Protein AF-0000000081335863 (afdb_homodimer)

Foldseek 3Di:
DDKWWKFWKFFQDPDPPQHAIEIETEACAPPDPVRLLVVQLVVQGQKYKYWHDDPDPQAQIEIWIDHNHGTDQDFFRCVFQHVVVCVVVPGDAPDQWHWYQGNVGIWTKHDDVQGIKTWAADAPFKDDDDPVVVVLVCVQQVHDPPQFPDKMFLHPPLQEIETEGAEDVSQLPTDGNLVSCAPHKYKYKYAYDVVPDPDQWGMEIWIAYRPRSDGTGQEGQNNVSSVCCVCVVVVNDDQWTWYFGNVSVVHGGIWIWHDDPPIIIIMRHMGTDDIDMDDD/DDKWWKFWKFFQDPDPPQHAIEIETEACAPPDPVRLLVVQLVVQGQKYKYWHDDPDPQAQIEIWIDGNHGTDQDFFRCVFQHVVVCVVVPGDAPDQWHWYQGNVGIWTKHDDVQGIKTWAADAPFKDDDDPVVVVLVCVQQVHDPPQFPDKMFLHPPLQEIETEGAEDVSQLPTDGNLVSCAPHKYKYKYAYDVVPDPDQWGMEIWIAHRPRSDGTGQEGQNNVSSVCCVCVVVVNDDQWTWYFGNVSVVHGGIWIWHDDPPIIIIMRHMGTDDIDMDDD

Structure (mmCIF, N/CA/C/O backbone):
data_AF-0000000081335863-model_v1
#
loop_
_entity.id
_entity.type
_entity.pdbx_description
1 polymer 'PhzF family phenazine biosynthesis protein'
#
loop_
_atom_site.group_PDB
_atom_site.id
_atom_site.type_symbol
_atom_site.label_atom_id
_atom_site.label_alt_id
_atom_site.label_comp_id
_atom_site.label_asym_id
_atom_site.label_entity_id
_atom_site.label_seq_id
_atom_site.pdbx_PDB_ins_code
_atom_site.Cartn_x
_atom_site.Cartn_y
_atom_site.Cartn_z
_atom_site.occupancy
_atom_site.B_iso_or_equiv
_atom_site.auth_seq_id
_atom_site.auth_comp_id
_atom_site.auth_asym_id
_atom_site.auth_atom_id
_atom_site.pdbx_PDB_model_num
ATOM 1 N N . MET A 1 1 ? 20.625 -1.671 -14.492 1 74.69 1 MET A N 1
ATOM 2 C CA . MET A 1 1 ? 19.453 -0.902 -14.07 1 74.69 1 MET A CA 1
ATOM 3 C C . MET A 1 1 ? 19.844 0.221 -13.125 1 74.69 1 MET A C 1
ATOM 5 O O . MET A 1 1 ? 20.688 0.028 -12.242 1 74.69 1 MET A O 1
ATOM 9 N N . PRO A 1 2 ? 19.391 1.426 -13.398 1 87.06 2 PRO A N 1
ATOM 10 C CA . PRO A 1 2 ? 19.781 2.512 -12.5 1 87.06 2 PRO A CA 1
ATOM 11 C C . PRO A 1 2 ? 19.375 2.258 -11.047 1 87.06 2 PRO A C 1
ATOM 13 O O . PRO A 1 2 ? 18.375 1.582 -10.805 1 87.06 2 PRO A O 1
ATOM 16 N N . THR A 1 3 ? 20.266 2.695 -10.141 1 94.38 3 THR A N 1
ATOM 17 C CA . THR A 1 3 ? 20.031 2.545 -8.711 1 94.38 3 THR A CA 1
ATOM 18 C C . THR A 1 3 ? 19.828 3.904 -8.055 1 94.38 3 THR A C 1
ATOM 20 O O . THR A 1 3 ? 20.516 4.871 -8.367 1 94.38 3 THR A O 1
ATOM 23 N N . PHE A 1 4 ? 18.859 3.951 -7.191 1 97.44 4 PHE A N 1
ATOM 24 C CA . PHE A 1 4 ? 18.531 5.176 -6.473 1 97.44 4 PHE A CA 1
ATOM 25 C C . PHE A 1 4 ? 18.516 4.934 -4.969 1 97.44 4 PHE A C 1
ATOM 27 O O . PHE A 1 4 ? 18.141 3.85 -4.516 1 97.44 4 PHE A O 1
ATOM 34 N N . ASP A 1 5 ? 18.953 5.945 -4.227 1 97.94 5 ASP A N 1
ATOM 35 C CA . ASP A 1 5 ? 18.734 5.875 -2.785 1 97.94 5 ASP A CA 1
ATOM 36 C C . ASP A 1 5 ? 17.25 5.891 -2.453 1 97.94 5 ASP A C 1
ATOM 38 O O . ASP A 1 5 ? 16.469 6.609 -3.086 1 97.94 5 ASP A O 1
ATOM 42 N N . PHE A 1 6 ? 16.891 5.102 -1.457 1 98.5 6 PHE A N 1
ATOM 43 C CA . PHE A 1 6 ? 15.477 4.918 -1.112 1 98.5 6 PHE A CA 1
ATOM 44 C C . PHE A 1 6 ? 15.281 4.953 0.399 1 98.5 6 PHE A C 1
ATOM 46 O O . PHE A 1 6 ? 16.109 4.422 1.149 1 98.5 6 PHE A O 1
ATOM 53 N N . LYS A 1 7 ? 14.227 5.602 0.829 1 98.25 7 LYS A N 1
ATOM 54 C CA . LYS A 1 7 ? 13.781 5.57 2.217 1 98.25 7 LYS A CA 1
ATOM 55 C C . LYS A 1 7 ? 12.258 5.43 2.301 1 98.25 7 LYS A C 1
ATOM 57 O O . LYS A 1 7 ? 11.531 5.992 1.477 1 98.25 7 LYS A O 1
ATOM 62 N N . GLN A 1 8 ? 11.844 4.703 3.201 1 98.06 8 GLN A N 1
ATOM 63 C CA . GLN A 1 8 ? 10.438 4.738 3.6 1 98.06 8 GLN A CA 1
ATOM 64 C C . GLN A 1 8 ? 10.281 5.211 5.039 1 98.06 8 GLN A C 1
ATOM 66 O O . GLN A 1 8 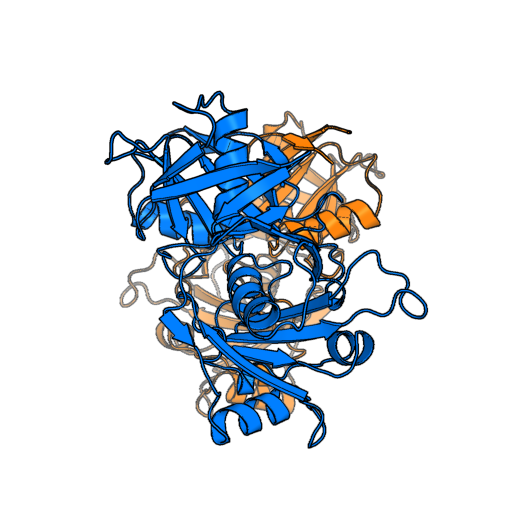? 10.906 4.656 5.953 1 98.06 8 GLN A O 1
ATOM 71 N N . LEU A 1 9 ? 9.5 6.215 5.227 1 97.25 9 LEU A N 1
ATOM 72 C CA . LEU A 1 9 ? 9.422 6.926 6.5 1 97.25 9 LEU A CA 1
ATOM 73 C C . LEU A 1 9 ? 8.023 6.812 7.098 1 97.25 9 LEU A C 1
ATOM 75 O O . LEU A 1 9 ? 7.07 6.473 6.395 1 97.25 9 LEU A O 1
ATOM 79 N N . ASP A 1 10 ? 8.008 7.035 8.312 1 97.06 10 ASP A N 1
ATOM 80 C CA . ASP A 1 10 ? 6.781 7.16 9.094 1 97.06 10 ASP A CA 1
ATOM 81 C C . ASP A 1 10 ? 6.598 8.586 9.602 1 97.06 10 ASP A C 1
ATOM 83 O O . ASP A 1 10 ? 7.41 9.086 10.391 1 97.06 10 ASP A O 1
ATOM 87 N N . VAL A 1 11 ? 5.492 9.227 9.164 1 97.75 11 VAL A N 1
ATOM 88 C CA . VAL A 1 11 ? 5.336 10.656 9.406 1 97.75 11 VAL A CA 1
ATOM 89 C C . VAL A 1 11 ? 4.199 10.891 10.398 1 97.75 11 VAL A C 1
ATOM 91 O O . VAL A 1 11 ? 3.184 10.195 10.359 1 97.75 11 VAL A O 1
ATOM 94 N N . PHE A 1 12 ? 4.371 11.797 11.328 1 97.62 12 PHE A N 1
ATOM 95 C CA . PHE A 1 12 ? 3.404 12.312 12.289 1 97.62 12 PHE A CA 1
ATOM 96 C C . PHE A 1 12 ? 3.221 11.344 13.445 1 97.62 12 PHE A C 1
ATOM 98 O O . PHE A 1 12 ? 2.137 11.258 14.023 1 97.62 12 PHE A O 1
ATOM 105 N N . SER A 1 13 ? 4.215 10.508 13.703 1 95.62 13 SER A N 1
ATOM 106 C CA . SER A 1 13 ? 4.145 9.664 14.898 1 95.62 13 SER A CA 1
ATOM 107 C C . SER A 1 13 ? 5.535 9.391 15.461 1 95.62 13 SER A C 1
ATOM 109 O O . SER A 1 13 ? 6.492 9.203 14.711 1 95.62 13 SER A O 1
ATOM 111 N N . ARG A 1 14 ? 5.59 9.32 16.719 1 91.44 14 ARG A N 1
ATOM 112 C CA . ARG A 1 14 ? 6.816 8.914 17.406 1 91.44 14 ARG A CA 1
ATOM 113 C C . ARG A 1 14 ? 6.848 7.41 17.625 1 91.44 14 ARG A C 1
ATOM 115 O O . ARG A 1 14 ? 7.883 6.855 18.016 1 91.44 14 ARG A O 1
ATOM 122 N N . VAL A 1 15 ? 5.707 6.863 17.422 1 90.06 15 VAL A N 1
ATOM 123 C CA . VAL A 1 15 ? 5.617 5.41 17.516 1 90.06 15 VAL A CA 1
ATOM 124 C C . VAL A 1 15 ? 5.852 4.781 16.141 1 90.06 15 VAL A C 1
ATOM 126 O O . VAL A 1 15 ? 5.113 5.055 15.195 1 90.06 15 VAL A O 1
ATOM 129 N N . PRO A 1 16 ? 6.828 3.914 16.078 1 88.62 16 PRO A N 1
ATOM 130 C CA . PRO A 1 16 ? 7.133 3.32 14.766 1 88.62 16 PRO A CA 1
ATOM 131 C C . PRO A 1 16 ? 5.93 2.617 14.141 1 88.62 16 PRO A C 1
ATOM 133 O O . PRO A 1 16 ? 5.199 1.902 14.836 1 88.62 16 PRO A O 1
ATOM 136 N N . LEU A 1 17 ? 5.746 2.887 12.867 1 95 17 LEU A N 1
ATOM 137 C CA . LEU A 1 17 ? 4.766 2.191 12.047 1 95 17 LEU A CA 1
ATOM 138 C C . LEU A 1 17 ? 3.35 2.65 12.375 1 95 17 LEU A C 1
ATOM 140 O O . LEU A 1 17 ? 2.375 2.043 11.93 1 95 17 LEU A O 1
ATOM 144 N N . LYS A 1 18 ? 3.234 3.693 13.18 1 95.5 18 LYS A N 1
ATOM 145 C CA . LYS A 1 18 ? 1.902 4.117 13.602 1 95.5 18 LYS A CA 1
ATOM 146 C C . LYS A 1 18 ? 1.553 5.484 13.023 1 95.5 18 LYS A C 1
ATOM 148 O O . LYS A 1 18 ? 0.547 6.086 13.406 1 95.5 18 LYS A O 1
ATOM 153 N N . GLY A 1 19 ? 2.406 6.016 12.195 1 96.62 19 GLY A N 1
ATOM 154 C CA . GLY A 1 19 ? 2.117 7.246 11.469 1 96.62 19 GLY A C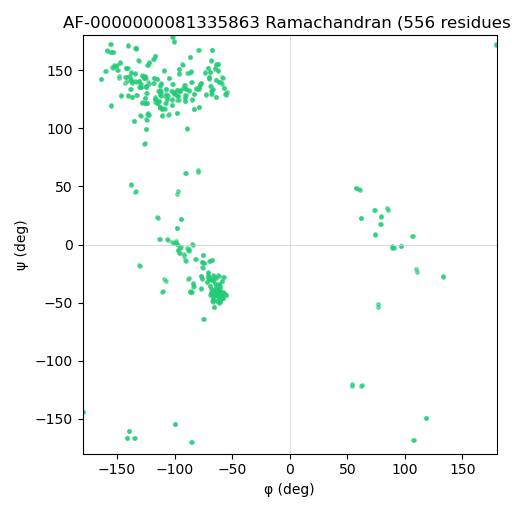A 1
ATOM 155 C C . GLY A 1 19 ? 1.661 7.004 10.047 1 96.62 19 GLY A C 1
ATOM 156 O O . GLY A 1 19 ? 0.962 6.027 9.766 1 96.62 19 GLY A O 1
ATOM 157 N N . ASN A 1 20 ? 1.883 7.969 9.227 1 97.31 20 ASN A N 1
ATOM 158 C CA . ASN A 1 20 ? 1.561 7.906 7.801 1 97.31 20 ASN A CA 1
ATOM 159 C C . ASN A 1 20 ? 2.785 7.551 6.965 1 97.31 20 ASN A C 1
ATOM 161 O O . ASN A 1 20 ? 3.75 8.312 6.914 1 97.31 20 ASN A O 1
ATOM 165 N N . PRO A 1 21 ? 2.787 6.383 6.336 1 97.31 21 PRO A N 1
ATOM 166 C CA . PRO A 1 21 ? 3.965 5.953 5.578 1 97.31 21 PRO A CA 1
ATOM 167 C C . PRO A 1 21 ? 4.184 6.777 4.312 1 97.31 21 PRO A C 1
ATOM 169 O O . PRO A 1 21 ? 3.221 7.25 3.703 1 97.31 21 PRO A O 1
ATOM 172 N N . LEU A 1 22 ? 5.465 6.914 3.979 1 97.81 22 LEU A N 1
ATOM 173 C CA . LEU A 1 22 ? 5.867 7.645 2.781 1 97.81 22 LEU A CA 1
ATOM 174 C C . LEU A 1 22 ? 7.121 7.027 2.166 1 97.81 22 LEU A C 1
ATOM 176 O O . LEU A 1 22 ? 8.109 6.797 2.863 1 97.81 22 LEU A O 1
ATOM 180 N N . ALA A 1 23 ? 7.039 6.75 0.9 1 98.56 23 ALA A N 1
ATOM 181 C CA . ALA A 1 23 ? 8.227 6.348 0.153 1 98.56 23 ALA A CA 1
ATOM 182 C C . ALA A 1 23 ? 8.906 7.555 -0.492 1 98.56 23 ALA A C 1
ATOM 184 O O . ALA A 1 23 ? 8.234 8.406 -1.082 1 98.56 23 ALA A O 1
ATOM 185 N N . VAL A 1 24 ? 10.211 7.598 -0.351 1 98.81 24 VAL A N 1
ATOM 186 C CA . VAL A 1 24 ? 10.992 8.703 -0.906 1 98.81 24 VAL A CA 1
ATOM 187 C C . VAL A 1 24 ? 12.141 8.148 -1.747 1 98.81 24 VAL A C 1
ATOM 189 O O . VAL A 1 24 ? 12.953 7.363 -1.256 1 98.81 24 VAL A O 1
ATOM 192 N N . VAL A 1 25 ? 12.203 8.508 -2.994 1 98.81 25 VAL A N 1
ATOM 193 C CA . VAL A 1 25 ? 13.32 8.195 -3.881 1 98.81 25 VAL A CA 1
ATOM 194 C C . VAL A 1 25 ? 14.203 9.43 -4.043 1 98.81 25 VAL A C 1
ATOM 196 O O . VAL A 1 25 ? 13.727 10.508 -4.395 1 98.81 25 VAL A O 1
ATOM 199 N N . LEU A 1 26 ? 15.453 9.297 -3.766 1 98.5 26 LEU A N 1
ATOM 200 C CA . LEU A 1 26 ? 16.391 10.414 -3.852 1 98.5 26 LEU A CA 1
ATOM 201 C C . LEU A 1 26 ? 17.109 10.414 -5.191 1 98.5 26 LEU A C 1
ATOM 203 O O . LEU A 1 26 ? 17.312 9.352 -5.793 1 98.5 26 LEU A O 1
ATOM 207 N N . GLY A 1 27 ? 17.5 11.617 -5.645 1 97.38 27 GLY A N 1
ATOM 208 C CA . GLY A 1 27 ? 18.25 11.75 -6.883 1 97.38 27 GLY A CA 1
ATOM 209 C C . GLY A 1 27 ? 17.5 11.227 -8.094 1 97.38 27 GLY A C 1
ATOM 210 O O . GLY A 1 27 ? 18.047 10.461 -8.891 1 97.38 27 GLY A O 1
ATOM 211 N N . ALA A 1 28 ? 16.219 11.641 -8.195 1 97.88 28 ALA A N 1
ATOM 212 C CA . ALA A 1 28 ? 15.328 11 -9.148 1 97.88 28 ALA A CA 1
ATOM 213 C C . ALA A 1 28 ? 15.289 11.773 -10.469 1 97.88 28 ALA A C 1
ATOM 215 O O . ALA A 1 28 ? 14.352 11.617 -11.258 1 97.88 28 ALA A O 1
ATOM 216 N N . ASP A 1 29 ? 16.281 12.562 -10.773 1 98.06 29 ASP A N 1
ATOM 217 C CA . ASP A 1 29 ? 16.281 13.461 -11.93 1 98.06 29 ASP A CA 1
ATOM 218 C C . ASP A 1 29 ? 16.156 12.68 -13.234 1 98.06 29 ASP A C 1
ATOM 220 O O . ASP A 1 29 ? 15.602 13.188 -14.211 1 98.06 29 ASP A O 1
ATOM 224 N N . SER A 1 30 ? 16.578 11.477 -13.266 1 97.38 30 SER A N 1
ATOM 225 C CA . SER A 1 30 ? 16.625 10.719 -14.516 1 97.38 30 SER A CA 1
ATOM 226 C C . SER A 1 30 ? 15.344 9.922 -14.727 1 97.38 30 SER A C 1
ATOM 228 O O . SER A 1 30 ? 15.141 9.328 -15.789 1 97.38 30 SER A O 1
ATOM 230 N N . LEU A 1 31 ? 14.484 9.867 -13.75 1 97.25 31 LEU A N 1
ATOM 231 C CA . LEU A 1 31 ? 13.242 9.109 -13.883 1 97.25 31 LEU A CA 1
ATOM 232 C C . LEU A 1 31 ? 12.227 9.875 -14.727 1 97.25 31 LEU A C 1
ATOM 234 O O . LEU A 1 31 ? 12.078 11.086 -14.578 1 97.25 31 LEU A O 1
ATOM 238 N N . SER A 1 32 ? 11.523 9.141 -15.602 1 96.62 32 SER A N 1
ATOM 239 C CA . SER A 1 32 ? 10.422 9.719 -16.375 1 96.62 32 SER A CA 1
ATOM 240 C C . SER A 1 32 ? 9.156 9.828 -15.523 1 96.62 32 SER A C 1
ATOM 242 O O . SER A 1 32 ? 9.07 9.227 -14.453 1 96.62 32 SER A O 1
ATOM 244 N N . ASP A 1 33 ? 8.195 10.586 -16.078 1 97.25 33 ASP A N 1
ATOM 245 C CA . ASP A 1 33 ? 6.895 10.695 -15.422 1 97.25 33 ASP A CA 1
ATOM 246 C C . ASP A 1 33 ? 6.254 9.32 -15.242 1 97.25 33 ASP A C 1
ATOM 248 O O . ASP A 1 33 ? 5.699 9.016 -14.188 1 97.25 33 ASP A O 1
ATOM 252 N N . GLN A 1 34 ? 6.379 8.547 -16.25 1 95.06 34 GLN A N 1
ATOM 253 C CA . GLN A 1 34 ? 5.746 7.23 -16.234 1 95.06 34 GLN A CA 1
ATOM 254 C C . GLN A 1 34 ? 6.414 6.312 -15.203 1 95.06 34 GLN A C 1
ATOM 256 O O . GLN A 1 34 ? 5.734 5.562 -14.508 1 95.06 34 GLN A O 1
ATOM 261 N N . GLN A 1 35 ? 7.711 6.352 -15.133 1 94.81 35 GLN A N 1
ATOM 262 C CA . GLN A 1 35 ? 8.43 5.543 -14.156 1 94.81 35 GLN A CA 1
ATOM 263 C C . GLN A 1 35 ? 8.047 5.934 -12.734 1 94.81 35 GLN A C 1
ATOM 265 O O . GLN A 1 35 ? 7.859 5.07 -11.875 1 94.81 35 GLN A O 1
ATOM 270 N N . MET A 1 36 ? 7.934 7.242 -12.492 1 97.62 36 MET A N 1
ATOM 271 C CA . MET A 1 36 ? 7.527 7.727 -11.18 1 97.62 36 MET A CA 1
ATOM 272 C C . MET A 1 36 ? 6.113 7.266 -10.836 1 97.62 36 MET A C 1
ATOM 274 O O . MET A 1 36 ? 5.867 6.777 -9.734 1 97.62 36 MET A O 1
ATOM 278 N N . ALA A 1 37 ? 5.25 7.352 -11.797 1 96.25 37 ALA A N 1
ATOM 279 C CA . ALA A 1 37 ? 3.865 6.938 -11.594 1 96.25 37 ALA A CA 1
ATOM 280 C C . ALA A 1 37 ? 3.771 5.434 -11.344 1 96.25 37 ALA A C 1
ATOM 282 O O . ALA A 1 37 ? 3.035 4.992 -10.461 1 96.25 37 ALA A O 1
ATOM 283 N N . ASP A 1 38 ? 4.512 4.672 -12.117 1 94.56 38 ASP A N 1
ATOM 284 C CA . ASP A 1 38 ? 4.52 3.223 -11.945 1 94.56 38 ASP A CA 1
ATOM 285 C C . ASP A 1 38 ? 5.004 2.834 -10.555 1 94.56 38 ASP A C 1
ATOM 287 O O . ASP A 1 38 ? 4.434 1.947 -9.914 1 94.56 38 ASP A O 1
ATOM 291 N N . PHE A 1 39 ? 6.004 3.486 -10.117 1 97.06 39 PHE A N 1
ATOM 292 C CA . PHE A 1 39 ? 6.555 3.172 -8.805 1 97.06 39 PHE A CA 1
ATOM 293 C C . PHE A 1 39 ? 5.566 3.541 -7.703 1 97.06 39 PHE A C 1
ATOM 295 O O . PHE A 1 39 ? 5.387 2.787 -6.746 1 97.06 39 PHE A O 1
ATOM 302 N N . ALA A 1 40 ? 4.973 4.676 -7.844 1 96.69 40 ALA A N 1
ATOM 303 C CA . ALA A 1 40 ? 3.986 5.105 -6.855 1 96.69 40 ALA A CA 1
ATOM 304 C C . ALA A 1 40 ? 2.834 4.109 -6.762 1 96.69 40 ALA A C 1
ATOM 306 O O . ALA A 1 40 ? 2.393 3.762 -5.664 1 96.69 40 ALA A O 1
ATOM 307 N N . ASN A 1 41 ? 2.391 3.678 -7.895 1 93.56 41 ASN A N 1
ATOM 308 C CA . ASN A 1 41 ? 1.331 2.676 -7.934 1 93.56 41 ASN A CA 1
ATOM 309 C C . ASN A 1 41 ? 1.773 1.368 -7.281 1 93.56 41 ASN A C 1
ATOM 311 O O . ASN A 1 41 ? 1.024 0.771 -6.508 1 93.56 41 ASN A O 1
ATOM 315 N N . TRP A 1 42 ? 2.959 0.986 -7.531 1 95.25 42 TRP A N 1
ATOM 316 C CA . TRP A 1 42 ? 3.516 -0.286 -7.086 1 95.25 42 TRP A CA 1
ATOM 317 C C . TRP A 1 42 ? 3.717 -0.291 -5.574 1 95.25 42 TRP A C 1
ATOM 319 O O . TRP A 1 42 ? 3.529 -1.32 -4.918 1 95.25 42 TRP A O 1
ATOM 329 N N . THR A 1 43 ? 4.094 0.83 -4.969 1 95.12 43 THR A N 1
ATOM 330 C CA . THR A 1 43 ? 4.309 0.899 -3.527 1 95.12 43 THR A CA 1
ATOM 331 C C . THR A 1 43 ? 2.988 0.776 -2.775 1 95.12 43 THR A C 1
ATOM 333 O O . THR A 1 43 ? 2.969 0.402 -1.601 1 95.12 43 THR A O 1
ATOM 336 N N . ASN A 1 44 ? 1.959 1.233 -3.443 1 92 44 ASN A N 1
ATOM 337 C CA . ASN A 1 44 ? 0.604 1.184 -2.904 1 92 44 ASN A CA 1
ATOM 338 C C . ASN A 1 44 ? 0.481 2.006 -1.625 1 92 44 ASN A C 1
ATOM 340 O O . ASN A 1 44 ? -0.364 1.719 -0.775 1 92 44 ASN A O 1
ATOM 344 N N . LEU A 1 45 ? 1.344 2.941 -1.442 1 93.75 45 LEU A N 1
ATOM 345 C CA . LEU A 1 45 ? 1.208 3.908 -0.358 1 93.75 45 LEU A CA 1
ATOM 346 C C . LEU A 1 45 ? 0.346 5.09 -0.788 1 93.75 45 LEU A C 1
ATOM 348 O O . LEU A 1 45 ? 0.111 5.293 -1.982 1 93.75 45 LEU A O 1
ATOM 352 N N . SER A 1 46 ? -0.151 5.809 0.186 1 90.75 46 SER A N 1
ATOM 353 C CA . SER A 1 46 ? -0.977 6.957 -0.163 1 90.75 46 SER A CA 1
ATOM 354 C C . SER A 1 46 ? -0.217 7.934 -1.056 1 90.75 46 SER A C 1
ATOM 356 O O . SER A 1 46 ? -0.772 8.461 -2.021 1 90.75 46 SER A O 1
ATOM 358 N N . GLU A 1 47 ? 1.087 8.125 -0.659 1 94.38 47 GLU A N 1
ATOM 359 C CA . GLU A 1 47 ? 1.929 8.961 -1.513 1 94.38 47 GLU A CA 1
ATOM 360 C C . GLU A 1 47 ? 3.352 8.414 -1.587 1 94.38 47 GLU A C 1
ATOM 362 O O . GLU A 1 47 ? 3.812 7.738 -0.664 1 94.38 47 GLU A O 1
ATOM 367 N N . THR A 1 48 ? 3.943 8.688 -2.646 1 98.19 48 THR A N 1
ATOM 368 C CA . THR A 1 48 ? 5.352 8.477 -2.951 1 98.19 48 THR A CA 1
ATOM 369 C C . THR A 1 48 ? 5.988 9.75 -3.496 1 98.19 48 THR A C 1
ATOM 371 O O . THR A 1 48 ? 5.383 10.461 -4.301 1 98.19 48 THR A O 1
ATOM 374 N N . THR A 1 49 ? 7.219 10 -3 1 98.81 49 THR A N 1
ATOM 375 C CA . THR A 1 49 ? 7.816 11.25 -3.441 1 98.81 49 THR A CA 1
ATO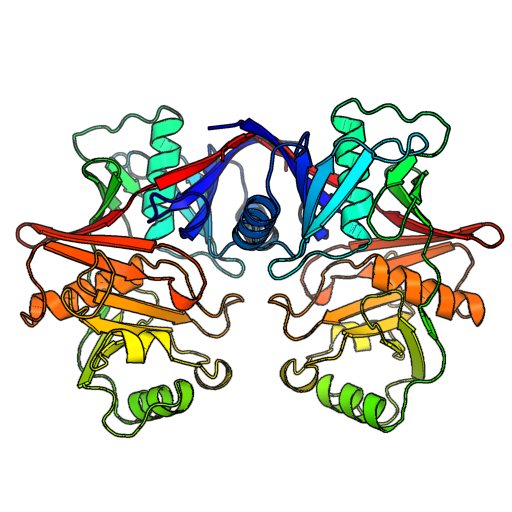M 376 C C . THR A 1 49 ? 9.172 11 -4.102 1 98.81 49 THR A C 1
ATOM 378 O O . THR A 1 49 ? 9.82 9.984 -3.834 1 98.81 49 THR A O 1
ATOM 381 N N . PHE A 1 50 ? 9.516 11.914 -4.961 1 98.88 50 PHE A N 1
ATOM 382 C CA . PHE A 1 50 ? 10.781 11.914 -5.691 1 98.88 50 PHE A CA 1
ATOM 383 C C . PHE A 1 50 ? 11.516 13.227 -5.496 1 98.88 50 PHE A C 1
ATOM 385 O O . PHE A 1 50 ? 10.977 14.297 -5.773 1 98.88 50 PHE A O 1
ATOM 392 N N . LEU A 1 51 ? 12.719 13.148 -4.988 1 98.81 51 LEU A N 1
ATOM 393 C CA . LEU A 1 51 ? 13.539 14.344 -4.789 1 98.81 51 LEU A CA 1
ATOM 394 C C . LEU A 1 51 ? 14.391 14.625 -6.02 1 98.81 51 LEU A C 1
ATOM 396 O O . LEU A 1 51 ? 15.016 13.719 -6.578 1 98.81 51 LEU A O 1
ATOM 400 N N . LEU A 1 52 ? 14.398 15.844 -6.41 1 98.69 52 LEU A N 1
ATOM 401 C CA . LEU A 1 52 ? 15.07 16.297 -7.621 1 98.69 52 LEU A CA 1
ATOM 402 C C . LEU A 1 52 ? 15.891 17.547 -7.363 1 98.69 52 LEU A C 1
ATOM 404 O O . LEU A 1 52 ? 15.75 18.172 -6.309 1 98.69 52 LEU A O 1
ATOM 408 N N . THR A 1 53 ? 16.688 17.859 -8.344 1 98.19 53 THR A N 1
ATOM 409 C CA . THR A 1 53 ? 17.375 19.141 -8.352 1 98.19 53 THR A CA 1
ATOM 410 C C . THR A 1 53 ? 16.391 20.281 -8.523 1 98.19 53 THR A C 1
ATOM 412 O O . THR A 1 53 ? 15.539 20.25 -9.414 1 98.19 53 THR A O 1
ATOM 415 N N . PRO A 1 54 ? 16.5 21.25 -7.668 1 98.19 54 PRO A N 1
ATOM 416 C CA . PRO A 1 54 ? 15.578 22.375 -7.797 1 98.19 54 PRO A CA 1
ATOM 417 C C . PRO A 1 54 ? 15.734 23.109 -9.125 1 98.19 54 PRO A C 1
ATOM 419 O O . PRO A 1 54 ? 16.844 23.188 -9.664 1 98.19 54 PRO A O 1
ATOM 422 N N . ARG A 1 55 ? 14.68 23.688 -9.633 1 97.38 55 ARG A N 1
ATOM 423 C CA . ARG A 1 55 ? 14.688 24.625 -10.734 1 97.38 55 ARG A CA 1
ATOM 424 C C . ARG A 1 55 ? 14.945 26.047 -10.242 1 97.38 55 ARG A C 1
ATOM 426 O O . ARG A 1 55 ? 15.672 26.812 -10.875 1 97.38 55 ARG A O 1
ATOM 433 N N . ASP A 1 56 ? 14.344 26.391 -9.141 1 97.81 56 ASP A N 1
ATOM 434 C CA . ASP A 1 56 ? 14.5 27.672 -8.453 1 97.81 56 ASP A CA 1
ATOM 435 C C . ASP A 1 56 ? 15.711 27.656 -7.52 1 97.81 56 ASP A C 1
ATOM 437 O O . ASP A 1 56 ? 15.766 26.844 -6.586 1 97.81 56 ASP A O 1
ATOM 441 N N . PRO A 1 57 ? 16.578 28.562 -7.688 1 96.75 57 PRO A N 1
ATOM 442 C CA . PRO A 1 57 ? 17.797 28.547 -6.879 1 96.75 57 PRO A CA 1
ATOM 443 C C . PRO A 1 57 ? 17.531 28.859 -5.406 1 96.75 57 PRO A C 1
ATOM 445 O O . PRO A 1 57 ? 18.391 28.625 -4.559 1 96.75 57 PRO A O 1
ATOM 448 N N . ARG A 1 58 ? 16.453 29.344 -5.074 1 97.19 58 ARG A N 1
ATOM 449 C CA . ARG A 1 58 ? 16.109 29.641 -3.684 1 97.19 58 ARG A CA 1
ATOM 450 C C . ARG A 1 58 ? 15.758 28.359 -2.932 1 97.19 58 ARG A C 1
ATOM 452 O O . ARG A 1 58 ? 15.742 28.344 -1.699 1 97.19 58 ARG A O 1
ATOM 459 N N . ALA A 1 59 ? 15.438 27.359 -3.633 1 98.5 59 ALA A N 1
ATOM 460 C CA . ALA A 1 59 ? 15.016 26.109 -3.012 1 98.5 59 ALA A CA 1
ATOM 461 C C . ALA A 1 59 ? 16.219 25.234 -2.666 1 98.5 59 ALA A C 1
ATOM 463 O O . ALA A 1 59 ? 17.234 25.25 -3.377 1 98.5 59 ALA A O 1
ATOM 464 N N . ASP A 1 60 ? 16.047 24.5 -1.64 1 98.69 60 ASP A N 1
ATOM 465 C CA . ASP A 1 60 ? 17.078 23.547 -1.229 1 98.69 60 ASP A CA 1
ATOM 466 C C . ASP A 1 60 ? 16.953 22.234 -2.006 1 98.69 60 ASP A C 1
ATOM 468 O O . ASP A 1 60 ? 17.969 21.609 -2.33 1 98.69 60 ASP A O 1
ATOM 472 N N . TYR A 1 61 ? 15.781 21.828 -2.287 1 98.62 61 TYR A N 1
ATOM 473 C CA . TYR A 1 61 ? 15.469 20.656 -3.094 1 98.62 61 TYR A CA 1
ATOM 474 C C . TYR A 1 61 ? 14.094 20.797 -3.732 1 98.62 61 TYR A C 1
ATOM 476 O O . TYR A 1 61 ? 13.328 21.703 -3.402 1 98.62 61 TYR A O 1
ATOM 484 N N . ARG A 1 62 ? 13.836 19.953 -4.703 1 98.75 62 ARG A N 1
ATOM 485 C CA . ARG A 1 62 ? 12.531 19.828 -5.352 1 98.75 62 ARG A CA 1
ATOM 486 C C . ARG A 1 62 ? 11.914 18.469 -5.094 1 98.75 62 ARG A C 1
ATOM 488 O O . ARG A 1 62 ? 12.625 17.453 -5.004 1 98.75 62 ARG A O 1
ATOM 495 N N . VAL A 1 63 ? 10.617 18.531 -4.914 1 98.69 63 VAL A N 1
ATOM 496 C CA . VAL A 1 63 ? 9.93 17.266 -4.66 1 98.69 63 VAL A CA 1
ATOM 497 C C . VAL A 1 63 ? 8.742 17.125 -5.605 1 98.69 63 VAL A C 1
ATOM 499 O O . VAL A 1 63 ? 8.047 18.109 -5.887 1 98.69 63 VAL A O 1
ATOM 502 N N . ARG A 1 64 ? 8.586 15.977 -6.168 1 98.5 64 ARG A N 1
ATOM 503 C CA . ARG A 1 64 ? 7.367 15.57 -6.863 1 98.5 64 ARG A CA 1
ATOM 504 C C . ARG A 1 64 ? 6.594 14.539 -6.051 1 98.5 64 ARG A C 1
ATOM 506 O O . ARG A 1 64 ? 7.18 13.609 -5.492 1 98.5 64 ARG A O 1
ATOM 513 N N . ILE A 1 65 ? 5.316 14.727 -5.938 1 97.38 65 ILE A N 1
ATOM 514 C CA . ILE A 1 65 ? 4.469 13.945 -5.047 1 97.38 65 ILE A CA 1
ATOM 515 C C . ILE A 1 65 ? 3.436 13.172 -5.863 1 97.38 65 ILE A C 1
ATOM 517 O O . ILE A 1 65 ? 2.656 13.773 -6.609 1 97.38 65 ILE A O 1
ATOM 521 N N . PHE A 1 66 ? 3.393 11.852 -5.676 1 96.81 66 PHE A N 1
ATOM 522 C CA . PHE A 1 66 ? 2.477 11 -6.434 1 96.81 66 PHE A CA 1
ATOM 523 C C . PHE A 1 66 ? 1.598 10.18 -5.496 1 96.81 66 PHE A C 1
ATOM 525 O O . PHE A 1 66 ? 2.072 9.672 -4.477 1 96.81 66 PHE A O 1
ATOM 532 N N . THR A 1 67 ? 0.309 10.117 -5.793 1 93 67 THR A N 1
ATOM 533 C CA . THR A 1 67 ? -0.524 9.031 -5.281 1 93 67 THR A CA 1
ATOM 534 C C . THR A 1 67 ? -0.437 7.809 -6.191 1 93 67 THR A C 1
ATOM 536 O O . THR A 1 67 ? 0.385 7.766 -7.109 1 93 67 THR A O 1
ATOM 539 N N . THR A 1 68 ? -1.289 6.836 -5.965 1 91.62 68 THR A N 1
ATOM 540 C CA . THR A 1 68 ? -1.276 5.641 -6.805 1 91.62 68 THR A CA 1
ATOM 541 C C . THR A 1 68 ? -1.897 5.934 -8.172 1 91.62 68 THR A C 1
ATOM 543 O O . THR A 1 68 ? -1.744 5.152 -9.109 1 91.62 68 THR A O 1
ATOM 546 N N . VAL A 1 69 ? -2.529 7.191 -8.281 1 88.88 69 VAL A N 1
ATOM 547 C CA . VAL A 1 69 ? -3.301 7.375 -9.508 1 88.88 69 VAL A CA 1
ATOM 548 C C . VAL A 1 69 ? -2.924 8.703 -10.156 1 88.88 69 VAL A C 1
ATOM 550 O O . VAL A 1 69 ? -3.201 8.922 -11.336 1 88.88 69 VAL A O 1
ATOM 553 N N . GLN A 1 70 ? -2.281 9.625 -9.352 1 91.5 70 GLN A N 1
ATOM 554 C CA . GLN A 1 70 ? -1.99 10.93 -9.93 1 91.5 70 GLN A CA 1
ATOM 555 C C . GLN A 1 70 ? -0.864 11.625 -9.172 1 91.5 70 GLN A C 1
ATOM 557 O O . GLN A 1 70 ? -0.49 11.211 -8.078 1 91.5 70 GLN A O 1
ATOM 562 N N . GLU A 1 71 ? -0.378 12.68 -9.812 1 94.94 71 GLU A N 1
ATOM 563 C CA . GLU A 1 71 ? 0.57 13.578 -9.156 1 94.94 71 GLU A CA 1
ATOM 564 C C . GLU A 1 71 ? -0.148 14.727 -8.461 1 94.94 71 GLU A C 1
ATOM 566 O O . GLU A 1 71 ? -1.105 15.281 -9 1 94.94 71 GLU A O 1
ATOM 571 N N . LEU A 1 72 ? 0.257 15.055 -7.301 1 91.44 72 LEU A N 1
ATOM 572 C CA . LEU A 1 72 ? -0.293 16.172 -6.547 1 91.44 72 LEU A CA 1
ATOM 573 C C . LEU A 1 72 ? 0.671 17.359 -6.543 1 91.44 72 LEU A C 1
ATOM 575 O O . LEU A 1 72 ? 1.886 17.172 -6.445 1 91.44 72 LEU A O 1
ATOM 579 N N . PRO A 1 73 ? 0.098 18.516 -6.613 1 91.5 73 PRO A N 1
ATOM 580 C CA . PRO A 1 73 ? 0.968 19.688 -6.555 1 91.5 73 PRO A CA 1
ATOM 581 C C . PRO A 1 73 ? 1.57 19.922 -5.172 1 91.5 73 PRO A C 1
ATOM 583 O O . PRO A 1 73 ? 2.619 20.547 -5.043 1 91.5 73 PRO A O 1
ATOM 586 N N . PHE A 1 74 ? 0.894 19.469 -4.184 1 90.12 74 PHE A N 1
ATOM 587 C CA . PHE A 1 74 ? 1.322 19.594 -2.795 1 90.12 74 PHE A CA 1
ATOM 588 C C . PHE A 1 74 ? 0.598 18.578 -1.92 1 90.12 74 PHE A C 1
ATOM 590 O O . PHE A 1 74 ? -0.543 18.203 -2.201 1 90.12 74 PHE A O 1
ATOM 597 N N . ALA A 1 75 ? 1.34 18.125 -0.817 1 91.5 75 ALA A N 1
ATOM 598 C CA . ALA A 1 75 ? 0.752 17.328 0.264 1 91.5 75 ALA A CA 1
ATOM 599 C C . ALA A 1 75 ? 1.529 17.516 1.563 1 91.5 75 ALA A C 1
ATOM 601 O O . ALA A 1 75 ? 2.734 17.781 1.542 1 91.5 75 ALA A O 1
ATOM 602 N N . GLY A 1 76 ? 0.923 17.375 2.637 1 93.5 76 GLY A N 1
ATOM 603 C CA . GLY A 1 76 ? 1.489 17.688 3.938 1 93.5 76 GLY A CA 1
ATOM 604 C C . GLY A 1 76 ? 2.51 16.672 4.41 1 93.5 76 GLY A C 1
ATOM 605 O O . GLY A 1 76 ? 3.709 16.953 4.441 1 93.5 76 GLY A O 1
ATOM 606 N N . HIS A 1 77 ? 2.039 15.406 4.637 1 95.31 77 HIS A N 1
ATOM 607 C CA . HIS A 1 77 ? 2.957 14.422 5.207 1 95.31 77 HIS A CA 1
ATOM 608 C C . HIS A 1 77 ? 4.102 14.117 4.246 1 95.31 77 HIS A C 1
ATOM 610 O O . HIS A 1 77 ? 5.25 13.969 4.668 1 95.31 77 HIS A O 1
ATOM 616 N N . PRO A 1 78 ? 3.91 14.125 2.975 1 97.38 78 PRO A N 1
ATOM 617 C CA . PRO A 1 78 ? 5.043 13.969 2.059 1 97.38 78 PRO A CA 1
ATOM 618 C C . PRO A 1 78 ? 6.07 15.094 2.193 1 97.38 78 PRO A C 1
ATOM 620 O O . PRO A 1 78 ? 7.27 14.859 2.014 1 97.38 78 PRO A O 1
ATOM 623 N N . THR A 1 79 ? 5.594 16.25 2.48 1 97.38 79 THR A N 1
ATOM 624 C CA . THR A 1 79 ? 6.496 17.375 2.654 1 97.38 79 THR A CA 1
ATOM 625 C C . THR A 1 79 ? 7.43 17.141 3.84 1 97.38 79 THR A C 1
ATOM 627 O O . THR A 1 79 ? 8.648 17.281 3.713 1 97.38 79 THR A O 1
ATOM 630 N N . LEU A 1 80 ? 6.906 16.766 4.926 1 98.06 80 LEU A N 1
ATOM 631 C CA . LEU A 1 80 ? 7.723 16.531 6.109 1 98.06 80 LEU A CA 1
ATOM 632 C C . LEU A 1 80 ? 8.656 15.336 5.898 1 98.06 80 LEU A C 1
ATOM 634 O O . LEU A 1 80 ? 9.844 15.406 6.23 1 98.06 80 LEU A O 1
ATOM 638 N N . GLY A 1 81 ? 8.086 14.281 5.395 1 98.12 81 GLY A N 1
ATOM 639 C CA . GLY A 1 81 ? 8.891 13.094 5.16 1 98.12 81 GLY A CA 1
ATOM 640 C C . GLY A 1 81 ? 10.023 13.328 4.18 1 98.12 81 GLY A C 1
ATOM 641 O O . GLY A 1 81 ? 11.148 12.883 4.406 1 98.12 81 GLY A O 1
ATOM 642 N N . SER A 1 82 ? 9.742 14 3.09 1 98.62 82 SER A N 1
ATOM 643 C CA . SER A 1 82 ? 10.75 14.289 2.076 1 98.62 82 SER A CA 1
ATOM 644 C C . SER A 1 82 ? 11.859 15.172 2.637 1 98.62 82 SER A C 1
ATOM 646 O O . SER A 1 82 ? 13.039 14.953 2.355 1 98.62 82 SER A O 1
ATOM 648 N N . CYS A 1 83 ? 11.484 16.125 3.387 1 98.56 83 CYS A N 1
ATOM 649 C CA . CYS A 1 83 ? 12.477 16.984 4.016 1 98.56 83 CYS A CA 1
ATOM 650 C C . CYS A 1 83 ? 13.398 16.188 4.926 1 98.56 83 CYS A C 1
ATOM 652 O O . CYS A 1 83 ? 14.617 16.344 4.863 1 98.56 83 CYS A O 1
ATOM 654 N N . HIS A 1 84 ? 12.797 15.383 5.734 1 97.94 84 HIS A N 1
ATOM 655 C CA . HIS A 1 84 ? 13.586 14.555 6.637 1 97.94 84 HIS A CA 1
ATOM 656 C C . HIS A 1 84 ? 14.555 13.664 5.867 1 97.94 84 HIS A C 1
ATOM 658 O O . HIS A 1 84 ? 15.727 13.555 6.23 1 97.94 84 HIS A O 1
ATOM 664 N N . ALA A 1 85 ? 14.062 13.039 4.836 1 98.06 85 ALA A N 1
ATOM 665 C CA . ALA A 1 85 ? 14.906 12.188 4 1 98.06 85 ALA A CA 1
ATOM 666 C C . ALA A 1 85 ? 16.062 12.984 3.404 1 98.06 85 ALA A C 1
ATOM 668 O O . ALA A 1 85 ? 17.203 12.508 3.385 1 98.06 85 ALA A O 1
ATOM 669 N N . TRP A 1 86 ? 15.75 14.133 2.891 1 98.31 86 TRP A N 1
ATOM 670 C CA . TRP A 1 86 ? 16.766 15 2.285 1 98.31 86 TRP A CA 1
ATOM 671 C C . TRP A 1 86 ? 17.844 15.367 3.297 1 98.31 86 TRP A C 1
ATOM 673 O O . TRP A 1 86 ? 19.031 15.289 2.998 1 98.31 86 TRP A O 1
ATOM 683 N N . LEU A 1 87 ? 17.422 15.734 4.465 1 97.25 87 LEU A N 1
ATOM 684 C CA . LEU A 1 87 ? 18.359 16.094 5.523 1 97.25 87 LEU A CA 1
ATOM 685 C C . LEU A 1 87 ? 19.234 14.898 5.902 1 97.25 87 LEU A C 1
ATOM 687 O O . LEU A 1 87 ? 20.453 15.031 6.047 1 97.25 87 LEU A O 1
ATOM 691 N N . GLN A 1 88 ? 18.641 13.758 6.02 1 95.62 88 GLN A N 1
ATOM 692 C CA . GLN A 1 88 ? 19.359 12.547 6.414 1 95.62 88 GLN A CA 1
ATOM 693 C C . GLN A 1 88 ? 20.359 12.133 5.344 1 95.62 88 GLN A C 1
ATOM 695 O O . GLN A 1 88 ? 21.391 11.516 5.648 1 95.62 88 GLN A O 1
ATOM 700 N N . ALA A 1 89 ? 20.078 12.508 4.168 1 96.19 89 ALA A N 1
ATOM 701 C CA . ALA A 1 89 ? 20.953 12.148 3.049 1 96.19 89 ALA A CA 1
ATOM 702 C C . ALA A 1 89 ? 22.094 13.148 2.914 1 96.19 89 ALA A C 1
ATOM 704 O O . ALA A 1 89 ? 22.906 13.055 1.983 1 96.19 89 ALA A O 1
ATOM 705 N N . GLY A 1 90 ? 22.156 14.156 3.791 1 96.62 90 GLY A N 1
ATOM 706 C CA . GLY A 1 90 ? 23.266 15.102 3.805 1 96.62 90 GLY A CA 1
ATOM 707 C C . GLY A 1 90 ? 22.891 16.469 3.254 1 96.62 90 GLY A C 1
ATOM 708 O O . GLY A 1 90 ? 23.766 17.312 3.057 1 96.62 90 GLY A O 1
ATOM 709 N N . GLY A 1 91 ? 21.609 16.641 2.992 1 97.06 91 GLY A N 1
ATOM 710 C CA . GLY A 1 91 ? 21.188 17.953 2.551 1 97.06 91 GLY A CA 1
ATOM 711 C C . GLY A 1 91 ? 21.484 19.047 3.551 1 97.06 91 GLY A C 1
ATOM 712 O O . GLY A 1 91 ? 21.328 18.875 4.758 1 97.06 91 GLY A O 1
ATOM 713 N N . VAL A 1 92 ? 21.922 20.172 3.008 1 97.06 92 VAL A N 1
ATOM 714 C CA . VAL A 1 92 ? 22.25 21.328 3.842 1 97.06 92 VAL A CA 1
ATOM 715 C C . VAL A 1 92 ? 21.438 22.531 3.385 1 97.06 92 VAL A C 1
ATOM 717 O O . VAL A 1 92 ? 21.641 23.047 2.283 1 97.06 92 VAL A O 1
ATOM 720 N N . PRO A 1 93 ? 20.609 22.891 4.223 1 97.25 93 PRO A N 1
ATOM 721 C CA . PRO A 1 93 ? 19.812 24.062 3.84 1 97.25 93 PRO A CA 1
ATOM 722 C C . PRO A 1 93 ? 20.672 25.312 3.648 1 97.25 93 PRO A C 1
ATOM 724 O O . PRO A 1 93 ? 21.703 25.453 4.297 1 97.25 93 PRO A O 1
ATOM 727 N N . GLN A 1 94 ? 20.219 26.219 2.881 1 96.19 94 GLN A N 1
ATOM 728 C CA . GLN A 1 94 ? 20.906 27.469 2.615 1 96.19 94 GLN A CA 1
ATOM 729 C C . GLN A 1 94 ? 20.766 28.453 3.783 1 96.19 94 GLN A C 1
ATOM 731 O O . GLN A 1 94 ? 21.625 29.297 4.012 1 96.19 94 GLN A O 1
ATOM 736 N N . GLY A 1 95 ? 19.719 28.328 4.52 1 94.5 95 GLY A N 1
ATOM 737 C CA . GLY A 1 95 ? 19.422 29.219 5.633 1 94.5 95 GLY A CA 1
ATOM 738 C C . GLY A 1 95 ? 18.859 28.484 6.84 1 94.5 95 GLY A C 1
ATOM 739 O O . GLY A 1 95 ? 19.094 27.281 7.008 1 94.5 95 GLY A O 1
ATOM 740 N N . GLU A 1 96 ? 18.219 29.25 7.68 1 93.12 96 GLU A N 1
ATOM 741 C CA . GLU A 1 96 ? 17.641 28.703 8.898 1 93.12 96 GLU A CA 1
ATOM 742 C C . GLU A 1 96 ? 16.469 27.766 8.578 1 93.12 96 GLU A C 1
ATOM 744 O O . GLU A 1 96 ? 16.359 26.672 9.164 1 93.12 96 GLU A O 1
ATOM 749 N N . GLU A 1 97 ? 15.695 28.188 7.672 1 96.19 97 GLU A N 1
ATOM 750 C CA . GLU A 1 97 ? 14.594 27.359 7.215 1 96.19 97 GLU A CA 1
ATOM 751 C C . GLU A 1 97 ? 15 26.516 6.008 1 96.19 97 GLU A C 1
ATOM 753 O O . GLU A 1 97 ? 15.977 26.828 5.324 1 96.19 97 GLU A O 1
ATOM 758 N N . ILE A 1 98 ? 14.336 25.453 5.859 1 98.19 98 ILE A N 1
ATOM 759 C CA . ILE A 1 98 ? 14.508 24.609 4.684 1 98.19 98 ILE A CA 1
ATOM 760 C C . ILE A 1 98 ? 13.453 24.953 3.635 1 98.19 98 ILE A C 1
ATOM 762 O O . ILE A 1 98 ? 12.266 25.094 3.955 1 98.19 98 ILE A O 1
ATOM 766 N N . ILE A 1 99 ? 13.891 25.125 2.414 1 98.44 99 ILE A N 1
ATOM 767 C CA . ILE A 1 99 ? 12.953 25.531 1.368 1 98.44 99 ILE A CA 1
ATOM 768 C C . ILE A 1 99 ? 12.75 24.391 0.384 1 98.44 99 ILE A C 1
ATOM 770 O O . ILE A 1 99 ? 13.688 23.969 -0.302 1 98.44 99 ILE A O 1
ATOM 774 N N . GLN A 1 100 ? 11.531 23.906 0.31 1 98.38 100 GLN A N 1
ATOM 775 C CA . GLN A 1 100 ? 11.117 22.875 -0.639 1 98.38 100 GLN A CA 1
ATOM 776 C C . GLN A 1 100 ? 10.43 23.484 -1.856 1 98.38 100 GLN A C 1
ATOM 778 O O . GLN A 1 100 ? 9.562 24.359 -1.718 1 98.38 100 GLN A O 1
ATOM 783 N N . GLU A 1 101 ? 10.867 23.016 -3.041 1 98.44 101 GLU A N 1
ATOM 784 C CA . GLU A 1 101 ? 10.141 23.359 -4.258 1 98.44 101 GLU A CA 1
ATOM 785 C C . GLU A 1 101 ? 9.195 22.234 -4.676 1 98.44 101 GLU A C 1
ATOM 787 O O . GLU A 1 101 ? 9.586 21.062 -4.699 1 98.44 101 GLU A O 1
ATOM 792 N N . CYS A 1 102 ? 8.016 22.578 -4.887 1 96.19 102 CYS A N 1
ATOM 793 C CA . CYS A 1 102 ? 7.059 21.703 -5.539 1 96.19 102 CYS A CA 1
ATOM 794 C C . CYS A 1 102 ? 6.152 22.484 -6.484 1 96.19 102 CYS A C 1
ATOM 796 O O . CYS A 1 102 ? 6.426 23.641 -6.789 1 96.19 102 CYS A O 1
ATOM 798 N N . GLU A 1 103 ? 5.07 21.891 -6.945 1 93.5 103 GLU A N 1
ATOM 799 C CA . GLU A 1 103 ? 4.336 22.516 -8.055 1 93.5 103 GLU A CA 1
ATOM 800 C C . GLU A 1 103 ? 3.506 23.703 -7.574 1 93.5 103 GLU A C 1
ATOM 802 O O . GLU A 1 103 ? 3.029 24.5 -8.383 1 93.5 103 GLU A O 1
ATOM 807 N N . ILE A 1 104 ? 3.301 23.828 -6.285 1 88.75 104 ILE A N 1
ATOM 808 C CA . ILE A 1 104 ? 2.588 25 -5.793 1 88.75 104 ILE A CA 1
ATOM 809 C C . ILE A 1 104 ? 3.578 26.141 -5.547 1 88.75 104 ILE A C 1
ATOM 811 O O . ILE A 1 104 ? 3.18 27.25 -5.184 1 88.75 104 ILE A O 1
ATOM 815 N N . GLY A 1 105 ? 4.816 25.844 -5.699 1 94 105 GLY A N 1
ATOM 816 C CA . GLY A 1 105 ? 5.852 26.844 -5.449 1 94 105 GLY A CA 1
ATOM 817 C C . GLY A 1 105 ? 6.801 26.453 -4.336 1 94 105 GLY A C 1
ATOM 818 O O . GLY A 1 105 ? 7.133 25.266 -4.184 1 94 105 GLY A O 1
ATOM 819 N N . LEU A 1 106 ? 7.309 27.516 -3.635 1 96.75 106 LEU A N 1
ATOM 820 C CA . LEU A 1 106 ? 8.273 27.312 -2.559 1 96.75 106 LEU A CA 1
ATOM 821 C C . LEU A 1 106 ? 7.562 27.156 -1.219 1 96.75 106 LEU A C 1
ATOM 823 O O . LEU A 1 106 ? 6.73 27.984 -0.848 1 96.75 106 LEU A O 1
ATOM 827 N N . VAL A 1 107 ? 7.875 26.078 -0.556 1 95.5 107 VAL A N 1
ATOM 828 C CA . VAL A 1 107 ? 7.293 25.781 0.75 1 95.5 107 VAL A CA 1
ATOM 829 C C . VAL A 1 107 ? 8.375 25.875 1.828 1 95.5 107 VAL A C 1
ATOM 831 O O . VAL A 1 107 ? 9.414 25.219 1.735 1 95.5 107 VAL A O 1
ATOM 834 N N . ARG A 1 108 ? 8.086 26.625 2.828 1 96.94 108 ARG A N 1
ATOM 835 C CA . ARG A 1 108 ? 9.016 26.797 3.941 1 96.94 108 ARG A CA 1
ATOM 836 C C . ARG A 1 108 ? 8.805 25.703 4.996 1 96.94 108 ARG A C 1
ATOM 838 O O . ARG A 1 108 ? 7.664 25.406 5.363 1 96.94 108 ARG A O 1
ATOM 845 N N . ILE A 1 109 ? 9.922 25.125 5.406 1 98 109 ILE A N 1
ATOM 846 C CA . ILE A 1 109 ? 9.93 24.094 6.445 1 98 109 ILE A CA 1
ATOM 847 C C . ILE A 1 109 ? 10.906 24.484 7.551 1 98 109 ILE A C 1
ATOM 849 O O . ILE A 1 109 ? 11.984 25.016 7.273 1 98 109 ILE A O 1
ATOM 853 N N . ARG A 1 110 ? 10.555 24.188 8.742 1 97.19 110 ARG A N 1
ATOM 854 C CA . ARG A 1 110 ? 11.453 24.469 9.859 1 97.19 110 ARG A CA 1
ATOM 855 C C . ARG A 1 110 ? 11.602 23.234 10.758 1 97.19 110 ARG A C 1
ATOM 857 O O . ARG A 1 110 ? 10.75 22.344 10.742 1 97.19 110 ARG A O 1
ATOM 864 N N . ARG A 1 111 ? 12.656 23.25 11.461 1 94.25 111 ARG A N 1
ATOM 865 C CA . ARG A 1 111 ? 12.82 22.281 12.531 1 94.25 111 ARG A CA 1
ATOM 866 C C . ARG A 1 111 ? 12.039 22.672 13.773 1 94.25 111 ARG A C 1
ATOM 868 O O . ARG A 1 111 ? 11.992 23.859 14.133 1 94.25 111 ARG A O 1
ATOM 875 N N . GLN A 1 112 ? 11.367 21.75 14.305 1 89.06 112 GLN A N 1
ATOM 876 C CA . GLN A 1 112 ? 10.57 21.969 15.508 1 89.06 112 GLN A CA 1
ATOM 877 C C . GLN A 1 112 ? 10.766 20.828 16.5 1 89.06 112 GLN A C 1
ATOM 879 O O . GLN A 1 112 ? 10.195 19.75 16.344 1 89.06 112 GLN A O 1
ATOM 884 N N . GLY A 1 113 ? 11.492 21.109 17.562 1 82.5 113 GLY A N 1
ATOM 885 C CA . GLY A 1 113 ? 11.836 20.016 18.469 1 82.5 113 GLY A CA 1
ATOM 886 C C . GLY A 1 113 ? 12.516 18.859 17.766 1 82.5 113 GLY A C 1
ATOM 887 O O . GLY A 1 113 ? 13.523 19.047 17.094 1 82.5 113 GLY A O 1
ATOM 888 N N . ASP A 1 114 ? 11.812 17.734 17.938 1 81.94 114 ASP A N 1
ATOM 889 C CA . ASP A 1 114 ? 12.367 16.531 17.312 1 81.94 114 ASP A CA 1
ATOM 890 C C . ASP A 1 114 ? 11.703 16.25 15.969 1 81.94 114 ASP A C 1
ATOM 892 O O . ASP A 1 114 ? 11.945 15.203 15.359 1 81.94 114 ASP A O 1
ATOM 896 N N . GLY A 1 115 ? 11 17.297 15.531 1 94.38 115 GLY A N 1
ATOM 897 C CA . GLY A 1 115 ? 10.289 17.078 14.281 1 94.38 115 GLY A CA 1
ATOM 898 C C . GLY A 1 115 ? 10.453 18.219 13.297 1 94.38 115 GLY A C 1
ATOM 899 O O . GLY A 1 115 ? 11.461 18.922 13.312 1 94.38 115 GLY A O 1
ATOM 900 N N . LEU A 1 116 ? 9.648 18.234 12.289 1 97.56 116 LEU A N 1
ATOM 901 C CA . LEU A 1 116 ? 9.594 19.25 11.25 1 97.56 116 LEU A CA 1
ATOM 902 C C . LEU A 1 116 ? 8.203 19.875 11.164 1 97.56 116 LEU A C 1
ATOM 904 O O . LEU A 1 116 ? 7.227 19.297 11.648 1 97.56 116 LEU A O 1
ATOM 908 N N . ALA A 1 117 ? 8.164 21.062 10.633 1 98.12 117 ALA A N 1
ATOM 909 C CA . ALA A 1 117 ? 6.887 21.734 10.414 1 98.12 117 ALA A CA 1
ATOM 910 C C . ALA A 1 117 ? 6.906 22.531 9.109 1 98.12 117 ALA A C 1
ATOM 912 O O . ALA A 1 117 ? 7.922 23.141 8.766 1 98.12 117 ALA A O 1
ATOM 913 N N . PHE A 1 118 ? 5.801 22.547 8.453 1 97.56 118 PHE A N 1
ATOM 914 C CA . PHE A 1 118 ? 5.637 23.375 7.262 1 97.56 118 PHE A CA 1
ATOM 915 C C . PHE A 1 118 ? 4.551 24.422 7.473 1 97.56 118 PHE A C 1
ATOM 917 O O . PHE A 1 118 ? 3.713 24.281 8.367 1 97.56 118 PHE A O 1
ATOM 924 N N . ILE A 1 119 ? 4.555 25.422 6.645 1 96 119 ILE A N 1
ATOM 925 C CA . ILE A 1 119 ? 3.537 26.469 6.715 1 96 119 ILE A CA 1
ATOM 926 C C . ILE A 1 119 ? 2.268 26 6.008 1 96 119 ILE A C 1
ATOM 928 O O . ILE A 1 119 ? 2.33 25.453 4.898 1 96 119 ILE A O 1
ATOM 932 N N . ALA A 1 120 ? 1.162 26.234 6.668 1 94.31 120 ALA A N 1
ATOM 933 C CA . ALA A 1 120 ? -0.12 25.906 6.043 1 94.31 120 ALA A CA 1
ATOM 934 C C . ALA A 1 120 ? -0.35 26.766 4.797 1 94.31 120 ALA A C 1
ATOM 936 O O . ALA A 1 120 ? -0.271 28 4.855 1 94.31 120 ALA A O 1
ATOM 937 N N . PRO A 1 121 ? -0.621 26.125 3.75 1 91 121 PRO A N 1
ATOM 938 C CA . PRO A 1 121 ? -0.969 26.922 2.574 1 91 121 PRO A CA 1
ATOM 939 C C . PRO A 1 121 ? -2.312 27.641 2.723 1 91 121 PRO A C 1
ATOM 941 O O . PRO A 1 121 ? -3.152 27.219 3.523 1 91 121 PRO A O 1
ATOM 944 N N . PRO A 1 122 ? -2.455 28.734 1.903 1 91.75 122 PRO A N 1
ATOM 945 C CA . PRO A 1 122 ? -3.76 29.391 1.939 1 91.75 122 PRO A CA 1
ATOM 946 C C . PRO A 1 122 ? -4.891 28.5 1.443 1 91.75 122 PRO A C 1
ATOM 948 O O . PRO A 1 122 ? -4.664 27.609 0.624 1 91.75 122 PRO A O 1
ATOM 951 N N . LEU A 1 123 ? -6.078 28.812 1.91 1 93.81 123 LEU A N 1
ATOM 952 C CA . LEU A 1 123 ? -7.246 28.062 1.466 1 93.81 123 LEU A CA 1
ATOM 953 C C . LEU A 1 123 ? -7.695 28.516 0.082 1 93.81 123 LEU A C 1
ATOM 955 O O . LEU A 1 123 ? -7.676 29.719 -0.216 1 93.81 123 LEU A O 1
ATOM 959 N N . LEU A 1 124 ? -8.016 27.578 -0.703 1 93.62 124 LEU A N 1
ATOM 960 C CA . LEU A 1 124 ? -8.625 27.859 -1.994 1 93.62 124 LEU A CA 1
ATOM 961 C C . LEU A 1 124 ? -10.133 28.062 -1.85 1 93.62 124 LEU A C 1
ATOM 963 O O . LEU A 1 124 ? -10.742 28.797 -2.625 1 93.62 124 LEU A O 1
ATOM 967 N N . ARG A 1 125 ? -10.727 27.344 -0.927 1 95.38 125 ARG A N 1
ATOM 968 C CA . ARG A 1 125 ? -12.148 27.453 -0.606 1 95.38 125 ARG A CA 1
ATOM 969 C C . ARG A 1 125 ? -12.367 27.438 0.902 1 95.38 125 ARG A C 1
ATOM 971 O O . ARG A 1 125 ? -11.828 26.578 1.605 1 95.38 125 ARG A O 1
ATOM 978 N N . ALA A 1 126 ? -13.086 28.469 1.348 1 96.12 126 ALA A N 1
ATOM 979 C CA . ALA A 1 126 ? -13.492 28.594 2.746 1 96.12 126 ALA A CA 1
ATOM 980 C C . ALA A 1 126 ? -14.969 28.969 2.859 1 96.12 126 ALA A C 1
ATOM 982 O O . ALA A 1 126 ? -15.617 29.266 1.853 1 96.12 126 ALA A O 1
ATOM 983 N N . GLY A 1 127 ? -15.477 28.875 4.035 1 96.12 127 GLY A N 1
ATOM 984 C CA . GLY A 1 127 ? -16.844 29.328 4.25 1 96.12 127 GLY A CA 1
ATOM 985 C C . GLY A 1 127 ? -17.812 28.188 4.457 1 96.12 127 GLY A C 1
ATOM 986 O O . GLY A 1 127 ? -17.406 27.047 4.656 1 96.12 127 GLY A O 1
ATOM 987 N N . PRO A 1 128 ? -19.062 28.562 4.398 1 97.19 128 PRO A N 1
ATOM 988 C CA . PRO A 1 128 ? -20.094 27.578 4.766 1 97.19 128 PRO A CA 1
ATOM 989 C C . PRO A 1 128 ? -20.234 26.453 3.738 1 97.19 128 PRO A C 1
ATOM 991 O O . PRO A 1 128 ? -20.094 26.703 2.535 1 97.19 128 PRO A O 1
ATOM 994 N N . VAL A 1 129 ? -20.5 25.328 4.262 1 97.81 129 VAL A N 1
ATOM 995 C CA . VAL A 1 129 ? -20.797 24.172 3.42 1 97.81 129 VAL A CA 1
ATOM 996 C C . VAL A 1 129 ? -22.281 24.172 3.059 1 97.81 129 VAL A C 1
ATOM 998 O O . VAL A 1 129 ? -23.125 24.453 3.906 1 97.81 129 VAL A O 1
ATOM 1001 N N . GLU A 1 130 ? -22.578 23.828 1.848 1 97.44 130 GLU A N 1
ATOM 1002 C CA . GLU A 1 130 ? -23.969 23.797 1.392 1 97.44 130 GLU A CA 1
ATOM 1003 C C . GLU A 1 130 ? -24.766 22.734 2.146 1 97.44 130 GLU A C 1
ATOM 1005 O O . GLU A 1 130 ? -24.25 21.672 2.471 1 97.44 130 GLU A O 1
ATOM 1010 N N . ASP A 1 131 ? -26.094 23.016 2.262 1 96.44 131 ASP A N 1
ATOM 1011 C CA . ASP A 1 131 ? -26.984 22.156 3.045 1 96.44 131 ASP A CA 1
ATOM 1012 C C . ASP A 1 131 ? -27.062 20.766 2.434 1 96.44 131 ASP A C 1
ATOM 1014 O O . ASP A 1 131 ? -27.094 19.766 3.156 1 96.44 131 ASP A O 1
ATOM 1018 N N . ASP A 1 132 ? -27.109 20.719 1.229 1 96.31 132 ASP A N 1
ATOM 1019 C CA . ASP A 1 132 ? -27.25 19.422 0.566 1 96.31 132 ASP A CA 1
ATOM 1020 C C . ASP A 1 132 ? -26 18.562 0.751 1 96.31 132 ASP A C 1
ATOM 1022 O O . ASP A 1 132 ? -26.094 17.344 0.904 1 96.31 132 ASP A O 1
ATOM 1026 N N . VAL A 1 133 ? -24.859 19.203 0.702 1 96.38 133 VAL A N 1
ATOM 1027 C CA . VAL A 1 133 ? -23.594 18.516 0.93 1 96.38 133 VAL A CA 1
ATOM 1028 C C . VAL A 1 133 ? -23.531 18 2.369 1 96.38 133 VAL A C 1
ATOM 1030 O O . VAL A 1 133 ? -23.156 16.859 2.617 1 96.38 133 VAL A O 1
ATOM 1033 N N . LEU A 1 134 ? -24 18.797 3.295 1 97 134 LEU A N 1
ATOM 1034 C CA . LEU A 1 134 ? -23.984 18.422 4.703 1 97 134 LEU A CA 1
ATOM 1035 C C . LEU A 1 134 ? -24.922 17.234 4.949 1 97 134 LEU A C 1
ATOM 1037 O O . LEU A 1 134 ? -24.625 16.344 5.75 1 97 134 LEU A O 1
ATOM 1041 N N . GLU A 1 135 ? -26.047 17.266 4.305 1 96.38 135 GLU A N 1
ATOM 1042 C CA . GLU A 1 135 ? -26.984 16.156 4.426 1 96.38 135 GLU A CA 1
ATOM 1043 C C . GLU A 1 135 ? -26.359 14.859 3.928 1 96.38 135 GLU A C 1
ATOM 1045 O O . GLU A 1 135 ? -26.531 13.812 4.555 1 96.38 135 GLU A O 1
ATOM 1050 N N . ARG A 1 136 ? -25.688 14.984 2.879 1 96.19 136 ARG A N 1
ATOM 1051 C CA . ARG A 1 136 ? -25.016 13.812 2.322 1 96.19 136 ARG A CA 1
ATOM 1052 C C . ARG A 1 136 ? -23.953 13.289 3.283 1 96.19 136 ARG A C 1
ATOM 1054 O O . ARG A 1 136 ? -23.844 12.078 3.496 1 96.19 136 ARG A O 1
ATOM 1061 N N . VAL A 1 137 ? -23.188 14.195 3.854 1 97.06 137 VAL A N 1
ATOM 1062 C CA . VAL A 1 137 ? -22.156 13.828 4.805 1 97.06 137 VAL A CA 1
ATOM 1063 C C . VAL A 1 137 ? -22.781 13.164 6.027 1 97.06 137 VAL A C 1
ATOM 1065 O O . VAL A 1 137 ? -22.297 12.133 6.5 1 97.06 137 VAL A O 1
ATOM 1068 N N . CYS A 1 138 ? -23.859 13.719 6.461 1 97.06 138 CYS A N 1
ATOM 1069 C CA . CYS A 1 138 ? -24.562 13.164 7.617 1 97.06 138 CYS A CA 1
ATOM 1070 C C . CYS A 1 138 ? -25.016 11.734 7.348 1 97.06 138 CYS A C 1
ATOM 1072 O O . CYS A 1 138 ? -24.844 10.852 8.195 1 97.06 138 CYS A O 1
ATOM 1074 N N . GLN A 1 139 ? -25.531 11.547 6.258 1 95.88 139 GLN A N 1
ATOM 1075 C CA . GLN A 1 139 ? -26 10.219 5.871 1 95.88 139 GLN A CA 1
ATOM 1076 C C . GLN A 1 139 ? -24.844 9.25 5.707 1 95.88 139 GLN A C 1
ATOM 1078 O O . GLN A 1 139 ? -24.891 8.125 6.215 1 95.88 139 GLN A O 1
ATOM 1083 N N . ALA A 1 140 ? -23.812 9.711 5.094 1 95.44 140 ALA A N 1
ATOM 1084 C CA . ALA A 1 140 ? -22.672 8.859 4.789 1 95.44 140 ALA A CA 1
ATOM 1085 C C . ALA A 1 140 ? -21.938 8.445 6.062 1 95.44 140 ALA A C 1
ATOM 1087 O O . ALA A 1 140 ? -21.391 7.344 6.141 1 95.44 140 ALA A O 1
ATOM 1088 N N . LEU A 1 141 ? -21.969 9.289 7.043 1 96.94 141 LEU A N 1
ATOM 1089 C CA . LEU A 1 141 ? -21.281 9.016 8.297 1 96.94 141 LEU A CA 1
ATOM 1090 C C . LEU A 1 141 ? -22.234 8.438 9.336 1 96.94 141 LEU A C 1
ATOM 1092 O O . LEU A 1 141 ? -21.844 8.188 10.477 1 96.94 141 LEU A O 1
ATOM 1096 N N . ASN A 1 142 ? -23.484 8.281 8.961 1 96.19 142 ASN A N 1
ATOM 1097 C CA . ASN A 1 142 ? -24.531 7.746 9.82 1 96.19 142 ASN A CA 1
ATOM 1098 C C . ASN A 1 142 ? -24.688 8.57 11.102 1 96.19 142 ASN A C 1
ATOM 1100 O O . ASN A 1 142 ? -24.688 8.016 12.203 1 96.19 142 ASN A O 1
ATOM 1104 N N . LEU A 1 143 ? -24.766 9.781 10.898 1 96.5 143 LEU A N 1
ATOM 1105 C CA . LEU A 1 143 ? -24.906 10.703 12.023 1 96.5 143 LEU A CA 1
ATOM 1106 C C . LEU A 1 143 ? -26.375 11.055 12.258 1 96.5 143 LEU A C 1
ATOM 1108 O O . LEU A 1 143 ? -27.141 11.164 11.305 1 96.5 143 LEU A O 1
ATOM 1112 N N . ALA A 1 144 ? -26.672 11.258 13.453 1 92.31 144 ALA A N 1
ATOM 1113 C CA . ALA A 1 144 ? -28 11.766 13.789 1 92.31 144 ALA A CA 1
ATOM 1114 C C . ALA A 1 144 ? -28.156 13.227 13.359 1 92.31 144 ALA A C 1
ATOM 1116 O O . ALA A 1 144 ? -27.172 13.961 13.281 1 92.31 144 ALA A O 1
ATOM 1117 N N . PRO A 1 145 ? -29.438 13.547 13.086 1 87.62 145 PRO A N 1
ATOM 1118 C CA . PRO A 1 145 ? -29.656 14.969 12.812 1 87.62 145 PRO A CA 1
ATOM 1119 C C . PRO A 1 145 ? -29.156 15.875 13.93 1 87.62 145 PRO A C 1
ATOM 1121 O O . PRO A 1 145 ? -29.375 15.578 15.109 1 87.62 145 PRO A O 1
ATOM 1124 N N . GLY A 1 146 ? -28.391 16.891 13.609 1 92.25 146 GLY A N 1
ATOM 1125 C CA . GLY A 1 146 ? -27.906 17.828 14.594 1 92.25 146 GLY A CA 1
ATOM 1126 C C . GLY A 1 146 ? -26.578 17.438 15.195 1 92.25 146 GLY A C 1
ATOM 1127 O O . GLY A 1 146 ? -26.016 18.172 16.016 1 92.25 146 GLY A O 1
ATOM 1128 N N . ALA A 1 147 ? -26.062 16.297 14.805 1 95.75 147 ALA A N 1
ATOM 1129 C CA . ALA A 1 147 ? -24.812 15.82 15.367 1 95.75 147 ALA A CA 1
ATOM 1130 C C . ALA A 1 147 ? -23.641 16.719 14.969 1 95.75 147 ALA A C 1
ATOM 1132 O O . ALA A 1 147 ? -22.672 16.859 15.711 1 95.75 147 ALA A O 1
ATOM 1133 N N . ILE A 1 148 ? -23.781 17.297 13.805 1 97.75 148 ILE A N 1
ATOM 1134 C CA . ILE A 1 148 ? -22.766 18.219 13.336 1 97.75 148 ILE A CA 1
ATOM 1135 C C . ILE A 1 148 ? -22.922 19.578 14.008 1 97.75 148 ILE A C 1
ATOM 1137 O O . ILE A 1 148 ? -23.938 20.266 13.805 1 97.75 148 ILE A O 1
ATOM 1141 N N . VAL A 1 149 ? -21.938 19.953 14.719 1 97.56 149 VAL A N 1
ATOM 1142 C CA . VAL A 1 149 ? -22 21.172 15.508 1 97.56 149 VAL A CA 1
ATOM 1143 C C . VAL A 1 149 ? -21.578 22.375 14.648 1 97.56 149 VAL A C 1
ATOM 1145 O O . VAL A 1 149 ? -22.125 23.469 14.789 1 97.56 149 VAL A O 1
ATOM 1148 N N . ARG A 1 150 ? -20.609 22.219 13.859 1 97.81 150 ARG A N 1
ATOM 1149 C CA . ARG A 1 150 ? -20.062 23.219 12.945 1 97.81 150 ARG A CA 1
ATOM 1150 C C . ARG A 1 150 ? -19.531 22.578 11.672 1 97.81 150 ARG A C 1
ATOM 1152 O O . ARG A 1 150 ? -19.234 21.375 11.656 1 97.81 150 ARG A O 1
ATOM 1159 N N . SER A 1 151 ? -19.469 23.359 10.664 1 98.31 151 SER A N 1
ATOM 1160 C CA . SER A 1 151 ? -18.906 22.891 9.398 1 98.31 151 SER A CA 1
ATOM 1161 C C . SER A 1 151 ? -18.281 24.047 8.617 1 98.31 151 SER A C 1
ATOM 1163 O O . SER A 1 151 ? -18.656 25.203 8.805 1 98.31 151 SER A O 1
ATOM 1165 N N . GLN A 1 152 ? -17.359 23.672 7.828 1 98.44 152 GLN A N 1
ATOM 1166 C CA . GLN A 1 152 ? -16.688 24.672 6.992 1 98.44 152 GLN A CA 1
ATOM 1167 C C . GLN A 1 152 ? -15.914 24.016 5.855 1 98.44 152 GLN A C 1
ATOM 1169 O O . GLN A 1 152 ? -15.305 22.953 6.043 1 98.44 152 GLN A O 1
ATOM 1174 N N . TRP A 1 153 ? -15.984 24.719 4.742 1 98.31 153 TRP A N 1
ATOM 1175 C CA . TRP A 1 153 ? -14.984 24.375 3.738 1 98.31 153 TRP A CA 1
ATOM 1176 C C . TRP A 1 153 ? -13.586 24.781 4.203 1 98.31 153 TRP A C 1
ATOM 1178 O O . TRP A 1 153 ? -13.391 25.891 4.711 1 98.31 153 TRP A O 1
ATOM 1188 N N . VAL A 1 154 ? -12.648 23.844 4.059 1 97.75 154 VAL A N 1
ATOM 1189 C CA . VAL A 1 154 ? -11.266 24.109 4.43 1 97.75 154 VAL A CA 1
ATOM 1190 C C . VAL A 1 154 ? -10.328 23.625 3.32 1 97.75 154 VAL A C 1
ATOM 1192 O O . VAL A 1 154 ? -9.32 22.984 3.594 1 97.75 154 VAL A O 1
ATOM 1195 N N . ASP A 1 155 ? -10.633 23.922 2.139 1 95.19 155 ASP A N 1
ATOM 1196 C CA . ASP A 1 155 ? -9.992 23.359 0.955 1 95.19 155 ASP A CA 1
ATOM 1197 C C . ASP A 1 155 ? -8.695 24.109 0.635 1 95.19 155 ASP A C 1
ATOM 1199 O O . ASP A 1 155 ? -8.719 25.312 0.352 1 95.19 155 ASP A O 1
ATOM 1203 N N . ASN A 1 156 ? -7.637 23.422 0.717 1 91.31 156 ASN A N 1
ATOM 1204 C CA . ASN A 1 156 ? -6.344 23.953 0.307 1 91.31 156 ASN A CA 1
ATOM 1205 C C . ASN A 1 156 ? -5.781 23.203 -0.895 1 91.31 156 ASN A C 1
ATOM 1207 O O . ASN A 1 156 ? -4.562 23.125 -1.069 1 91.31 156 ASN A O 1
ATOM 1211 N N . GLY A 1 157 ? -6.652 22.578 -1.649 1 84.38 157 GLY A N 1
ATOM 1212 C CA . GLY A 1 157 ? -6.242 21.891 -2.863 1 84.38 157 GLY A CA 1
ATOM 1213 C C . GLY A 1 157 ? -6.824 20.484 -2.984 1 84.38 157 GLY A C 1
ATOM 1214 O O . GLY A 1 157 ? -7.043 20 -4.09 1 84.38 157 GLY A O 1
ATOM 1215 N N . ALA A 1 158 ? -7.137 19.812 -1.858 1 83.19 158 ALA A N 1
ATOM 1216 C CA . ALA A 1 158 ? -7.613 18.438 -1.86 1 83.19 158 ALA A CA 1
ATOM 1217 C C . ALA A 1 158 ? -9.141 18.391 -1.807 1 83.19 158 ALA A C 1
ATOM 1219 O O . ALA A 1 158 ? -9.734 17.312 -1.869 1 83.19 158 ALA A O 1
ATOM 1220 N N . GLY A 1 159 ? -9.773 19.562 -1.619 1 90.44 159 GLY A N 1
ATOM 1221 C CA . GLY A 1 159 ? -11.227 19.625 -1.6 1 90.44 159 GLY A CA 1
ATOM 1222 C C . GLY A 1 159 ? -11.82 19.297 -0.238 1 90.44 159 GLY A C 1
ATOM 1223 O O . GLY A 1 159 ? -12.969 18.875 -0.137 1 90.44 159 GLY A O 1
ATOM 1224 N N . TRP A 1 160 ? -11.164 19.594 0.8 1 95.12 160 TRP A N 1
ATOM 1225 C CA . TRP A 1 160 ? -11.578 19.234 2.148 1 95.12 160 TRP A CA 1
ATOM 1226 C C . TRP A 1 160 ? -12.766 20.062 2.604 1 95.12 160 TRP A C 1
ATOM 1228 O O . TRP A 1 160 ? -12.758 21.297 2.461 1 95.12 160 TRP A O 1
ATOM 1238 N N . LEU A 1 161 ? -13.727 19.453 3.047 1 97.88 161 LEU A N 1
ATOM 1239 C CA . LEU A 1 161 ? -14.664 20.062 3.982 1 97.88 161 LEU A CA 1
ATOM 1240 C C . LEU A 1 161 ? -14.5 19.453 5.379 1 97.88 161 LEU A C 1
ATOM 1242 O O . LEU A 1 161 ? -14.102 18.297 5.52 1 97.88 161 LEU A O 1
ATOM 1246 N N . ALA A 1 162 ? -14.781 20.219 6.395 1 98.5 162 ALA A N 1
ATOM 1247 C CA . ALA A 1 162 ? -14.641 19.766 7.777 1 98.5 162 ALA A CA 1
ATOM 1248 C C . ALA A 1 162 ? -15.961 19.891 8.531 1 98.5 162 ALA A C 1
ATOM 1250 O O . ALA A 1 162 ? -16.688 20.859 8.352 1 98.5 162 ALA A O 1
ATOM 1251 N N . VAL A 1 163 ? -16.219 18.922 9.305 1 98.56 163 VAL A N 1
ATOM 1252 C CA . VAL A 1 163 ? -17.359 18.969 10.211 1 98.56 163 VAL A CA 1
ATOM 1253 C C . VAL A 1 163 ? -16.891 18.703 11.641 1 98.56 163 VAL A C 1
ATOM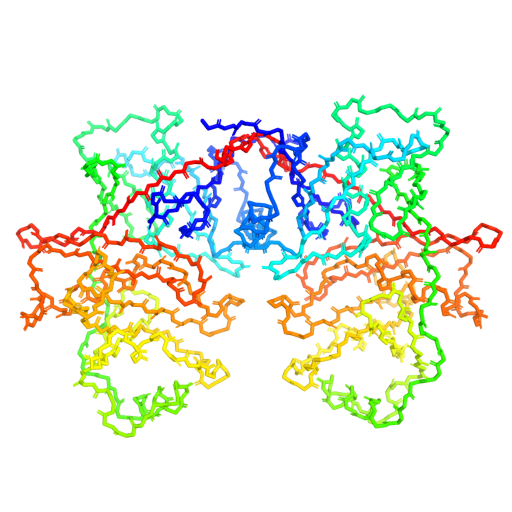 1255 O O . VAL A 1 163 ? -15.969 17.922 11.867 1 98.56 163 VAL A O 1
ATOM 1258 N N . MET A 1 164 ? -17.516 19.375 12.57 1 98.75 164 MET A N 1
ATOM 1259 C CA . MET A 1 164 ? -17.188 19.234 13.984 1 98.75 164 MET A CA 1
ATOM 1260 C C . MET A 1 164 ? -18.297 18.484 14.719 1 98.75 164 MET A C 1
ATOM 1262 O O . MET A 1 164 ? -19.469 18.781 14.547 1 98.75 164 MET A O 1
ATOM 1266 N N . LEU A 1 165 ? -17.875 17.469 15.414 1 98.56 165 LEU A N 1
ATOM 1267 C CA . LEU A 1 165 ? -18.781 16.75 16.297 1 98.56 165 LEU A CA 1
ATOM 1268 C C . LEU A 1 165 ? -18.578 17.156 17.75 1 98.56 165 LEU A C 1
ATOM 1270 O O . LEU A 1 165 ? -17.672 17.953 18.047 1 98.56 165 LEU A O 1
ATOM 1274 N N . ALA A 1 166 ? -19.391 16.562 18.641 1 97.19 166 ALA A N 1
ATOM 1275 C CA . ALA A 1 166 ? -19.469 17.062 20.016 1 97.19 166 ALA A CA 1
ATOM 1276 C C . ALA A 1 166 ? -18.25 16.625 20.828 1 97.19 166 ALA A C 1
ATOM 1278 O O . ALA A 1 166 ? -17.781 17.359 21.688 1 97.19 166 ALA A O 1
ATOM 1279 N N . ASP A 1 167 ? -17.828 15.367 20.531 1 97.06 167 ASP A N 1
ATOM 1280 C CA . ASP A 1 167 ? -16.75 14.875 21.359 1 97.06 167 ASP A CA 1
ATOM 1281 C C . ASP A 1 167 ? -15.953 13.781 20.641 1 97.06 167 ASP A C 1
ATOM 1283 O O . ASP A 1 167 ? -16.359 13.328 19.578 1 97.06 167 ASP A O 1
ATOM 1287 N N . ARG A 1 168 ? -14.898 13.414 21.25 1 97.81 168 ARG A N 1
ATOM 1288 C CA . ARG A 1 168 ? -13.914 12.484 20.703 1 97.81 168 ARG A CA 1
ATOM 1289 C C . ARG A 1 168 ? -14.562 11.141 20.391 1 97.81 168 ARG A C 1
ATOM 1291 O O . ARG A 1 168 ? -14.305 10.555 19.344 1 97.81 168 ARG A O 1
ATOM 1298 N N . GLN A 1 169 ? -15.406 10.664 21.266 1 96.94 169 GLN A N 1
ATOM 1299 C CA . GLN A 1 169 ? -16.016 9.344 21.094 1 96.94 169 GLN A CA 1
ATOM 1300 C C . GLN A 1 169 ? -16.906 9.305 19.859 1 96.94 169 GLN A C 1
ATOM 1302 O O . GLN A 1 169 ? -16.938 8.297 19.141 1 96.94 169 GLN A O 1
ATOM 1307 N N . ALA A 1 170 ? -17.609 10.406 19.609 1 97.25 170 ALA A N 1
ATOM 1308 C CA . ALA A 1 170 ? -18.453 10.492 18.422 1 97.25 170 ALA A CA 1
ATOM 1309 C C . ALA A 1 170 ? -17.625 10.336 17.141 1 97.25 170 ALA A C 1
ATOM 1311 O O . ALA A 1 170 ? -18.062 9.719 16.172 1 97.25 170 ALA A O 1
ATOM 1312 N N . VAL A 1 171 ? -16.422 10.875 17.109 1 98.06 171 VAL A N 1
ATOM 1313 C CA . VAL A 1 171 ? -15.523 10.773 15.969 1 98.06 171 VAL A CA 1
ATOM 1314 C C . VAL A 1 171 ? -15.039 9.336 15.82 1 98.06 171 VAL A C 1
ATOM 1316 O O . VAL A 1 171 ? -15.047 8.781 14.719 1 98.06 171 VAL A O 1
ATOM 1319 N N . LEU A 1 172 ? -14.688 8.695 16.922 1 97.44 172 LEU A N 1
ATOM 1320 C CA . LEU A 1 172 ? -14.102 7.359 16.906 1 97.44 172 LEU A CA 1
ATOM 1321 C C . LEU A 1 172 ? -15.148 6.312 16.516 1 97.44 172 LEU A C 1
ATOM 1323 O O . LEU A 1 172 ? -14.82 5.289 15.914 1 97.44 172 LEU A O 1
ATOM 1327 N N . ASP A 1 173 ? -16.438 6.617 16.734 1 96.75 173 ASP A N 1
ATOM 1328 C CA . ASP A 1 173 ? -17.5 5.648 16.547 1 96.75 173 ASP A CA 1
ATOM 1329 C C . ASP A 1 173 ? -18.016 5.676 15.102 1 96.75 173 ASP A C 1
ATOM 1331 O O . ASP A 1 173 ? -18.844 4.852 14.719 1 96.75 173 ASP A O 1
ATOM 1335 N N . LEU A 1 174 ? -17.5 6.555 14.328 1 97 174 LEU A N 1
ATOM 1336 C CA . LEU A 1 174 ? -18 6.715 12.961 1 97 174 LEU A CA 1
ATOM 1337 C C . LEU A 1 174 ? -17.812 5.434 12.164 1 97 174 LEU A C 1
ATOM 1339 O O . LEU A 1 174 ? -16.781 4.766 12.281 1 97 174 LEU A O 1
ATOM 1343 N N . GLN A 1 175 ? -18.781 5.148 11.398 1 92.69 175 GLN A N 1
ATOM 1344 C CA . GLN A 1 175 ? -18.75 4.066 10.414 1 92.69 175 GLN A CA 1
ATOM 1345 C C . GLN A 1 175 ? -19.125 4.574 9.023 1 92.69 175 GLN A C 1
ATOM 1347 O O . GLN A 1 175 ? -20.266 4.434 8.594 1 92.69 175 GLN A O 1
ATOM 1352 N N . PRO A 1 176 ? -18.188 5.047 8.32 1 93.81 176 PRO A N 1
ATOM 1353 C CA . PRO A 1 176 ? -18.469 5.715 7.047 1 93.81 176 PRO A CA 1
ATOM 1354 C C . PRO A 1 176 ? -18.969 4.754 5.977 1 93.81 176 PRO A C 1
ATOM 1356 O O . PRO A 1 176 ? -18.484 3.621 5.883 1 93.81 176 PRO A O 1
ATOM 1359 N N . ASP A 1 177 ? -19.969 5.191 5.285 1 90 177 ASP A N 1
ATOM 1360 C CA . ASP A 1 177 ? -20.344 4.602 4.008 1 90 177 ASP A CA 1
ATOM 1361 C C . ASP A 1 177 ? -19.609 5.266 2.85 1 90 177 ASP A C 1
ATOM 1363 O O . ASP A 1 177 ? -20.047 6.293 2.332 1 90 177 ASP A O 1
ATOM 1367 N N . TYR A 1 178 ? -18.594 4.668 2.367 1 87.06 178 TYR A N 1
ATOM 1368 C CA . TYR A 1 178 ? -17.672 5.297 1.417 1 87.06 178 TYR A CA 1
ATOM 1369 C C . TYR A 1 178 ? -18.344 5.473 0.057 1 87.06 178 TYR A C 1
ATOM 1371 O O . TYR A 1 178 ? -17.984 6.375 -0.703 1 87.06 178 TYR A O 1
ATOM 1379 N N . ALA A 1 179 ? -19.234 4.652 -0.236 1 83.12 179 ALA A N 1
ATOM 1380 C CA . ALA A 1 179 ? -19.969 4.816 -1.489 1 83.12 179 ALA A CA 1
ATOM 1381 C C . ALA A 1 179 ? -20.703 6.152 -1.524 1 83.12 179 ALA A C 1
ATOM 1383 O O . ALA A 1 179 ? -20.781 6.793 -2.574 1 83.12 179 ALA A O 1
ATOM 1384 N N . GLN A 1 180 ? -21.188 6.551 -0.399 1 88.88 180 GLN A N 1
ATOM 1385 C CA . GLN A 1 180 ? -21.938 7.801 -0.307 1 88.88 180 GLN A CA 1
ATOM 1386 C C . GLN A 1 180 ? -21 9 -0.215 1 88.88 180 GLN A C 1
ATOM 1388 O O . GLN A 1 180 ? -21.422 10.141 -0.38 1 88.88 180 GLN A O 1
ATOM 1393 N N . LEU A 1 181 ? -19.734 8.727 0.031 1 91.12 181 LEU A N 1
ATOM 1394 C CA . LEU A 1 181 ? -18.766 9.805 0.191 1 91.12 181 LEU A CA 1
ATOM 1395 C C . LEU A 1 181 ? -17.984 10.023 -1.102 1 91.12 181 LEU A C 1
ATOM 1397 O O . LEU A 1 181 ? -17.109 10.883 -1.158 1 91.12 181 LEU A O 1
ATOM 1401 N N . LEU A 1 182 ? -18.359 9.258 -2.121 1 87.25 182 LEU A N 1
ATOM 1402 C CA . LEU A 1 182 ? -17.609 9.367 -3.371 1 87.25 182 LEU A CA 1
ATOM 1403 C C . LEU A 1 182 ? -17.609 10.805 -3.877 1 87.25 182 LEU A C 1
ATOM 1405 O O . LEU A 1 182 ? -18.656 11.445 -3.93 1 87.25 182 LEU A O 1
ATOM 1409 N N . GLY A 1 183 ? -16.422 11.273 -4.18 1 87.69 183 GLY A N 1
ATOM 1410 C CA . GLY A 1 183 ? -16.281 12.617 -4.707 1 87.69 183 GLY A CA 1
ATOM 1411 C C . GLY A 1 183 ? -16.109 13.672 -3.625 1 87.69 183 GLY A C 1
ATOM 1412 O O . GLY A 1 183 ? -15.93 14.852 -3.922 1 87.69 183 GLY A O 1
ATOM 1413 N N . LEU A 1 184 ? -16.141 13.258 -2.402 1 92.12 184 LEU A N 1
ATOM 1414 C CA . LEU A 1 184 ? -15.969 14.188 -1.289 1 92.12 184 LEU A CA 1
ATOM 1415 C C . LEU A 1 184 ? -14.727 13.836 -0.476 1 92.12 184 LEU A C 1
ATOM 1417 O O . LEU A 1 184 ? -14.391 12.656 -0.324 1 92.12 184 LEU A O 1
ATOM 1421 N N . ALA A 1 185 ? -14.062 14.844 -0.016 1 94 185 ALA A N 1
ATOM 1422 C CA . ALA A 1 185 ? -13.047 14.742 1.034 1 94 185 ALA A CA 1
ATOM 1423 C C . ALA A 1 185 ? -13.547 15.352 2.34 1 94 185 ALA A C 1
ATOM 1425 O O . ALA A 1 185 ? -13.789 16.562 2.414 1 94 185 ALA A O 1
ATOM 1426 N N . VAL A 1 186 ? -13.664 14.508 3.367 1 97.12 186 VAL A N 1
ATOM 1427 C CA . VAL A 1 186 ? -14.336 14.961 4.578 1 97.12 186 VAL A CA 1
ATOM 1428 C C . VAL A 1 186 ? -13.414 14.789 5.781 1 97.12 186 VAL A C 1
ATOM 1430 O O . VAL A 1 186 ? -12.914 13.688 6.035 1 97.12 186 VAL A O 1
ATOM 1433 N N . GLY A 1 187 ? -13.156 15.836 6.449 1 98.19 187 GLY A N 1
ATOM 1434 C CA . GLY A 1 187 ? -12.523 15.789 7.758 1 98.19 187 GLY A CA 1
ATOM 1435 C C . GLY A 1 187 ? -13.5 15.945 8.906 1 98.19 187 GLY A C 1
ATOM 1436 O O . GLY A 1 187 ? -14.359 16.828 8.875 1 98.19 187 GLY A O 1
ATOM 1437 N N . VAL A 1 188 ? -13.391 15.078 9.836 1 98.75 188 VAL A N 1
ATOM 1438 C CA . VAL A 1 188 ? -14.227 15.164 11.031 1 98.75 188 VAL A CA 1
ATOM 1439 C C . VAL A 1 188 ? -13.352 15.484 12.25 1 98.75 188 VAL A C 1
ATOM 1441 O O . VAL A 1 188 ? -12.312 14.852 12.453 1 98.75 188 VAL A O 1
ATOM 1444 N N . VAL A 1 189 ? -13.797 16.438 13.023 1 98.75 189 VAL A N 1
ATOM 1445 C CA . VAL A 1 189 ? -12.992 16.875 14.156 1 98.75 189 VAL A CA 1
ATOM 1446 C C . VAL A 1 189 ? -13.875 17.016 15.398 1 98.75 189 VAL A C 1
ATOM 1448 O O . VAL A 1 189 ? -15.062 17.344 15.289 1 98.75 189 VAL A O 1
ATOM 1451 N N . ALA A 1 190 ? -13.32 16.75 16.531 1 98.62 190 ALA A N 1
ATOM 1452 C CA . ALA A 1 190 ? -13.977 17 17.812 1 98.62 190 ALA A CA 1
ATOM 1453 C C . ALA A 1 190 ? -12.953 17.312 18.891 1 98.62 190 ALA A C 1
ATOM 1455 O O . ALA A 1 190 ? -11.828 16.812 18.859 1 98.62 190 ALA A O 1
ATOM 1456 N N . PRO A 1 191 ? -13.344 18.125 19.875 1 98.06 191 PRO A N 1
ATOM 1457 C CA . PRO A 1 191 ? -12.438 18.391 20.984 1 98.06 191 PRO A CA 1
ATOM 1458 C C . PRO A 1 191 ? -12.258 17.172 21.891 1 98.06 191 PRO A C 1
ATOM 1460 O O . PRO A 1 191 ? -13.203 16.406 22.094 1 98.06 191 PRO A O 1
ATOM 1463 N N . CYS A 1 192 ? -11.031 17.078 22.344 1 97.81 192 CYS A N 1
ATOM 1464 C CA . CYS A 1 192 ? -10.75 16.094 23.391 1 97.81 192 CYS A CA 1
ATOM 1465 C C . CYS A 1 192 ? -10.961 16.703 24.766 1 97.81 192 CYS A C 1
ATOM 1467 O O . CYS A 1 192 ? -10.797 17.906 24.953 1 97.81 192 CYS A O 1
ATOM 1469 N N . ASP A 1 193 ? -11.383 15.844 25.641 1 94.5 193 ASP A N 1
ATOM 1470 C CA . ASP A 1 193 ? -11.516 16.219 27.031 1 94.5 193 ASP A CA 1
ATOM 1471 C C . ASP A 1 193 ? -10.477 15.508 27.906 1 94.5 193 ASP A C 1
ATOM 1473 O O . ASP A 1 193 ? -10.555 14.297 28.109 1 94.5 193 ASP A O 1
ATOM 1477 N N . PRO A 1 194 ? -9.539 16.234 28.438 1 87.5 194 PRO A N 1
ATOM 1478 C CA . PRO A 1 194 ? -8.461 15.625 29.219 1 87.5 194 PRO A CA 1
ATOM 1479 C C . PRO A 1 194 ? -8.977 14.828 30.406 1 87.5 194 PRO A C 1
ATOM 1481 O O . PRO A 1 194 ? -8.305 13.906 30.875 1 87.5 194 PRO A O 1
ATOM 1484 N N . ALA A 1 195 ? -10.102 15.195 30.906 1 88.19 195 ALA A N 1
ATOM 1485 C CA . ALA A 1 195 ? -10.672 14.508 32.062 1 88.19 195 ALA A CA 1
ATOM 1486 C C . ALA A 1 195 ? -11.289 13.172 31.656 1 88.19 195 ALA A C 1
ATOM 1488 O O . ALA A 1 195 ? -11.258 12.203 32.438 1 88.19 195 ALA A O 1
ATOM 1489 N N . ARG A 1 196 ? -11.742 13.125 30.469 1 89.38 196 ARG A N 1
ATOM 1490 C CA . ARG A 1 196 ? -12.508 11.953 30.047 1 89.38 196 ARG A CA 1
ATOM 1491 C C . ARG A 1 196 ? -11.695 11.086 29.078 1 89.38 196 ARG A C 1
ATOM 1493 O O . ARG A 1 196 ? -11.82 9.867 29.078 1 89.38 196 ARG A O 1
ATOM 1500 N N . ASP A 1 197 ? -10.883 11.852 28.375 1 88.81 197 ASP A N 1
ATOM 1501 C CA . ASP A 1 197 ? -10.195 11.156 27.297 1 88.81 197 ASP A CA 1
ATOM 1502 C C . ASP A 1 197 ? -8.758 10.828 27.672 1 88.81 197 ASP A C 1
ATOM 1504 O O . ASP A 1 197 ? -8.062 11.656 28.266 1 88.81 197 ASP A O 1
ATOM 1508 N N . GLU A 1 198 ? -8.367 9.609 27.688 1 86.94 198 GLU A N 1
ATOM 1509 C CA . GLU A 1 198 ? -6.977 9.234 27.953 1 86.94 198 GLU A CA 1
ATOM 1510 C C . GLU A 1 198 ? -6.121 9.414 26.688 1 86.94 198 GLU A C 1
ATOM 1512 O O . GLU A 1 198 ? -5.621 8.438 26.141 1 86.94 198 GLU A O 1
ATOM 1517 N N . VAL A 1 199 ? -6.012 10.688 26.25 1 90.06 199 VAL A N 1
ATOM 1518 C CA . VAL A 1 199 ? -5.234 11 25.062 1 90.06 199 VAL A CA 1
ATOM 1519 C C . VAL A 1 199 ? -4.5 12.328 25.25 1 90.06 199 VAL A C 1
ATOM 1521 O O . VAL A 1 199 ? -5.031 13.25 25.875 1 90.06 199 VAL A O 1
ATOM 1524 N N . ASP A 1 200 ? -3.291 12.391 24.812 1 91.12 200 ASP A N 1
ATOM 1525 C CA . ASP A 1 200 ? -2.496 13.609 24.875 1 91.12 200 ASP A CA 1
ATOM 1526 C C . ASP A 1 200 ? -2.678 14.461 23.625 1 91.12 200 ASP A C 1
ATOM 1528 O O . ASP A 1 200 ? -1.718 14.711 22.891 1 91.12 200 ASP A O 1
ATOM 1532 N N . ALA A 1 201 ? -3.904 14.898 23.391 1 97.25 201 ALA A N 1
ATOM 1533 C CA . ALA A 1 201 ? -4.25 15.719 22.234 1 97.25 201 ALA A CA 1
ATOM 1534 C C . ALA A 1 201 ? -5.441 16.625 22.531 1 97.25 201 ALA A C 1
ATOM 1536 O O . ALA A 1 201 ? -6.254 16.312 23.406 1 97.25 201 ALA A O 1
ATOM 1537 N N . ASP A 1 202 ? -5.512 17.703 21.844 1 98.19 202 ASP A N 1
ATOM 1538 C CA . ASP A 1 202 ? -6.594 18.656 22.031 1 98.19 202 ASP A CA 1
ATOM 1539 C C . ASP A 1 202 ? -7.797 18.312 21.156 1 98.19 202 ASP A C 1
ATOM 1541 O O . ASP A 1 202 ? -8.938 18.641 21.5 1 98.19 202 ASP A O 1
ATOM 1545 N N . PHE A 1 203 ? -7.547 17.688 20.047 1 98.69 203 PHE A N 1
ATOM 1546 C CA . PHE A 1 203 ? -8.609 17.328 19.109 1 98.69 203 PHE A CA 1
ATOM 1547 C C . PHE A 1 203 ? -8.383 15.914 18.578 1 98.69 203 PHE A C 1
ATOM 1549 O O . PHE A 1 203 ? -7.242 15.453 18.484 1 98.69 203 PHE A O 1
ATOM 1556 N N . GLU A 1 204 ? -9.469 15.195 18.281 1 98.75 204 GLU A N 1
ATOM 1557 C CA . GLU A 1 204 ? -9.477 13.977 17.484 1 98.75 204 GLU A CA 1
ATOM 1558 C C . GLU A 1 204 ? -9.992 14.25 16.078 1 98.75 204 GLU A C 1
ATOM 1560 O O . GLU A 1 204 ? -10.992 14.938 15.898 1 98.75 204 GLU A O 1
ATOM 1565 N N . VAL A 1 205 ? -9.25 13.742 15.109 1 98.69 205 VAL A N 1
ATOM 1566 C CA . VAL A 1 205 ? -9.625 13.984 13.719 1 98.69 205 VAL A CA 1
ATOM 1567 C C . VAL A 1 205 ? -9.617 12.664 12.945 1 98.69 205 VAL A C 1
ATOM 1569 O O . VAL A 1 205 ? -8.789 11.789 13.211 1 98.69 205 VAL A O 1
ATOM 1572 N N . ARG A 1 206 ? -10.531 12.477 12.094 1 98.38 206 ARG A N 1
ATOM 1573 C CA . ARG A 1 206 ? -10.508 11.453 11.055 1 98.38 206 ARG A CA 1
ATOM 1574 C C . ARG A 1 206 ? -10.703 12.07 9.672 1 98.38 206 ARG A C 1
ATOM 1576 O O . ARG A 1 206 ? -11.484 13.008 9.508 1 98.38 206 ARG A O 1
ATOM 1583 N N . GLY A 1 207 ? -9.945 11.664 8.695 1 96.62 207 GLY A N 1
ATOM 1584 C CA . GLY A 1 207 ? -10.016 12.148 7.328 1 96.62 207 GLY A CA 1
ATOM 1585 C C . GLY A 1 207 ? -10.43 11.078 6.332 1 96.62 207 GLY A C 1
ATOM 1586 O O . GLY A 1 207 ? -9.734 10.07 6.188 1 96.62 207 GLY A O 1
ATOM 1587 N N . PHE A 1 208 ? -11.531 11.344 5.621 1 95.06 208 PHE A N 1
ATOM 1588 C CA . PHE A 1 208 ? -12.086 10.383 4.676 1 95.06 208 PHE A CA 1
ATOM 1589 C C . PHE A 1 208 ? -12 10.906 3.25 1 95.06 208 PHE A C 1
ATOM 1591 O O . PHE A 1 208 ? -12.445 12.016 2.963 1 95.06 208 PHE A O 1
ATOM 1598 N N . ILE A 1 209 ? -11.328 10.141 2.402 1 88.12 209 ILE A N 1
ATOM 1599 C CA . ILE A 1 209 ? -11.258 10.422 0.972 1 88.12 209 ILE A CA 1
ATOM 1600 C C . ILE A 1 209 ? -11.727 9.203 0.184 1 88.12 209 ILE A C 1
ATOM 1602 O O . ILE A 1 209 ? -10.977 8.242 0.005 1 88.12 209 ILE A O 1
ATOM 1606 N N . ALA A 1 210 ? -13.008 9.242 -0.273 1 76 210 ALA A N 1
ATOM 1607 C CA . ALA A 1 210 ? -13.562 8.078 -0.954 1 76 210 ALA A CA 1
ATOM 1608 C C . ALA A 1 210 ? -13.086 8.008 -2.4 1 76 210 ALA A C 1
ATOM 1610 O O . ALA A 1 210 ? -13.016 9.023 -3.092 1 76 210 ALA A O 1
ATOM 1611 N N . GLY A 1 211 ? -12.664 6.852 -2.971 1 63.97 211 GLY A N 1
ATOM 1612 C CA . GLY A 1 211 ? -12.336 6.602 -4.367 1 63.97 211 GLY A CA 1
ATOM 1613 C C . GLY A 1 211 ? -10.852 6.395 -4.605 1 63.97 211 GLY A C 1
ATOM 1614 O O . GLY A 1 211 ? -10.445 5.992 -5.695 1 63.97 211 GLY A O 1
ATOM 1615 N N . ASP A 1 212 ? -10.023 6.852 -3.732 1 56.47 212 ASP A N 1
ATOM 1616 C CA . ASP A 1 212 ? -8.586 6.797 -3.984 1 56.47 212 ASP A CA 1
ATOM 1617 C C . ASP A 1 212 ? -7.949 5.594 -3.285 1 56.47 212 ASP A C 1
ATOM 1619 O O . ASP A 1 212 ? -6.777 5.641 -2.902 1 56.47 212 ASP A O 1
ATOM 1623 N N . GLY A 1 213 ? -8.523 4.445 -3.324 1 56.41 213 GLY A N 1
ATOM 1624 C CA . GLY A 1 213 ? -7.883 3.24 -2.812 1 56.41 213 GLY A CA 1
ATOM 1625 C C . GLY A 1 213 ? -7.914 3.145 -1.3 1 56.41 213 GLY A C 1
ATOM 1626 O O . GLY A 1 213 ? -8.117 2.062 -0.745 1 56.41 213 GLY A O 1
ATOM 1627 N N . ALA A 1 214 ? -7.445 4.293 -0.592 1 60.84 214 ALA A N 1
ATOM 1628 C CA . ALA A 1 214 ? -7.508 4.297 0.868 1 60.84 214 ALA A CA 1
ATOM 1629 C C . ALA A 1 214 ? -8.625 5.207 1.366 1 60.84 214 ALA A C 1
ATOM 1631 O O . ALA A 1 214 ? -8.492 6.434 1.352 1 60.84 214 ALA A O 1
ATOM 1632 N N . PRO A 1 215 ? -9.492 4.508 1.863 1 80.88 215 PRO A N 1
ATOM 1633 C CA . PRO A 1 215 ? -10.664 5.344 2.135 1 80.88 215 PRO A CA 1
ATOM 1634 C C . PRO A 1 215 ? -10.469 6.262 3.342 1 80.88 215 PRO A C 1
ATOM 1636 O O . PRO A 1 215 ? -11.203 7.242 3.5 1 80.88 215 PRO A O 1
ATOM 1639 N N . GLU A 1 216 ? -9.461 5.996 4.168 1 91.81 216 GLU A N 1
ATOM 1640 C CA . GLU A 1 216 ? -9.156 6.832 5.324 1 91.81 216 GLU A CA 1
ATOM 1641 C C . GLU A 1 216 ? -7.652 7.035 5.48 1 91.81 216 GLU A C 1
ATOM 1643 O O . GLU A 1 216 ? -6.875 6.094 5.32 1 91.81 216 GLU A O 1
ATOM 1648 N N . ASP A 1 217 ? -7.254 8.234 5.699 1 93.69 217 ASP A N 1
ATOM 1649 C CA . ASP A 1 217 ? -5.848 8.578 5.883 1 93.69 217 ASP A CA 1
ATOM 1650 C C . ASP A 1 217 ? -5.48 8.617 7.363 1 93.69 217 ASP A C 1
ATOM 1652 O O . ASP A 1 217 ? -6.195 9.211 8.172 1 93.69 217 ASP A O 1
ATOM 1656 N N . PRO A 1 218 ? -4.402 7.996 7.75 1 95.31 218 PRO A N 1
ATOM 1657 C CA . PRO A 1 218 ? -4.082 7.871 9.172 1 95.31 218 PRO A CA 1
ATOM 1658 C C . PRO A 1 218 ? -3.633 9.188 9.797 1 95.31 218 PRO A C 1
ATOM 1660 O O . PRO A 1 218 ? -3.801 9.398 11 1 95.31 218 PRO A O 1
ATOM 1663 N N . ALA A 1 219 ? -2.984 10.047 9.086 1 96.69 219 ALA A N 1
ATOM 1664 C CA . ALA A 1 219 ? -2.521 11.359 9.516 1 96.69 219 ALA A CA 1
ATOM 1665 C C . ALA A 1 219 ? -2.363 12.305 8.328 1 96.69 219 ALA A C 1
ATOM 1667 O O . ALA A 1 219 ? -1.538 12.07 7.441 1 96.69 219 ALA A O 1
ATOM 1668 N N . THR A 1 220 ? -3.094 13.367 8.367 1 95.44 220 THR A N 1
ATOM 1669 C CA . THR A 1 220 ? -3.232 14.18 7.164 1 95.44 220 THR A CA 1
ATOM 1670 C C . THR A 1 220 ? -2.785 15.617 7.426 1 95.44 220 THR A C 1
ATOM 1672 O O . THR A 1 220 ? -3.523 16.406 8.023 1 95.44 220 THR A O 1
ATOM 1675 N N . GLY A 1 221 ? -1.706 15.961 6.828 1 94.75 221 GLY A N 1
ATOM 1676 C CA . GLY A 1 221 ? -1.204 17.312 6.996 1 94.75 221 GLY A CA 1
ATOM 1677 C C . GLY A 1 221 ? -2.105 18.359 6.379 1 94.75 221 GLY A C 1
ATOM 1678 O O . GLY A 1 221 ? -2.445 19.359 7.027 1 94.75 221 GLY A O 1
ATOM 1679 N N . SER A 1 222 ? -2.51 18.188 5.164 1 92.38 222 SER A N 1
ATOM 1680 C CA . SER A 1 222 ? -3.311 19.156 4.434 1 92.38 222 SER A CA 1
ATOM 1681 C C . SER A 1 222 ? -4.652 19.406 5.125 1 92.38 222 SER A C 1
ATOM 1683 O O . SER A 1 222 ? -5.094 20.547 5.25 1 92.38 222 SER A O 1
ATOM 1685 N N . LEU A 1 223 ? -5.27 18.328 5.578 1 96.06 223 LEU A N 1
ATOM 1686 C CA . LEU A 1 223 ? -6.531 18.453 6.297 1 96.06 223 LEU A CA 1
ATOM 1687 C C . LEU A 1 223 ? -6.355 19.281 7.566 1 96.06 223 LEU A C 1
ATOM 1689 O O . LEU A 1 223 ? -7.105 20.219 7.801 1 96.06 223 LEU A O 1
ATOM 1693 N N . ASN A 1 224 ? -5.375 18.953 8.312 1 98.06 224 ASN A N 1
ATOM 1694 C CA . ASN A 1 224 ? -5.172 19.625 9.594 1 98.06 224 ASN A CA 1
ATOM 1695 C C . ASN A 1 224 ? -4.715 21.078 9.391 1 98.06 224 ASN A C 1
ATOM 1697 O O . ASN A 1 224 ? -4.992 21.938 10.227 1 98.06 224 ASN A O 1
ATOM 1701 N N . ALA A 1 225 ? -4.043 21.297 8.312 1 96.38 225 ALA A N 1
ATOM 1702 C CA . ALA A 1 225 ? -3.736 22.688 7.957 1 96.38 225 ALA A CA 1
ATOM 1703 C C . ALA A 1 225 ? -5.012 23.5 7.73 1 96.38 225 ALA A C 1
ATOM 1705 O O . ALA A 1 225 ? -5.148 24.609 8.242 1 96.38 225 ALA A O 1
ATOM 1706 N N . GLY A 1 226 ? -5.863 22.969 6.949 1 96.94 226 GLY A N 1
ATOM 1707 C CA . GLY A 1 226 ? -7.133 23.641 6.707 1 96.94 226 GLY A CA 1
ATOM 1708 C C . GLY A 1 226 ? -7.973 23.797 7.961 1 96.94 226 GLY A C 1
ATOM 1709 O O . GLY A 1 226 ? -8.516 24.875 8.219 1 96.94 226 GLY A O 1
ATOM 1710 N N . VAL A 1 227 ? -8.07 22.781 8.727 1 98.31 227 VAL A N 1
ATOM 1711 C CA . VAL A 1 227 ? -8.836 22.797 9.969 1 98.31 227 VAL A CA 1
ATOM 1712 C C . VAL A 1 227 ? -8.25 23.828 10.922 1 98.31 227 VAL A C 1
ATOM 1714 O O . VAL A 1 227 ? -8.984 24.531 11.609 1 98.31 227 VAL A O 1
ATOM 1717 N N . ALA A 1 228 ? -6.969 23.906 10.977 1 98.44 228 ALA A N 1
ATOM 1718 C CA . ALA A 1 228 ? -6.305 24.875 11.836 1 98.44 228 ALA A CA 1
ATOM 1719 C C . ALA A 1 228 ? -6.699 26.312 11.469 1 98.44 228 ALA A C 1
ATOM 1721 O O . ALA A 1 228 ? -6.969 27.141 12.344 1 98.44 228 ALA A O 1
ATOM 1722 N N . GLN A 1 229 ? -6.695 26.562 10.203 1 97.56 229 GLN A N 1
ATOM 1723 C CA . GLN A 1 229 ? -7.086 27.891 9.758 1 97.56 229 GLN A CA 1
ATOM 1724 C C . GLN A 1 229 ? -8.523 28.219 10.164 1 97.56 229 GLN A C 1
ATOM 1726 O O . GLN A 1 229 ? -8.82 29.328 10.586 1 97.56 229 GLN A O 1
ATOM 1731 N N . TRP A 1 230 ? -9.352 27.266 10.055 1 98 230 TRP A N 1
ATOM 1732 C CA . TRP A 1 230 ? -10.742 27.406 10.469 1 98 230 TRP A CA 1
ATOM 1733 C C . TRP A 1 230 ? -10.852 27.609 11.977 1 98 230 TRP A C 1
ATOM 1735 O O . TRP A 1 230 ? -11.398 28.625 12.438 1 98 230 TRP A O 1
ATOM 1745 N N . LEU A 1 231 ? -10.266 26.734 12.758 1 98 231 LEU A N 1
ATOM 1746 C CA . LEU A 1 231 ? -10.414 26.734 14.211 1 98 231 LEU A CA 1
ATOM 1747 C C . LEU A 1 231 ? -9.773 27.984 14.805 1 98 231 LEU A C 1
ATOM 1749 O O . LEU A 1 231 ? -10.367 28.656 15.664 1 98 231 LEU A O 1
ATOM 1753 N N . LEU A 1 232 ? -8.602 28.281 14.414 1 97.69 232 LEU A N 1
ATOM 1754 C CA . LEU A 1 232 ? -7.902 29.453 14.93 1 97.69 232 LEU A CA 1
ATOM 1755 C C . LEU A 1 232 ? -8.602 30.734 14.5 1 97.69 232 LEU A C 1
ATOM 1757 O O . LEU A 1 232 ? -8.703 31.688 15.281 1 97.69 232 LEU A O 1
ATOM 1761 N N . GLY A 1 233 ? -9.031 30.781 13.281 1 95.81 233 GLY A N 1
ATOM 1762 C CA . GLY A 1 233 ? -9.742 31.953 12.773 1 95.81 233 GLY A CA 1
ATOM 1763 C C . GLY A 1 233 ? -11 32.281 13.555 1 95.81 233 GLY A C 1
ATOM 1764 O O . GLY A 1 233 ? -11.375 33.438 13.695 1 95.81 233 GLY A O 1
ATOM 1765 N N . GLU A 1 234 ? -11.625 31.25 14.086 1 96.56 234 GLU A N 1
ATOM 1766 C CA . GLU A 1 234 ? -12.883 31.438 14.797 1 96.56 234 GLU A CA 1
ATOM 1767 C C . GLU A 1 234 ? -12.672 31.406 16.312 1 96.56 234 GLU A C 1
ATOM 1769 O O . GLU A 1 234 ? -13.633 31.438 17.078 1 96.56 234 GLU A O 1
ATOM 1774 N N . GLY A 1 235 ? -11.461 31.266 16.688 1 96.94 235 GLY A N 1
ATOM 1775 C CA . GLY A 1 235 ? -11.148 31.281 18.109 1 96.94 235 GLY A CA 1
ATOM 1776 C C . GLY A 1 235 ? -11.578 30 18.812 1 96.94 235 GLY A C 1
ATOM 1777 O O . GLY A 1 235 ? -11.883 30.031 20.016 1 96.94 235 GLY A O 1
ATOM 1778 N N . LEU A 1 236 ? -11.586 28.906 18.109 1 97.06 236 LEU A N 1
ATOM 1779 C CA . LEU A 1 236 ? -12.094 27.641 18.641 1 97.06 236 LEU A CA 1
ATOM 1780 C C . LEU A 1 236 ? -10.945 26.781 19.156 1 97.06 236 LEU A C 1
ATOM 1782 O O . LEU A 1 236 ? -11.172 25.703 19.719 1 97.06 236 LEU A O 1
ATOM 1786 N N . ALA A 1 237 ? -9.719 27.219 18.969 1 97.75 237 ALA A N 1
ATOM 1787 C CA . ALA A 1 237 ? -8.539 26.484 19.406 1 97.75 237 ALA A CA 1
ATOM 1788 C C . ALA A 1 237 ? -7.473 27.438 19.953 1 97.75 237 ALA A C 1
ATOM 1790 O O . ALA A 1 237 ? -7.43 28.609 19.594 1 97.75 237 ALA A O 1
ATOM 1791 N N . PRO A 1 238 ? -6.641 26.922 20.891 1 97 238 PRO A N 1
ATOM 1792 C CA . PRO A 1 238 ? -5.488 27.719 21.312 1 97 238 PRO A CA 1
ATOM 1793 C C . PRO A 1 238 ? -4.449 27.875 20.203 1 97 238 PRO A C 1
ATOM 1795 O O . PRO A 1 238 ? -4.504 27.156 19.188 1 97 238 PRO A O 1
ATOM 1798 N N . GLU A 1 239 ? -3.531 28.766 20.391 1 97.44 239 GLU A N 1
ATOM 1799 C CA . GLU A 1 239 ? -2.527 29.109 19.391 1 97.44 239 GLU A CA 1
ATOM 1800 C C . GLU A 1 239 ? -1.609 27.938 19.094 1 97.44 239 GLU A C 1
ATOM 1802 O O . GLU A 1 239 ? -0.991 27.859 18.031 1 97.44 239 GLU A O 1
ATOM 1807 N N . CYS A 1 240 ? -1.441 27.094 20.094 1 97.31 240 CYS A N 1
ATOM 1808 C CA . CYS A 1 240 ? -0.71 25.828 19.969 1 97.31 240 CYS A CA 1
ATOM 1809 C C . CYS A 1 240 ? -1.556 24.656 20.438 1 97.31 240 CYS A C 1
ATOM 1811 O O . CYS A 1 240 ? -2.098 24.688 21.547 1 97.31 240 CYS A O 1
ATOM 1813 N N . TYR A 1 241 ? -1.687 23.656 19.562 1 98 241 TYR A N 1
ATOM 1814 C CA . TYR A 1 241 ? -2.451 22.484 19.984 1 98 241 TYR A CA 1
ATOM 1815 C C . TYR A 1 241 ? -2.002 21.25 19.234 1 98 241 TYR A C 1
ATOM 1817 O O . TYR A 1 241 ? -1.243 21.328 18.266 1 98 241 TYR A O 1
ATOM 1825 N N . VAL A 1 242 ? -2.428 20.109 19.75 1 97.75 242 VAL A N 1
ATOM 1826 C CA . VAL A 1 242 ? -2.061 18.812 19.188 1 97.75 242 VAL A CA 1
ATOM 1827 C 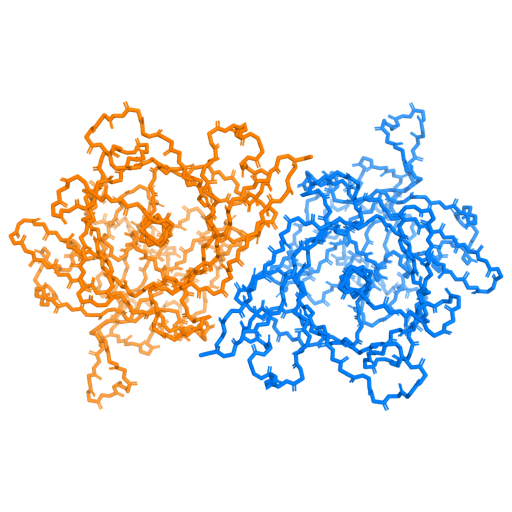C . VAL A 1 242 ? -3.316 18.078 18.734 1 97.75 242 VAL A C 1
ATOM 1829 O O . VAL A 1 242 ? -4.344 18.094 19.422 1 97.75 242 VAL A O 1
ATOM 1832 N N . VAL A 1 243 ? -3.201 17.438 17.578 1 98.5 243 VAL A N 1
ATOM 1833 C CA . VAL A 1 243 ? -4.293 16.656 17.016 1 98.5 243 VAL A CA 1
ATOM 1834 C C . VAL A 1 243 ? -3.926 15.172 17.031 1 98.5 243 VAL A C 1
ATOM 1836 O O . VAL A 1 243 ? -2.809 14.797 16.656 1 98.5 243 VAL A O 1
ATOM 1839 N N . SER A 1 244 ? -4.836 14.352 17.547 1 98.25 244 SER A N 1
ATOM 1840 C CA . SER A 1 244 ? -4.766 12.906 17.359 1 98.25 244 SER A CA 1
ATOM 1841 C C . SER A 1 244 ? -5.523 12.469 16.109 1 98.25 244 SER A C 1
ATOM 1843 O O . SER A 1 244 ? -6.672 12.867 15.906 1 98.25 244 SER A O 1
ATOM 1845 N N . GLN A 1 245 ? -4.883 11.711 15.25 1 98 245 GLN A N 1
ATOM 1846 C CA . GLN A 1 245 ? -5.516 11.141 14.062 1 98 245 GLN A CA 1
ATOM 1847 C C . GLN A 1 245 ? -5.059 9.703 13.836 1 98 245 GLN A C 1
ATOM 1849 O O . GLN A 1 245 ? -3.895 9.367 14.07 1 98 245 GLN A O 1
ATOM 1854 N N . GLY A 1 246 ? -5.965 8.898 13.359 1 96.75 246 GLY A N 1
ATOM 1855 C CA . GLY A 1 246 ? -5.645 7.523 13.016 1 96.75 246 GLY A CA 1
ATOM 1856 C C . GLY A 1 246 ? -5.992 6.543 14.117 1 96.75 246 GLY A C 1
ATOM 1857 O O . GLY A 1 246 ? -5.867 5.328 13.945 1 96.75 246 GLY A O 1
ATOM 1858 N N . THR A 1 247 ? -6.504 6.996 15.242 1 96.25 247 THR A N 1
ATOM 1859 C CA . THR A 1 247 ? -6.809 6.145 16.391 1 96.25 247 THR A CA 1
ATOM 1860 C C . THR A 1 247 ? -7.738 5.004 15.984 1 96.25 247 THR A C 1
ATOM 1862 O O . THR A 1 247 ? -7.492 3.846 16.328 1 96.25 247 THR A O 1
ATOM 1865 N N . ALA A 1 248 ? -8.711 5.293 15.234 1 94.62 248 ALA A N 1
ATOM 1866 C CA . ALA A 1 248 ? -9.711 4.309 14.828 1 94.62 248 ALA A CA 1
ATOM 1867 C C . ALA A 1 248 ? -9.102 3.252 13.914 1 94.62 248 ALA A C 1
ATOM 1869 O O . ALA A 1 248 ? -9.672 2.18 13.719 1 94.62 248 ALA A O 1
ATOM 1870 N N . MET A 1 249 ? -7.926 3.51 13.43 1 92 249 MET A N 1
ATOM 1871 C CA . MET A 1 249 ? -7.242 2.609 12.508 1 92 249 MET A CA 1
ATOM 1872 C C . MET A 1 249 ? -6.098 1.881 13.203 1 92 249 MET A C 1
ATOM 1874 O O . MET A 1 249 ? -5.324 1.171 12.555 1 92 249 MET A O 1
ATOM 1878 N N . GLY A 1 250 ? -5.992 2.102 14.438 1 92.06 250 GLY A N 1
ATOM 1879 C CA . GLY A 1 250 ? -4.887 1.512 15.172 1 92.06 250 GLY A CA 1
ATOM 1880 C C . GLY A 1 250 ? -3.576 2.252 14.977 1 92.06 250 GLY A C 1
ATOM 1881 O O . GLY A 1 250 ? -2.5 1.687 15.188 1 92.06 250 GLY A O 1
ATOM 1882 N N . ARG A 1 251 ? -3.629 3.463 14.508 1 95.62 251 ARG A N 1
ATOM 1883 C CA . ARG A 1 251 ? -2.463 4.32 14.328 1 95.62 251 ARG A CA 1
ATOM 1884 C C . ARG A 1 251 ? -2.346 5.332 15.469 1 95.62 251 ARG A C 1
ATOM 1886 O O . ARG A 1 251 ? -3.172 5.344 16.375 1 95.62 251 ARG A O 1
ATOM 1893 N N . ALA A 1 252 ? -1.23 6.086 15.438 1 96.25 252 ALA A N 1
ATOM 1894 C CA . ALA A 1 252 ? -0.943 7.027 16.516 1 96.25 252 ALA A CA 1
ATOM 1895 C C . ALA A 1 252 ? -0.42 8.352 15.969 1 96.25 252 ALA A C 1
ATOM 1897 O O . ALA A 1 252 ? 0.613 8.852 16.422 1 96.25 252 ALA A O 1
ATOM 1898 N N . GLY A 1 253 ? -1.184 8.852 15.039 1 97.19 253 GLY A N 1
ATOM 1899 C CA . GLY A 1 253 ? -0.809 10.148 14.492 1 97.19 253 GLY A CA 1
ATOM 1900 C C . GLY A 1 253 ? -0.922 11.281 15.492 1 97.19 253 GLY A C 1
ATOM 1901 O O . GLY A 1 253 ? -1.881 11.336 16.266 1 97.19 253 GLY A O 1
ATOM 1902 N N . ARG A 1 254 ? 0.098 12.141 15.578 1 97.88 254 ARG A N 1
ATOM 1903 C CA . ARG A 1 254 ? 0.11 13.375 16.344 1 97.88 254 ARG A CA 1
ATOM 1904 C C . ARG A 1 254 ? 0.588 14.547 15.492 1 97.88 254 ARG A C 1
ATOM 1906 O O . ARG A 1 254 ? 1.763 14.617 15.125 1 97.88 254 ARG A O 1
ATOM 1913 N N . ILE A 1 255 ? -0.343 15.422 15.227 1 97.94 255 ILE A N 1
ATOM 1914 C CA . ILE A 1 255 ? -0.044 16.594 14.414 1 97.94 255 ILE A CA 1
ATOM 1915 C C . ILE A 1 255 ? 0.002 17.844 15.305 1 97.94 255 ILE A C 1
ATOM 1917 O O . ILE A 1 255 ? -0.943 18.109 16.047 1 97.94 255 ILE A O 1
ATOM 1921 N N . HIS A 1 256 ? 1.075 18.547 15.242 1 97.88 256 HIS A N 1
ATOM 1922 C CA . HIS A 1 256 ? 1.275 19.75 16.031 1 97.88 256 HIS A CA 1
ATOM 1923 C C . HIS A 1 256 ? 0.943 21 15.211 1 97.88 256 HIS A C 1
ATOM 1925 O O . HIS A 1 256 ? 1.478 21.188 14.117 1 97.88 256 HIS A O 1
ATOM 1931 N N . ILE A 1 257 ? 0.097 21.828 15.781 1 98.06 257 ILE A N 1
ATOM 1932 C CA . ILE A 1 257 ? -0.283 23.094 15.148 1 98.06 257 ILE A CA 1
ATOM 1933 C C . ILE A 1 257 ? 0.226 24.266 15.984 1 98.06 257 ILE A C 1
ATOM 1935 O O . ILE A 1 257 ? 0.06 24.281 17.203 1 98.06 257 ILE A O 1
ATOM 1939 N N . GLU A 1 258 ? 0.833 25.172 15.328 1 97.5 258 GLU A N 1
ATOM 1940 C CA . GLU A 1 258 ? 1.302 26.375 16 1 97.5 258 GLU A CA 1
ATOM 1941 C C . GLU A 1 258 ? 1.082 27.609 15.141 1 97.5 258 GLU A C 1
ATOM 1943 O O . GLU A 1 258 ? 1.514 27.656 13.984 1 97.5 258 GLU A O 1
ATOM 1948 N N . ARG A 1 259 ? 0.483 28.562 15.68 1 97.38 259 ARG A N 1
ATOM 1949 C CA . ARG A 1 259 ? 0.377 29.859 15.016 1 97.38 259 ARG A CA 1
ATOM 1950 C C . ARG A 1 259 ? 1.453 30.812 15.5 1 97.38 259 ARG A C 1
ATOM 1952 O O . ARG A 1 259 ? 1.612 31.016 16.703 1 97.38 259 ARG A O 1
ATOM 1959 N N . GLN A 1 260 ? 2.195 31.328 14.656 1 93.88 260 GLN A N 1
ATOM 1960 C CA . GLN A 1 260 ? 3.172 32.375 14.898 1 93.88 260 GLN A CA 1
ATOM 1961 C C . GLN A 1 260 ? 2.922 33.562 13.984 1 93.88 260 GLN A C 1
ATOM 1963 O O . GLN A 1 260 ? 3.262 33.531 12.797 1 93.88 260 GLN A O 1
ATOM 1968 N N . GLY A 1 261 ? 2.447 34.625 14.555 1 93 261 GLY A N 1
ATOM 1969 C CA . GLY A 1 261 ? 2.01 35.75 13.719 1 93 261 GLY A CA 1
ATOM 1970 C C . GLY A 1 261 ? 0.863 35.375 12.797 1 93 261 GLY A C 1
ATOM 1971 O O . GLY A 1 261 ? -0.178 34.906 13.25 1 93 261 GLY A O 1
ATOM 1972 N N . LYS A 1 262 ? 1.152 35.562 11.539 1 93 262 LYS A N 1
ATOM 1973 C CA . LYS A 1 262 ? 0.118 35.25 10.547 1 93 262 LYS A CA 1
ATOM 1974 C C . LYS A 1 262 ? 0.282 33.844 10 1 93 262 LYS A C 1
ATOM 1976 O O . LYS A 1 262 ? -0.583 33.344 9.273 1 93 262 LYS A O 1
ATOM 1981 N N . GLU A 1 263 ? 1.28 33.219 10.453 1 95.25 263 GLU A N 1
ATOM 1982 C CA . GLU A 1 263 ? 1.608 31.938 9.867 1 95.25 263 GLU A CA 1
ATOM 1983 C C . GLU A 1 263 ? 1.155 30.797 10.766 1 95.25 263 GLU A C 1
ATOM 1985 O O . GLU A 1 263 ? 1.242 30.891 11.992 1 95.25 263 GLU A O 1
ATOM 1990 N N . ILE A 1 264 ? 0.619 29.797 10.18 1 97.38 264 ILE A N 1
ATOM 1991 C CA . ILE A 1 264 ? 0.256 28.562 10.883 1 97.38 264 ILE A CA 1
ATOM 1992 C C . ILE A 1 264 ? 1.217 27.438 10.484 1 97.38 264 ILE A C 1
ATOM 1994 O O . ILE A 1 264 ? 1.362 27.125 9.305 1 97.38 264 ILE A O 1
ATOM 1998 N N . TRP A 1 265 ? 1.86 26.891 11.453 1 97.75 265 TRP A N 1
ATOM 1999 C CA . TRP A 1 265 ? 2.812 25.797 11.25 1 97.75 265 TRP A CA 1
ATOM 2000 C C . TRP A 1 265 ? 2.182 24.453 11.586 1 97.75 265 TRP A C 1
ATOM 2002 O O . TRP A 1 265 ? 1.558 24.297 12.641 1 97.75 265 TRP A O 1
ATOM 2012 N N . VAL A 1 266 ? 2.32 23.516 10.672 1 97.94 266 VAL A N 1
ATOM 2013 C CA . VAL A 1 266 ? 1.834 22.156 10.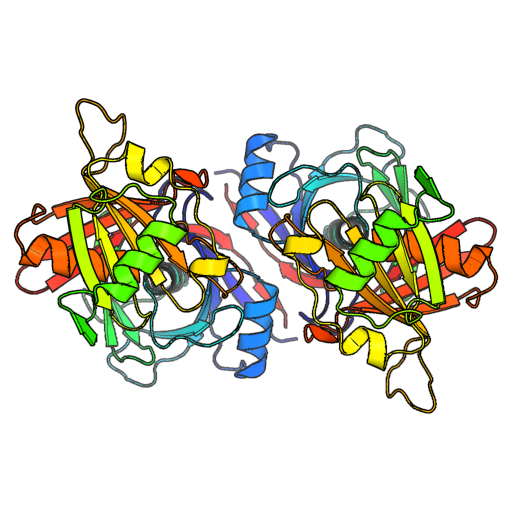82 1 97.94 266 VAL A CA 1
ATOM 2014 C C . VAL A 1 266 ? 3.016 21.188 10.898 1 97.94 266 VAL A C 1
ATOM 2016 O O . VAL A 1 266 ? 3.777 21.047 9.938 1 97.94 266 VAL A O 1
ATOM 2019 N N . GLY A 1 267 ? 3.129 20.5 12.055 1 97.81 267 GLY A N 1
ATOM 2020 C CA . GLY A 1 267 ? 4.336 19.719 12.242 1 97.81 267 GLY A CA 1
ATOM 2021 C C 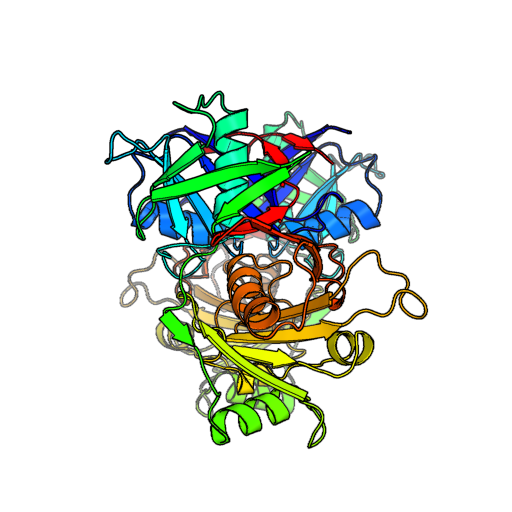. GLY A 1 267 ? 4.07 18.375 12.914 1 97.81 267 GLY A C 1
ATOM 2022 O O . GLY A 1 267 ? 2.949 18.109 13.352 1 97.81 267 GLY A O 1
ATOM 2023 N N . GLY A 1 268 ? 5.141 17.578 12.93 1 97.44 268 GLY A N 1
ATOM 2024 C CA . GLY A 1 268 ? 5.121 16.266 13.578 1 97.44 268 GLY A CA 1
ATOM 2025 C C . GLY A 1 268 ? 6.438 15.523 13.453 1 97.44 268 GLY A C 1
ATOM 2026 O O . GLY A 1 268 ? 7.355 15.984 12.766 1 97.44 268 GLY A O 1
ATOM 2027 N N . ALA A 1 269 ? 6.5 14.461 14.133 1 96.94 269 ALA A N 1
ATOM 2028 C CA . ALA A 1 269 ? 7.688 13.609 14.133 1 96.94 269 ALA A CA 1
ATOM 2029 C C . ALA A 1 269 ? 7.801 12.836 12.82 1 96.94 269 ALA A C 1
ATOM 2031 O O . ALA A 1 269 ? 6.793 12.547 12.172 1 96.94 269 ALA A O 1
ATOM 2032 N N . VAL A 1 270 ? 9 12.594 12.438 1 96.44 270 VAL A N 1
ATOM 2033 C CA . VAL A 1 270 ? 9.305 11.758 11.281 1 96.44 270 VAL A CA 1
ATOM 2034 C C . VAL A 1 270 ? 10.352 10.719 11.648 1 96.44 270 VAL A C 1
ATOM 2036 O O . VAL A 1 270 ? 11.344 11.031 12.312 1 96.44 270 VAL A O 1
ATOM 2039 N N . ALA A 1 271 ? 10.141 9.539 11.234 1 94.06 271 ALA A N 1
ATOM 2040 C CA . ALA A 1 271 ? 11.109 8.484 11.5 1 94.06 271 ALA A CA 1
ATOM 2041 C C . ALA A 1 271 ? 11.383 7.656 10.25 1 94.06 271 ALA A C 1
ATOM 2043 O O . ALA A 1 271 ? 10.461 7.359 9.484 1 94.06 271 ALA A O 1
ATOM 2044 N N . VAL A 1 272 ? 12.609 7.312 10.078 1 95 272 VAL A N 1
ATOM 2045 C CA . VAL A 1 272 ? 12.977 6.402 9 1 95 272 VAL A CA 1
ATOM 2046 C C . VAL A 1 272 ? 12.758 4.957 9.445 1 95 272 VAL A C 1
ATOM 2048 O O . VAL A 1 272 ? 13.258 4.543 10.492 1 95 272 VAL A O 1
ATOM 2051 N N . CYS A 1 273 ? 12.07 4.203 8.633 1 96.56 273 CYS A N 1
ATOM 2052 C CA . CYS A 1 273 ? 11.82 2.805 8.969 1 96.56 273 CYS A CA 1
ATOM 2053 C C . CYS A 1 273 ? 12.602 1.882 8.031 1 96.56 273 CYS A C 1
ATOM 2055 O O . CYS A 1 273 ? 13.109 0.844 8.461 1 96.56 273 CYS A O 1
ATOM 2057 N N . ILE A 1 274 ? 12.648 2.23 6.75 1 97.44 274 ILE A N 1
ATOM 2058 C CA . ILE A 1 274 ? 13.383 1.47 5.746 1 97.44 274 ILE A CA 1
ATOM 2059 C C . ILE A 1 274 ? 14.383 2.381 5.035 1 97.44 274 ILE A C 1
ATOM 2061 O O . ILE A 1 274 ? 14.047 3.5 4.648 1 97.44 274 ILE A O 1
ATOM 2065 N N . GLU A 1 275 ? 15.594 1.942 4.941 1 97.75 275 GLU A N 1
ATOM 2066 C CA . GLU A 1 275 ? 16.641 2.639 4.191 1 97.75 275 GLU A CA 1
ATOM 2067 C C . GLU A 1 275 ? 17.406 1.675 3.289 1 97.75 275 GLU A C 1
ATOM 2069 O O . GLU A 1 275 ? 17.812 0.596 3.727 1 97.75 275 GLU A O 1
ATOM 2074 N N . GLY A 1 276 ? 17.5 2.068 1.999 1 97.56 276 GLY A N 1
ATOM 2075 C CA . GLY A 1 276 ? 18.219 1.215 1.069 1 97.56 276 GLY A CA 1
ATOM 2076 C C . GLY A 1 276 ? 18.266 1.77 -0.342 1 97.56 276 GLY A C 1
ATOM 2077 O O . GLY A 1 276 ? 18.453 2.971 -0.537 1 97.56 276 GLY A O 1
ATOM 2078 N N . CYS A 1 277 ? 18.188 0.806 -1.282 1 97.69 277 CYS A N 1
ATOM 2079 C CA . CYS A 1 277 ? 18.312 1.195 -2.682 1 97.69 277 CYS A CA 1
ATOM 2080 C C . CYS A 1 277 ? 17.141 0.642 -3.504 1 97.69 277 CYS A C 1
ATOM 2082 O O . CYS A 1 277 ? 16.641 -0.447 -3.221 1 97.69 277 CYS A O 1
ATOM 2084 N N . LEU A 1 278 ? 16.781 1.434 -4.449 1 97.06 278 LEU A N 1
ATOM 2085 C CA . LEU A 1 278 ? 15.781 1.079 -5.441 1 97.06 278 LEU A CA 1
ATOM 2086 C C . LEU A 1 278 ? 16.422 0.802 -6.797 1 97.06 278 LEU A C 1
ATOM 2088 O O . LEU A 1 278 ? 17.234 1.593 -7.273 1 97.06 278 LEU A O 1
ATOM 2092 N N . GLN A 1 279 ? 16.078 -0.322 -7.352 1 93.44 279 GLN A N 1
ATOM 2093 C CA . GLN A 1 279 ? 16.531 -0.667 -8.695 1 93.44 279 GLN A CA 1
ATOM 2094 C C . GLN A 1 279 ? 15.367 -0.709 -9.672 1 93.44 279 GLN A C 1
ATOM 2096 O O . GLN A 1 279 ? 14.391 -1.436 -9.453 1 93.44 279 GLN A O 1
ATOM 2101 N N . LEU A 1 280 ? 15.531 0.089 -10.68 1 88.19 280 LEU A N 1
ATOM 2102 C CA . LEU A 1 280 ? 14.484 0.124 -11.703 1 88.19 280 LEU A CA 1
ATOM 2103 C C . LEU A 1 280 ? 15.07 -0.154 -13.086 1 88.19 280 LEU A C 1
ATOM 2105 O O . LEU A 1 280 ? 16.219 0.187 -13.359 1 88.19 280 LEU A O 1
ATOM 2109 N N . MET B 1 1 ? 17.453 0.452 18.172 1 74.56 1 MET B N 1
ATOM 2110 C CA . MET B 1 1 ? 16.359 -0.265 17.516 1 74.56 1 MET B CA 1
ATOM 2111 C C . MET B 1 1 ? 16.891 -1.403 16.656 1 74.56 1 MET B C 1
ATOM 2113 O O . MET B 1 1 ? 17.906 -1.245 15.969 1 74.56 1 MET B O 1
ATOM 2117 N N . PRO B 1 2 ? 16.344 -2.594 16.828 1 87 2 PRO B N 1
ATOM 2118 C CA . PRO B 1 2 ? 16.875 -3.695 16.016 1 87 2 PRO B CA 1
ATOM 2119 C C . PRO B 1 2 ? 16.75 -3.428 14.523 1 87 2 PRO B C 1
ATOM 2121 O O . PRO B 1 2 ? 15.844 -2.715 14.086 1 87 2 PRO B O 1
ATOM 2124 N N . THR B 1 3 ? 17.781 -3.896 13.797 1 94.44 3 THR B N 1
ATOM 2125 C CA . THR B 1 3 ? 17.844 -3.742 12.352 1 94.44 3 THR B CA 1
ATOM 2126 C C . THR B 1 3 ? 17.719 -5.094 11.656 1 94.44 3 THR B C 1
ATOM 2128 O O . THR B 1 3 ? 18.297 -6.086 12.094 1 94.44 3 THR B O 1
ATOM 2131 N N . PHE B 1 4 ? 16.938 -5.102 10.625 1 97.5 4 PHE B N 1
ATOM 2132 C CA . PHE B 1 4 ? 16.703 -6.316 9.852 1 97.5 4 PHE B CA 1
ATOM 2133 C C . PHE B 1 4 ? 17 -6.082 8.375 1 97.5 4 PHE B C 1
ATOM 2135 O O . PHE B 1 4 ? 16.766 -4.988 7.859 1 97.5 4 PHE B O 1
ATOM 2142 N N . ASP B 1 5 ? 17.531 -7.121 7.727 1 97.94 5 ASP B N 1
ATOM 2143 C CA . ASP B 1 5 ? 17.594 -7.051 6.27 1 97.94 5 ASP B CA 1
ATOM 2144 C C . ASP B 1 5 ? 16.203 -7.012 5.656 1 97.94 5 ASP B C 1
ATOM 2146 O O . ASP B 1 5 ? 15.289 -7.695 6.125 1 97.94 5 ASP B O 1
ATOM 2150 N N . PHE B 1 6 ? 16.078 -6.211 4.609 1 98.5 6 PHE B N 1
ATOM 2151 C CA . PHE B 1 6 ? 14.766 -5.973 4 1 98.5 6 PHE B CA 1
ATOM 2152 C C . PHE B 1 6 ? 14.867 -6.008 2.479 1 98.5 6 PHE B C 1
ATOM 2154 O O . PHE B 1 6 ? 15.836 -5.508 1.903 1 98.5 6 PHE B O 1
ATOM 2161 N N . LYS B 1 7 ? 13.883 -6.609 1.854 1 98.25 7 LYS B N 1
ATOM 2162 C CA . LYS B 1 7 ? 13.711 -6.566 0.405 1 98.25 7 LYS B CA 1
ATOM 2163 C C . LYS B 1 7 ? 12.242 -6.367 0.029 1 98.25 7 LYS B C 1
ATOM 2165 O O . LYS B 1 7 ? 11.352 -6.898 0.692 1 98.25 7 LYS B O 1
ATOM 2170 N N . GLN B 1 8 ? 12.039 -5.641 -0.932 1 98.06 8 GLN B N 1
ATOM 2171 C CA . GLN B 1 8 ? 10.734 -5.621 -1.595 1 98.06 8 GLN B CA 1
ATOM 2172 C C . GLN B 1 8 ? 10.852 -6.098 -3.041 1 98.06 8 GLN B C 1
ATOM 2174 O O . GLN B 1 8 ? 11.656 -5.57 -3.811 1 98.06 8 GLN B O 1
ATOM 2179 N N . LEU B 1 9 ? 10.078 -7.043 -3.385 1 97.25 9 LEU B N 1
ATOM 2180 C CA . LEU B 1 9 ? 10.219 -7.754 -4.652 1 97.25 9 LEU B CA 1
ATOM 2181 C C . LEU B 1 9 ? 8.969 -7.59 -5.512 1 97.25 9 LEU B C 1
ATOM 2183 O O . LEU B 1 9 ? 7.906 -7.207 -5.008 1 97.25 9 LEU B O 1
ATOM 2187 N N . ASP B 1 10 ? 9.18 -7.82 -6.703 1 97 10 ASP B N 1
ATOM 2188 C CA . ASP B 1 10 ? 8.125 -7.898 -7.711 1 97 10 ASP B CA 1
ATOM 2189 C C . ASP B 1 10 ? 7.988 -9.32 -8.25 1 97 10 ASP B C 1
ATOM 2191 O O . ASP B 1 10 ? 8.922 -9.852 -8.859 1 97 10 ASP B O 1
ATOM 2195 N N . VAL B 1 11 ? 6.793 -9.906 -8.039 1 97.75 11 VAL B N 1
ATOM 2196 C CA . VAL B 1 11 ? 6.629 -11.336 -8.305 1 97.75 11 VAL B CA 1
ATOM 2197 C C . VAL B 1 11 ? 5.695 -11.531 -9.5 1 97.75 11 VAL B C 1
ATOM 2199 O O . VAL B 1 11 ? 4.719 -10.789 -9.664 1 97.75 11 VAL B O 1
ATOM 2202 N N . PHE B 1 12 ? 6.008 -12.445 -10.391 1 97.56 12 PHE B N 1
ATOM 2203 C CA . PHE B 1 12 ? 5.223 -12.922 -11.523 1 97.56 12 PHE B CA 1
ATOM 2204 C C . PHE B 1 12 ? 5.312 -11.945 -12.688 1 97.56 12 PHE B C 1
ATOM 2206 O O . PHE B 1 12 ? 4.367 -11.82 -13.469 1 97.56 12 PHE B O 1
ATOM 2213 N N . SER B 1 13 ? 6.363 -11.148 -12.75 1 95.62 13 SER B N 1
ATOM 2214 C CA . SER B 1 13 ? 6.562 -10.305 -13.922 1 95.62 13 SER B CA 1
ATOM 2215 C C . SER B 1 13 ? 8.047 -10.086 -14.203 1 95.62 13 SER B C 1
ATOM 2217 O O . SER B 1 13 ? 8.844 -9.93 -13.273 1 95.62 13 SER B O 1
ATOM 2219 N N . ARG B 1 14 ? 8.359 -10.039 -15.43 1 91.44 14 ARG B N 1
ATOM 2220 C CA . ARG B 1 14 ? 9.711 -9.688 -15.852 1 91.44 14 ARG B CA 1
ATOM 2221 C C . ARG B 1 14 ? 9.852 -8.18 -16.047 1 91.44 14 ARG B C 1
ATOM 2223 O O . ARG B 1 14 ? 10.961 -7.668 -16.203 1 91.44 14 ARG B O 1
ATOM 2230 N N . VAL B 1 15 ? 8.703 -7.594 -16.078 1 90 15 VAL B N 1
ATOM 2231 C CA . VAL B 1 15 ? 8.703 -6.137 -16.188 1 90 15 VAL B CA 1
ATOM 2232 C C . VAL B 1 15 ? 8.688 -5.516 -14.789 1 90 15 VAL B C 1
ATOM 2234 O O . VAL B 1 15 ? 7.77 -5.758 -14 1 90 15 VAL B O 1
ATOM 2237 N N . PRO B 1 16 ? 9.664 -4.688 -14.516 1 88.56 16 PRO B N 1
ATOM 2238 C CA . PRO B 1 16 ? 9.734 -4.105 -13.172 1 88.56 16 PRO B CA 1
ATOM 2239 C C . PRO B 1 16 ? 8.461 -3.355 -12.789 1 88.56 16 PRO B C 1
ATOM 2241 O O . PRO B 1 16 ? 7.902 -2.619 -13.609 1 88.56 16 PRO B O 1
ATOM 2244 N N . LEU B 1 17 ? 8.016 -3.607 -11.586 1 95 17 LEU B N 1
ATOM 2245 C CA . LEU B 1 17 ? 6.922 -2.873 -10.969 1 95 17 LEU B CA 1
ATOM 2246 C C . LEU B 1 17 ? 5.582 -3.279 -11.57 1 95 17 LEU B C 1
ATOM 2248 O O . LEU B 1 17 ? 4.562 -2.637 -11.312 1 95 17 LEU B O 1
ATOM 2252 N N . LYS B 1 18 ? 5.586 -4.316 -12.391 1 95.5 18 LYS B N 1
ATOM 2253 C CA . LYS B 1 18 ? 4.344 -4.688 -13.062 1 95.5 18 LYS B CA 1
ATOM 2254 C C . LYS B 1 18 ? 3.838 -6.039 -12.57 1 95.5 18 LYS B C 1
ATOM 2256 O O . LYS B 1 18 ? 2.906 -6.605 -13.148 1 95.5 18 LYS B O 1
ATOM 2261 N N . GLY B 1 19 ? 4.484 -6.598 -11.602 1 96.56 19 GLY B N 1
ATOM 2262 C CA . GLY B 1 19 ? 4.016 -7.812 -10.953 1 96.56 19 GLY B CA 1
ATOM 2263 C C . GLY B 1 19 ? 3.301 -7.547 -9.641 1 96.56 19 GLY B C 1
ATOM 2264 O O . GLY B 1 19 ? 2.604 -6.543 -9.492 1 96.56 19 GLY B O 1
ATOM 2265 N N . ASN B 1 20 ? 3.318 -8.531 -8.789 1 97.31 20 ASN B N 1
ATOM 2266 C CA . ASN B 1 20 ? 2.729 -8.445 -7.453 1 97.31 20 ASN B CA 1
ATOM 2267 C C . ASN B 1 20 ? 3.781 -8.141 -6.395 1 97.31 20 ASN B C 1
ATOM 2269 O O . ASN B 1 20 ? 4.691 -8.938 -6.164 1 97.31 20 ASN B O 1
ATOM 2273 N N . PRO B 1 21 ? 3.711 -6.965 -5.777 1 97.25 21 PRO B N 1
ATOM 2274 C CA . PRO B 1 21 ? 4.734 -6.582 -4.801 1 97.25 21 PRO B CA 1
ATOM 2275 C C . PRO B 1 21 ? 4.676 -7.41 -3.521 1 97.25 21 PRO B C 1
ATOM 2277 O O . PRO B 1 21 ? 3.594 -7.844 -3.113 1 97.25 21 PRO B O 1
ATOM 2280 N N . LEU B 1 22 ? 5.859 -7.594 -2.938 1 97.81 22 LEU B N 1
ATOM 2281 C CA . LEU B 1 22 ? 5.992 -8.328 -1.688 1 97.81 22 LEU B CA 1
ATOM 2282 C C . LEU B 1 22 ? 7.125 -7.762 -0.839 1 97.81 22 LEU B C 1
ATOM 2284 O O . LEU B 1 22 ? 8.242 -7.574 -1.33 1 97.81 22 LEU B O 1
ATOM 2288 N N . ALA B 1 23 ? 6.809 -7.469 0.384 1 98.56 23 ALA B N 1
ATOM 2289 C CA . ALA B 1 23 ? 7.848 -7.113 1.349 1 98.56 23 ALA B CA 1
ATOM 2290 C C . ALA B 1 23 ? 8.336 -8.344 2.109 1 98.56 23 ALA B C 1
ATOM 2292 O O . ALA B 1 23 ? 7.531 -9.164 2.553 1 98.56 23 ALA B O 1
ATOM 2293 N N . VAL B 1 24 ? 9.641 -8.445 2.225 1 98.81 24 VAL B N 1
ATOM 2294 C CA . VAL B 1 24 ? 10.25 -9.578 2.918 1 98.81 24 VAL B CA 1
ATOM 2295 C C . VAL B 1 24 ? 11.234 -9.062 3.967 1 98.81 24 VAL B C 1
ATOM 2297 O O . VAL B 1 24 ? 12.164 -8.312 3.646 1 98.81 24 VAL B O 1
ATOM 2300 N N . VAL B 1 25 ? 11.039 -9.422 5.195 1 98.81 25 VAL B N 1
ATOM 2301 C CA . VAL B 1 25 ? 11.977 -9.156 6.281 1 98.81 25 VAL B CA 1
ATOM 2302 C C . VAL B 1 25 ? 12.773 -10.422 6.605 1 98.81 25 VAL B C 1
ATOM 2304 O O . VAL B 1 25 ? 12.188 -11.477 6.855 1 98.81 25 VAL B O 1
ATOM 2307 N N . LEU B 1 26 ? 14.055 -10.344 6.57 1 98.5 26 LEU B N 1
ATOM 2308 C CA . LEU B 1 26 ? 14.906 -11.5 6.832 1 98.5 26 LEU B CA 1
ATOM 2309 C C . LEU B 1 26 ? 15.359 -11.516 8.289 1 98.5 26 LEU B C 1
ATOM 2311 O O . LEU B 1 26 ? 15.492 -10.461 8.914 1 98.5 26 LEU B O 1
ATOM 2315 N N . GLY B 1 27 ? 15.602 -12.742 8.812 1 97.38 27 GLY B N 1
ATOM 2316 C CA . GLY B 1 27 ? 16.094 -12.898 10.172 1 97.38 27 GLY B CA 1
ATOM 2317 C C . GLY B 1 27 ? 15.141 -12.336 11.211 1 97.38 27 GLY B C 1
ATOM 2318 O O . GLY B 1 27 ? 15.562 -11.586 12.094 1 97.38 27 GLY B O 1
ATOM 2319 N N . ALA B 1 28 ? 13.867 -12.695 11.055 1 97.94 28 ALA B N 1
ATOM 2320 C CA . ALA B 1 28 ? 12.82 -12.016 11.82 1 97.94 28 ALA B CA 1
ATOM 2321 C C . ALA B 1 28 ? 12.5 -12.781 13.102 1 97.94 28 ALA B C 1
ATOM 2323 O O . ALA B 1 28 ? 11.438 -12.586 13.695 1 97.94 28 ALA B O 1
ATOM 2324 N N . ASP B 1 29 ? 13.391 -13.602 13.602 1 98.12 29 ASP B N 1
ATOM 2325 C CA . ASP B 1 29 ? 13.125 -14.492 14.727 1 98.12 29 ASP B CA 1
ATOM 2326 C C . ASP B 1 29 ? 12.781 -13.703 15.992 1 98.12 29 ASP B C 1
ATOM 2328 O O . ASP B 1 29 ? 12.023 -14.18 16.844 1 98.12 29 ASP B O 1
ATOM 2332 N N . SER B 1 30 ? 13.234 -12.516 16.109 1 97.38 30 SER B N 1
ATOM 2333 C CA . SER B 1 30 ? 13.07 -11.75 17.344 1 97.38 30 SER B CA 1
ATOM 2334 C C . SER B 1 30 ? 11.797 -10.914 17.312 1 97.38 30 SER B C 1
ATOM 2336 O O . SER B 1 30 ? 11.422 -10.305 18.312 1 97.38 30 SER B O 1
ATOM 2338 N N . LEU B 1 31 ? 11.141 -10.82 16.188 1 97.25 31 LEU B N 1
ATOM 2339 C CA . LEU B 1 31 ? 9.93 -10.016 16.078 1 97.25 31 LEU B CA 1
ATOM 2340 C C . LEU B 1 31 ? 8.742 -10.742 16.703 1 97.25 31 LEU B C 1
ATOM 2342 O O . LEU B 1 31 ? 8.578 -11.953 16.516 1 97.25 31 LEU B O 1
ATOM 2346 N N . SER B 1 32 ? 7.914 -9.977 17.422 1 96.69 32 SER B N 1
ATOM 2347 C CA . SER B 1 32 ? 6.664 -10.508 17.969 1 96.69 32 SER B CA 1
ATOM 2348 C C . SER B 1 32 ? 5.582 -10.562 16.891 1 96.69 32 SER B C 1
ATOM 2350 O O . SER B 1 32 ? 5.723 -9.961 15.828 1 96.69 32 SER B O 1
ATOM 2352 N N . ASP B 1 33 ? 4.496 -11.281 17.25 1 97.31 33 ASP B N 1
ATOM 2353 C CA . ASP B 1 33 ? 3.344 -11.336 16.344 1 97.31 33 ASP B CA 1
ATOM 2354 C C . ASP B 1 33 ? 2.805 -9.938 16.062 1 97.31 33 ASP B C 1
ATOM 2356 O O . ASP B 1 33 ? 2.48 -9.617 14.922 1 97.31 33 ASP B O 1
ATOM 2360 N N . GLN B 1 34 ? 2.77 -9.172 17.078 1 95.06 34 GLN B N 1
ATOM 2361 C CA . GLN B 1 34 ? 2.207 -7.828 16.938 1 95.06 34 GLN B CA 1
ATOM 2362 C C . GLN B 1 34 ? 3.092 -6.945 16.062 1 95.06 34 GLN B C 1
ATOM 2364 O O . GLN B 1 34 ? 2.592 -6.168 15.25 1 95.06 34 GLN B O 1
ATOM 2369 N N . GLN B 1 35 ? 4.383 -7.039 16.25 1 94.88 35 GLN B N 1
ATOM 2370 C CA . GLN B 1 35 ? 5.309 -6.262 15.43 1 94.88 35 GLN B CA 1
ATOM 2371 C C . GLN B 1 35 ? 5.191 -6.645 13.961 1 94.88 35 GLN B C 1
ATOM 2373 O O . GLN B 1 35 ? 5.211 -5.773 13.086 1 94.88 35 GLN B O 1
ATOM 2378 N N . MET B 1 36 ? 5.074 -7.941 13.695 1 97.69 36 MET B N 1
ATOM 2379 C CA . MET B 1 36 ? 4.914 -8.414 12.328 1 97.69 36 MET B CA 1
ATOM 2380 C C . MET B 1 36 ? 3.613 -7.898 11.719 1 97.69 36 MET B C 1
ATOM 2382 O O . MET B 1 36 ? 3.602 -7.406 10.594 1 97.69 36 MET B O 1
ATOM 2386 N N . ALA B 1 37 ? 2.572 -7.953 12.492 1 96.31 37 ALA B N 1
ATOM 2387 C CA . ALA B 1 37 ? 1.268 -7.484 12.031 1 96.31 37 ALA B CA 1
ATOM 2388 C C . ALA B 1 37 ? 1.286 -5.98 11.773 1 96.31 37 ALA B C 1
ATOM 2390 O O . ALA B 1 37 ? 0.751 -5.508 10.773 1 96.31 37 ALA B O 1
ATOM 2391 N N . ASP B 1 38 ? 1.894 -5.242 12.664 1 94.62 38 ASP B N 1
ATOM 2392 C CA . ASP B 1 38 ? 1.989 -3.793 12.508 1 94.62 38 ASP B CA 1
ATOM 2393 C C . ASP B 1 38 ? 2.752 -3.428 11.242 1 94.62 38 ASP B C 1
ATOM 2395 O O . ASP B 1 38 ? 2.354 -2.518 10.508 1 94.62 38 ASP B O 1
ATOM 2399 N N . PHE B 1 39 ? 3.793 -4.125 11.016 1 97.06 39 PHE B N 1
ATOM 2400 C CA . PHE B 1 39 ? 4.598 -3.838 9.836 1 97.06 39 PHE B CA 1
ATOM 2401 C C . PHE B 1 39 ? 3.828 -4.168 8.562 1 97.06 39 PHE B C 1
ATOM 2403 O O . PHE B 1 39 ? 3.869 -3.41 7.59 1 97.06 39 PHE B O 1
ATOM 2410 N N . ALA B 1 40 ? 3.172 -5.273 8.578 1 96.69 40 ALA B N 1
ATOM 2411 C CA . ALA B 1 40 ? 2.379 -5.668 7.414 1 96.69 40 ALA B CA 1
ATOM 2412 C C . ALA B 1 40 ? 1.306 -4.629 7.105 1 96.69 40 ALA B C 1
ATOM 2414 O O . ALA B 1 40 ? 1.097 -4.266 5.945 1 96.69 40 ALA B O 1
ATOM 2415 N N . ASN B 1 41 ? 0.67 -4.18 8.133 1 93.56 41 ASN B N 1
ATOM 2416 C CA . ASN B 1 41 ? -0.336 -3.135 7.969 1 93.56 41 ASN B CA 1
ATOM 2417 C C . ASN B 1 41 ? 0.274 -1.849 7.422 1 93.56 41 ASN B C 1
ATOM 2419 O O . ASN B 1 41 ? -0.289 -1.224 6.523 1 93.56 41 ASN B O 1
ATOM 2423 N N . TRP B 1 42 ? 1.406 -1.512 7.895 1 95.31 42 TRP B N 1
ATOM 2424 C CA . TRP B 1 42 ? 2.09 -0.264 7.57 1 95.31 42 TRP B CA 1
ATOM 2425 C C . TRP B 1 42 ? 2.576 -0.271 6.125 1 95.31 42 TRP B C 1
ATOM 2427 O O . TRP B 1 42 ? 2.559 0.762 5.449 1 95.31 42 TRP B O 1
ATOM 2437 N N . THR B 1 43 ? 3.021 -1.409 5.594 1 95.12 43 THR B N 1
ATOM 2438 C CA . THR B 1 43 ? 3.508 -1.491 4.223 1 95.12 43 THR B CA 1
ATOM 2439 C C . THR B 1 43 ? 2.361 -1.321 3.23 1 95.12 43 THR B C 1
ATOM 2441 O O . THR B 1 43 ? 2.582 -0.953 2.074 1 95.12 43 THR B O 1
ATOM 2444 N N . ASN B 1 44 ? 1.207 -1.732 3.691 1 91.94 44 ASN B N 1
ATOM 2445 C CA . ASN B 1 44 ? -0.015 -1.636 2.9 1 91.94 44 ASN B CA 1
ATOM 2446 C C . ASN B 1 44 ? 0.079 -2.461 1.619 1 91.94 44 ASN B C 1
ATOM 2448 O O . ASN B 1 44 ? -0.576 -2.148 0.624 1 91.94 44 ASN B O 1
ATOM 2452 N N . LEU B 1 45 ? 0.925 -3.428 1.603 1 93.69 45 LEU B N 1
ATOM 2453 C CA . LEU B 1 45 ? 0.966 -4.395 0.512 1 93.69 45 LEU B CA 1
ATOM 2454 C C . LEU B 1 45 ? -0.011 -5.539 0.762 1 93.69 45 LEU B C 1
ATOM 2456 O O . LEU B 1 45 ? -0.479 -5.727 1.888 1 93.69 45 LEU B O 1
ATOM 2460 N N . SER B 1 46 ? -0.333 -6.238 -0.296 1 90.69 46 SER B N 1
ATOM 2461 C CA . SER B 1 46 ? -1.257 -7.355 -0.121 1 90.69 46 SER B CA 1
ATOM 2462 C C . SER B 1 46 ? -0.727 -8.359 0.898 1 90.69 46 SER B C 1
ATOM 2464 O O . SER B 1 46 ? -1.482 -8.859 1.731 1 90.69 46 SER B O 1
ATOM 2466 N N . GLU B 1 47 ? 0.618 -8.594 0.76 1 94.44 47 GLU B N 1
ATOM 2467 C CA . GLU B 1 47 ? 1.242 -9.461 1.759 1 94.44 47 GLU B CA 1
ATOM 2468 C C . GLU B 1 47 ? 2.645 -8.969 2.109 1 94.44 47 GLU B C 1
ATOM 2470 O O . GLU B 1 47 ? 3.305 -8.32 1.296 1 94.44 47 GLU B O 1
ATOM 2475 N N . THR B 1 48 ? 3.008 -9.266 3.256 1 98.19 48 THR B N 1
ATOM 2476 C CA . THR B 1 48 ? 4.34 -9.109 3.828 1 98.19 48 THR B CA 1
ATOM 2477 C C . THR B 1 48 ? 4.805 -10.406 4.484 1 98.19 48 THR B C 1
ATOM 2479 O O . THR B 1 48 ? 4.023 -11.078 5.16 1 98.19 48 THR B O 1
ATOM 2482 N N . THR B 1 49 ? 6.094 -10.711 4.234 1 98.81 49 THR B N 1
ATOM 2483 C CA . THR B 1 49 ? 6.543 -11.984 4.781 1 98.81 49 THR B CA 1
ATOM 2484 C C . THR B 1 49 ? 7.75 -11.789 5.695 1 98.81 49 THR B C 1
ATOM 2486 O O . THR B 1 49 ? 8.484 -10.805 5.559 1 98.81 49 THR B O 1
ATOM 2489 N N . PHE B 1 50 ? 7.891 -12.711 6.598 1 98.88 50 PHE B N 1
ATOM 2490 C CA . PHE B 1 50 ? 8.984 -12.758 7.559 1 98.88 50 PHE B CA 1
ATOM 2491 C C . PHE B 1 50 ? 9.695 -14.102 7.504 1 98.88 50 PHE B C 1
ATOM 2493 O O . PHE B 1 50 ? 9.062 -15.148 7.664 1 98.88 50 PHE B O 1
ATOM 2500 N N . LEU B 1 51 ? 10.977 -14.078 7.234 1 98.81 51 LEU B N 1
ATOM 2501 C CA . LEU B 1 51 ? 11.773 -15.297 7.195 1 98.81 51 LEU B CA 1
ATOM 2502 C C . LEU B 1 51 ? 12.359 -15.617 8.562 1 98.81 51 LEU B C 1
ATOM 2504 O O . LEU B 1 51 ? 12.898 -14.727 9.234 1 98.81 51 LEU B O 1
ATOM 2508 N N . LEU B 1 52 ? 12.242 -16.828 8.938 1 98.69 52 LEU B N 1
ATOM 2509 C CA . LEU B 1 52 ? 12.648 -17.297 10.258 1 98.69 52 LEU B CA 1
ATOM 2510 C C . LEU B 1 52 ? 13.453 -18.594 10.156 1 98.69 52 LEU B C 1
ATOM 2512 O O . LEU B 1 52 ? 13.492 -19.219 9.094 1 98.69 52 LEU B O 1
ATOM 2516 N N . THR B 1 53 ? 14.023 -18.922 11.281 1 98.19 53 THR B N 1
ATOM 2517 C CA . THR B 1 53 ? 14.656 -20.234 11.414 1 98.19 53 THR B CA 1
ATOM 2518 C C . THR B 1 53 ? 13.602 -21.344 11.391 1 98.19 53 THR B C 1
ATOM 2520 O O . THR B 1 53 ? 12.602 -21.266 12.102 1 98.19 53 THR B O 1
ATOM 2523 N N . PRO B 1 54 ? 13.844 -22.312 10.562 1 98.19 54 PRO B N 1
ATOM 2524 C CA . PRO B 1 54 ? 12.859 -23.391 10.508 1 98.19 54 PRO B CA 1
ATOM 2525 C C . PRO B 1 54 ? 12.727 -24.141 11.836 1 98.19 54 PRO B C 1
ATOM 2527 O O . PRO B 1 54 ? 13.695 -24.25 12.586 1 98.19 54 PRO B O 1
ATOM 2530 N N . ARG B 1 55 ? 11.57 -24.656 12.125 1 97.38 55 ARG B N 1
ATOM 2531 C CA . ARG B 1 55 ? 11.328 -25.594 13.211 1 97.38 55 ARG B CA 1
ATOM 2532 C C . ARG B 1 55 ? 11.625 -27.031 12.766 1 97.38 55 ARG B C 1
ATOM 2534 O O . ARG B 1 55 ? 12.18 -27.812 13.531 1 97.38 55 ARG B O 1
ATOM 2541 N N . ASP B 1 56 ? 11.234 -27.359 11.562 1 97.81 56 ASP B N 1
ATOM 2542 C CA . ASP B 1 56 ? 11.477 -28.641 10.922 1 97.81 56 ASP B CA 1
ATOM 2543 C C . ASP B 1 56 ? 12.844 -28.672 10.242 1 97.81 56 ASP B C 1
ATOM 2545 O O . ASP B 1 56 ? 13.109 -27.875 9.344 1 97.81 56 ASP B O 1
ATOM 2549 N N . PRO B 1 57 ? 13.625 -29.625 10.578 1 96.69 57 PRO B N 1
ATOM 2550 C CA . PRO B 1 57 ? 14.977 -29.641 10.023 1 96.69 57 PRO B CA 1
ATOM 2551 C C . PRO B 1 57 ? 14.992 -29.953 8.523 1 96.69 57 PRO B C 1
ATOM 2553 O O . PRO B 1 57 ? 16.016 -29.75 7.863 1 96.69 57 PRO B O 1
ATOM 2556 N N . ARG B 1 58 ? 13.977 -30.406 7.984 1 97.12 58 ARG B N 1
ATOM 2557 C CA . ARG B 1 58 ? 13.898 -30.688 6.555 1 97.12 58 ARG B CA 1
ATOM 2558 C C . ARG B 1 58 ? 13.75 -29.391 5.75 1 97.12 58 ARG B C 1
ATOM 2560 O O . ARG B 1 58 ? 13.977 -29.391 4.539 1 97.12 58 ARG B O 1
ATOM 2567 N N . ALA B 1 59 ? 13.336 -28.391 6.379 1 98.5 59 ALA B N 1
ATOM 2568 C CA . ALA B 1 59 ? 13.086 -27.125 5.695 1 98.5 59 ALA B CA 1
ATOM 2569 C C . ALA B 1 59 ? 14.367 -26.297 5.59 1 98.5 59 ALA B C 1
ATOM 2571 O O . ALA B 1 59 ? 15.219 -26.344 6.48 1 98.5 59 ALA B O 1
ATOM 2572 N N . ASP B 1 60 ? 14.438 -25.562 4.547 1 98.69 60 ASP B N 1
ATOM 2573 C CA . ASP B 1 60 ? 15.562 -24.656 4.348 1 98.69 60 ASP B CA 1
ATOM 2574 C C . ASP B 1 60 ? 15.344 -23.328 5.09 1 98.69 60 ASP B C 1
ATOM 2576 O O . ASP B 1 60 ? 16.297 -22.734 5.605 1 98.69 60 ASP B O 1
ATOM 2580 N N . TYR B 1 61 ? 14.148 -22.891 5.141 1 98.62 61 TYR B N 1
ATOM 2581 C CA . TYR B 1 61 ? 13.734 -21.703 5.875 1 98.62 61 TYR B CA 1
ATOM 2582 C C . TYR B 1 61 ? 12.258 -21.766 6.234 1 98.62 61 TYR B C 1
ATOM 2584 O O . TYR B 1 61 ? 11.531 -22.641 5.754 1 98.62 61 TYR B O 1
ATOM 2592 N N . ARG B 1 62 ? 11.852 -20.906 7.137 1 98.75 62 ARG B N 1
ATOM 2593 C CA . ARG B 1 62 ? 10.453 -20.734 7.52 1 98.75 62 ARG B CA 1
ATOM 2594 C C . ARG B 1 62 ? 9.953 -19.344 7.152 1 98.75 62 ARG B C 1
ATOM 2596 O O . ARG B 1 62 ? 10.711 -18.375 7.207 1 98.75 62 ARG B O 1
ATOM 2603 N N . VAL B 1 63 ? 8.719 -19.359 6.727 1 98.69 63 VAL B N 1
ATOM 2604 C CA . VAL B 1 63 ? 8.148 -18.078 6.352 1 98.69 63 VAL B CA 1
ATOM 2605 C C . VAL B 1 63 ? 6.805 -17.891 7.051 1 98.69 63 VAL B C 1
ATOM 2607 O O . VAL B 1 63 ? 6.023 -18.828 7.184 1 98.69 63 VAL B O 1
ATOM 2610 N N . ARG B 1 64 ? 6.582 -16.734 7.578 1 98.56 64 ARG B N 1
ATOM 2611 C CA . ARG B 1 64 ? 5.273 -16.266 8.023 1 98.56 64 ARG B CA 1
ATOM 2612 C C . ARG B 1 64 ? 4.711 -15.211 7.082 1 98.56 64 ARG B C 1
ATOM 2614 O O . ARG B 1 64 ? 5.434 -14.312 6.648 1 98.56 64 ARG B O 1
ATOM 2621 N N . ILE B 1 65 ? 3.471 -15.352 6.73 1 97.44 65 ILE B N 1
ATOM 2622 C CA . ILE B 1 65 ? 2.844 -14.539 5.695 1 97.44 65 ILE B CA 1
ATOM 2623 C C . ILE B 1 65 ? 1.702 -13.719 6.297 1 97.44 65 ILE B C 1
ATOM 2625 O O . ILE B 1 65 ? 0.766 -14.281 6.871 1 97.44 65 ILE B O 1
ATOM 2629 N N . PHE B 1 66 ? 1.759 -12.398 6.105 1 96.88 66 PHE B N 1
ATOM 2630 C CA . PHE B 1 66 ? 0.75 -11.508 6.676 1 96.88 66 PHE B CA 1
ATOM 2631 C C . PHE B 1 66 ? 0.101 -10.656 5.59 1 96.88 66 PHE B C 1
ATOM 2633 O O . PHE B 1 66 ? 0.782 -10.172 4.684 1 96.88 66 PHE B O 1
ATOM 2640 N N . THR B 1 67 ? -1.228 -10.539 5.629 1 93 67 THR B N 1
ATOM 2641 C CA . THR B 1 67 ? -1.902 -9.43 4.973 1 93 67 THR B CA 1
ATOM 2642 C C . THR B 1 67 ? -1.943 -8.203 5.883 1 93 67 THR B C 1
ATOM 2644 O O . THR B 1 67 ? -1.311 -8.188 6.941 1 93 67 THR B O 1
ATOM 2647 N N . THR B 1 68 ? -2.695 -7.207 5.504 1 91.56 68 THR B N 1
ATOM 2648 C CA . THR B 1 68 ? -2.797 -6.016 6.336 1 91.56 68 THR B CA 1
ATOM 2649 C C . THR B 1 68 ? -3.68 -6.277 7.555 1 91.56 68 THR B C 1
ATOM 2651 O O . THR B 1 68 ? -3.68 -5.5 8.508 1 91.56 68 THR B O 1
ATOM 2654 N N . VAL B 1 69 ? -4.371 -7.496 7.535 1 88.88 69 VAL B N 1
ATOM 2655 C CA . VAL B 1 69 ? -5.371 -7.645 8.586 1 88.88 69 VAL B CA 1
ATOM 2656 C C . VAL B 1 69 ? -5.176 -8.984 9.297 1 88.88 69 VAL B C 1
ATOM 2658 O O . VAL B 1 69 ? -5.68 -9.188 10.406 1 88.88 69 VAL B O 1
ATOM 2661 N N . GLN B 1 70 ? -4.43 -9.93 8.633 1 91.56 70 GLN B N 1
ATOM 2662 C CA . GLN B 1 70 ? -4.305 -11.242 9.258 1 91.56 70 GLN B CA 1
ATOM 2663 C C . GLN B 1 70 ? -3.088 -11.992 8.727 1 91.56 70 GLN B C 1
ATOM 2665 O O . GLN B 1 70 ? -2.498 -11.594 7.719 1 91.56 70 GLN B O 1
ATOM 2670 N N . GLU B 1 71 ? -2.768 -13.055 9.453 1 95.06 71 GLU B N 1
ATOM 2671 C CA . GLU B 1 71 ? -1.748 -13.992 8.984 1 95.06 71 GLU B CA 1
ATOM 2672 C C . GLU B 1 71 ? -2.367 -15.117 8.164 1 95.06 71 GLU B C 1
ATOM 2674 O O . GLU B 1 71 ? -3.43 -15.641 8.508 1 95.06 71 GLU B O 1
ATOM 2679 N N . LEU B 1 72 ? -1.763 -15.469 7.098 1 91.56 72 LEU B N 1
ATOM 2680 C CA . LEU B 1 72 ? -2.203 -16.578 6.25 1 91.56 72 LEU B CA 1
ATOM 2681 C C . LEU B 1 72 ? -1.304 -17.797 6.43 1 91.56 72 LEU B C 1
ATOM 2683 O O . LEU B 1 72 ? -0.086 -17.656 6.57 1 91.56 72 LEU B O 1
ATOM 2687 N N . PRO B 1 73 ? -1.925 -18.922 6.379 1 91.69 73 PRO B N 1
ATOM 2688 C CA . PRO B 1 73 ? -1.107 -20.141 6.488 1 91.69 73 PRO B CA 1
ATOM 2689 C C . PRO B 1 73 ? -0.256 -20.391 5.246 1 91.69 73 PRO B C 1
ATOM 2691 O O . PRO B 1 73 ? 0.771 -21.062 5.32 1 91.69 73 PRO B O 1
ATOM 2694 N N . PHE B 1 74 ? -0.711 -19.922 4.137 1 90.38 74 PHE B N 1
ATOM 2695 C CA . PHE B 1 74 ? -0.028 -20.062 2.855 1 90.38 74 PHE B CA 1
ATOM 2696 C C . PHE B 1 74 ? -0.525 -19.016 1.861 1 90.38 74 PHE B C 1
ATOM 2698 O O . PHE B 1 74 ? -1.683 -18.594 1.921 1 90.38 74 PHE B O 1
ATOM 2705 N N . ALA B 1 75 ? 0.437 -18.609 0.921 1 91.56 75 ALA B N 1
ATOM 2706 C CA . ALA B 1 75 ? 0.102 -17.797 -0.25 1 91.56 75 ALA B CA 1
ATOM 2707 C C . ALA B 1 75 ? 1.106 -18.031 -1.377 1 91.56 75 ALA B C 1
ATOM 2709 O O . ALA B 1 75 ? 2.273 -18.328 -1.124 1 91.56 75 ALA B O 1
ATOM 2710 N N . GLY B 1 76 ? 0.724 -17.859 -2.545 1 93.5 76 GLY B N 1
ATOM 2711 C CA . GLY B 1 76 ? 1.518 -18.203 -3.713 1 93.5 76 GLY B CA 1
ATOM 2712 C C . GLY B 1 76 ? 2.648 -17.234 -3.979 1 93.5 76 GLY B C 1
ATOM 2713 O O . GLY B 1 76 ? 3.82 -17.562 -3.789 1 93.5 76 GLY B O 1
ATOM 2714 N N . HIS B 1 77 ? 2.277 -15.945 -4.293 1 95.38 77 HIS B N 1
ATOM 2715 C CA . HIS B 1 77 ? 3.324 -15.008 -4.672 1 95.38 77 HIS B CA 1
ATOM 2716 C C . HIS B 1 77 ? 4.277 -14.742 -3.51 1 95.38 77 HIS B C 1
ATOM 2718 O O . HIS B 1 77 ? 5.488 -14.641 -3.705 1 95.38 77 HIS B O 1
ATOM 2724 N N . PRO B 1 78 ? 3.844 -14.742 -2.297 1 97.38 78 PRO B N 1
ATOM 2725 C CA . PRO B 1 78 ? 4.781 -14.625 -1.179 1 97.38 78 PRO B CA 1
ATOM 2726 C C . PRO B 1 78 ? 5.773 -15.781 -1.116 1 97.38 78 PRO B C 1
ATOM 2728 O O . PRO B 1 78 ? 6.922 -15.594 -0.71 1 97.38 78 PRO B O 1
ATOM 2731 N N . THR B 1 79 ? 5.312 -16.906 -1.496 1 97.44 79 THR B N 1
ATOM 2732 C CA . THR B 1 79 ? 6.188 -18.078 -1.498 1 97.44 79 THR B CA 1
ATOM 2733 C C . THR B 1 79 ? 7.34 -17.891 -2.48 1 97.44 79 THR B C 1
ATOM 2735 O O . THR B 1 79 ? 8.508 -18.078 -2.121 1 97.44 79 THR B O 1
ATOM 2738 N N . LEU B 1 80 ? 7.059 -17.5 -3.641 1 98.06 80 LEU B N 1
ATOM 2739 C CA . LEU B 1 80 ? 8.102 -17.297 -4.641 1 98.06 80 LEU B CA 1
ATOM 2740 C C . LEU B 1 80 ? 9.016 -16.141 -4.25 1 98.06 80 LEU B C 1
ATOM 2742 O O . LEU B 1 80 ? 10.242 -16.25 -4.348 1 98.06 80 LEU B O 1
ATOM 2746 N N . GLY B 1 81 ? 8.398 -15.055 -3.861 1 98.12 81 GLY B N 1
ATOM 2747 C CA . GLY B 1 81 ? 9.188 -13.898 -3.471 1 98.12 81 GLY B CA 1
ATOM 2748 C C . GLY B 1 81 ? 10.102 -14.172 -2.289 1 98.12 81 GLY B C 1
ATOM 2749 O O . GLY B 1 81 ? 11.273 -13.781 -2.295 1 98.12 81 GLY B O 1
ATOM 2750 N N . SER B 1 82 ? 9.586 -14.836 -1.279 1 98.62 82 SER B N 1
ATOM 2751 C CA . SER B 1 82 ? 10.367 -15.164 -0.09 1 98.62 82 SER B CA 1
ATOM 2752 C C . SER B 1 82 ? 11.531 -16.094 -0.428 1 98.62 82 SER B C 1
ATOM 2754 O O . SER B 1 82 ? 12.641 -15.914 0.08 1 98.62 82 SER B O 1
ATOM 2756 N N . CYS B 1 83 ? 11.266 -17.016 -1.237 1 98.56 83 CYS B N 1
ATOM 2757 C CA . CYS B 1 83 ? 12.32 -17.938 -1.665 1 98.56 83 CYS B CA 1
ATOM 2758 C C . CYS B 1 83 ? 13.438 -17.172 -2.373 1 98.56 83 CYS B C 1
ATOM 2760 O O . CYS B 1 83 ? 14.617 -17.375 -2.076 1 98.56 83 CYS B O 1
ATOM 2762 N N . HIS B 1 84 ? 13.047 -16.344 -3.287 1 97.88 84 HIS B N 1
ATOM 2763 C CA . HIS B 1 84 ? 14.023 -15.555 -4.016 1 97.88 84 HIS B CA 1
ATOM 2764 C C . HIS B 1 84 ? 14.859 -14.703 -3.068 1 97.88 84 HIS B C 1
ATOM 2766 O O . HIS B 1 84 ? 16.078 -14.641 -3.197 1 97.88 84 HIS B O 1
ATOM 2772 N N . ALA B 1 85 ? 14.203 -14.062 -2.146 1 98 85 ALA B N 1
ATOM 2773 C CA . ALA B 1 85 ? 14.898 -13.234 -1.159 1 98 85 ALA B CA 1
ATOM 2774 C C . ALA B 1 85 ? 15.883 -14.07 -0.352 1 98 85 ALA B C 1
ATOM 2776 O O . ALA B 1 85 ? 17.016 -13.641 -0.111 1 98 85 ALA B O 1
ATOM 2777 N N . TRP B 1 86 ? 15.438 -15.219 0.084 1 98.31 86 TRP B N 1
ATOM 2778 C CA . TRP B 1 86 ? 16.281 -16.109 0.87 1 98.31 86 TRP B CA 1
ATOM 2779 C C . TRP B 1 86 ? 17.516 -16.531 0.084 1 98.31 86 TRP B C 1
ATOM 2781 O O . TRP B 1 86 ? 18.625 -16.5 0.608 1 98.31 86 TRP B O 1
ATOM 2791 N N . LEU B 1 87 ? 17.312 -16.891 -1.143 1 97.19 87 LEU B N 1
ATOM 2792 C CA . LEU B 1 87 ? 18.422 -17.281 -2.004 1 97.19 87 LEU B CA 1
ATOM 2793 C C . LEU B 1 87 ? 19.391 -16.125 -2.201 1 97.19 87 LEU B C 1
ATOM 2795 O O . LEU B 1 87 ? 20.609 -16.312 -2.109 1 97.19 87 LEU B O 1
ATOM 2799 N N . GLN B 1 88 ? 18.891 -14.961 -2.434 1 95.62 88 GLN B N 1
ATOM 2800 C CA . GLN B 1 88 ? 19.719 -13.781 -2.676 1 95.62 88 GLN B CA 1
ATOM 2801 C C . GLN B 1 88 ? 20.516 -13.406 -1.43 1 95.62 88 GLN B C 1
ATOM 2803 O O . GLN B 1 88 ? 21.609 -12.836 -1.529 1 95.62 88 GLN B O 1
ATOM 2808 N N . ALA B 1 89 ? 19.984 -13.758 -0.324 1 96.25 89 ALA B N 1
ATOM 2809 C CA . ALA B 1 89 ? 20.641 -13.438 0.942 1 96.25 89 ALA B CA 1
ATOM 2810 C C . ALA B 1 89 ? 21.703 -14.477 1.297 1 96.25 89 ALA B C 1
ATOM 2812 O O . ALA B 1 89 ? 22.312 -14.414 2.365 1 96.25 89 ALA B O 1
ATOM 2813 N N . GLY B 1 90 ? 21.875 -15.492 0.438 1 96.62 90 GLY B N 1
ATOM 2814 C CA . GLY B 1 90 ? 22.938 -16.484 0.638 1 96.62 90 GLY B CA 1
ATOM 2815 C C . GLY B 1 90 ? 22.406 -17.828 1.105 1 96.62 90 GLY B C 1
ATOM 2816 O O . GLY B 1 90 ? 23.188 -18.703 1.467 1 96.62 90 GLY B O 1
ATOM 2817 N N . GLY B 1 91 ? 21.094 -17.953 1.117 1 97.06 91 GLY B N 1
ATOM 2818 C CA . GLY B 1 91 ? 20.531 -19.234 1.46 1 97.06 91 GLY B CA 1
ATOM 2819 C C . GLY B 1 91 ? 20.984 -20.359 0.535 1 97.06 91 GLY B C 1
ATOM 2820 O O . GLY B 1 91 ? 21.062 -20.156 -0.681 1 97.06 91 GLY B O 1
ATOM 2821 N N . VAL B 1 92 ? 21.266 -21.484 1.142 1 97.06 92 VAL B N 1
ATOM 2822 C CA . VAL B 1 92 ? 21.688 -22.641 0.378 1 97.06 92 VAL B CA 1
ATOM 2823 C C . VAL B 1 92 ? 20.766 -23.828 0.665 1 97.06 92 VAL B C 1
ATOM 2825 O O . VAL B 1 92 ? 20.734 -24.344 1.782 1 97.06 92 VAL B O 1
ATOM 2828 N N . PRO B 1 93 ? 20.094 -24.141 -0.315 1 97.25 93 PRO B N 1
ATOM 2829 C CA . PRO B 1 93 ? 19.203 -25.281 -0.094 1 97.25 93 PRO B CA 1
ATOM 2830 C C . PRO B 1 93 ? 19.953 -26.562 0.251 1 97.25 93 PRO B C 1
ATOM 2832 O O . PRO B 1 93 ? 21.094 -26.75 -0.191 1 97.25 93 PRO B O 1
ATOM 2835 N N . GLN B 1 94 ? 19.344 -27.453 0.916 1 96.19 94 GLN B N 1
ATOM 2836 C CA . GLN B 1 94 ? 19.922 -28.734 1.304 1 96.19 94 GLN B CA 1
ATOM 2837 C C . GLN B 1 94 ? 19.953 -29.703 0.125 1 96.19 94 GLN B C 1
ATOM 2839 O O . GLN B 1 94 ? 20.828 -30.578 0.061 1 96.19 94 GLN B O 1
ATOM 2844 N N . GLY B 1 95 ? 19.078 -29.547 -0.793 1 94.44 95 GLY B N 1
ATOM 2845 C CA . GLY B 1 95 ? 18.953 -30.438 -1.944 1 94.44 95 GLY B CA 1
ATOM 2846 C C . GLY B 1 95 ? 18.672 -29.688 -3.236 1 94.44 95 GLY B C 1
ATOM 2847 O O . GLY B 1 95 ? 18.969 -28.5 -3.355 1 94.44 95 GLY B O 1
ATOM 2848 N N . GLU B 1 96 ? 18.156 -30.438 -4.188 1 93.12 96 GLU B N 1
ATOM 2849 C CA . GLU B 1 96 ? 17.859 -29.875 -5.496 1 93.12 96 GLU B CA 1
ATOM 2850 C C . GLU B 1 96 ? 16.688 -28.875 -5.414 1 93.12 96 GLU B C 1
ATOM 2852 O O . GLU B 1 96 ? 16.734 -27.812 -6.016 1 93.12 96 GLU B O 1
ATOM 2857 N N . GLU B 1 97 ? 15.75 -29.266 -4.668 1 96.19 97 GLU B N 1
ATOM 2858 C CA . GLU B 1 97 ? 14.609 -28.375 -4.43 1 96.19 97 GLU B CA 1
ATOM 2859 C C . GLU B 1 97 ? 14.805 -27.547 -3.166 1 96.19 97 GLU B C 1
ATOM 2861 O O . GLU B 1 97 ? 15.617 -27.891 -2.309 1 96.19 97 GLU B O 1
ATOM 2866 N N . ILE B 1 98 ? 14.164 -26.469 -3.146 1 98.19 98 ILE B N 1
ATOM 2867 C CA . ILE B 1 98 ? 14.141 -25.625 -1.954 1 98.19 98 ILE B CA 1
ATOM 2868 C C . ILE B 1 98 ? 12.891 -25.922 -1.132 1 98.19 98 ILE B C 1
ATOM 2870 O O . ILE B 1 98 ? 11.781 -26 -1.675 1 98.19 98 ILE B O 1
ATOM 2874 N N . ILE B 1 99 ? 13.07 -26.109 0.145 1 98.44 99 ILE B N 1
ATOM 2875 C CA . ILE B 1 99 ? 11.938 -26.484 0.989 1 98.44 99 ILE B CA 1
ATOM 2876 C C . ILE B 1 99 ? 11.594 -25.328 1.919 1 98.44 99 ILE B C 1
ATOM 2878 O O . ILE B 1 99 ? 12.391 -24.953 2.777 1 98.44 99 ILE B O 1
ATOM 2882 N N . GLN B 1 100 ? 10.406 -24.797 1.756 1 98.38 100 GLN B N 1
ATOM 2883 C CA . GLN B 1 100 ? 9.859 -23.75 2.611 1 98.38 100 GLN B CA 1
ATOM 2884 C C . GLN B 1 100 ? 8.93 -24.328 3.672 1 98.38 100 GLN B C 1
ATOM 2886 O O . GLN B 1 100 ? 8.07 -25.156 3.363 1 98.38 100 GLN B O 1
ATOM 2891 N N . GLU B 1 101 ? 9.141 -23.859 4.922 1 98.44 101 GLU B N 1
ATOM 2892 C CA . GLU B 1 101 ? 8.18 -24.172 5.977 1 98.44 101 GLU B CA 1
ATOM 2893 C C . GLU B 1 101 ? 7.219 -23.016 6.207 1 98.44 101 GLU B C 1
ATOM 2895 O O . GLU B 1 101 ? 7.641 -21.859 6.305 1 98.44 101 GLU B O 1
ATOM 2900 N N . CYS B 1 102 ? 6.008 -23.312 6.191 1 96.19 102 CYS B N 1
ATOM 2901 C CA . CYS B 1 102 ? 4.973 -22.391 6.648 1 96.19 102 CYS B CA 1
ATOM 2902 C C . CYS B 1 102 ? 3.873 -23.141 7.398 1 96.19 102 CYS B C 1
ATOM 2904 O O . CYS B 1 102 ? 4.035 -24.312 7.742 1 96.19 102 CYS B O 1
ATOM 2906 N N . GLU B 1 103 ? 2.742 -22.5 7.641 1 93.5 103 GLU B N 1
ATOM 2907 C CA . GLU B 1 103 ? 1.786 -23.078 8.578 1 93.5 103 GLU B CA 1
ATOM 2908 C C . GLU B 1 103 ? 1.017 -24.234 7.945 1 93.5 103 GLU B C 1
ATOM 2910 O O . GLU B 1 103 ? 0.366 -25.016 8.641 1 93.5 103 GLU B O 1
ATOM 2915 N N . ILE B 1 104 ? 1.065 -24.375 6.645 1 88.81 104 ILE B N 1
ATOM 2916 C CA . ILE B 1 104 ? 0.414 -25.516 6.02 1 88.81 104 ILE B CA 1
ATOM 2917 C C . ILE B 1 104 ? 1.386 -26.688 5.957 1 88.81 104 ILE B C 1
ATOM 2919 O O . ILE B 1 104 ? 1.022 -27.781 5.512 1 88.81 104 ILE B O 1
ATOM 2923 N N . GLY B 1 105 ? 2.588 -26.453 6.348 1 94.06 105 GLY B N 1
ATOM 2924 C CA . GLY B 1 105 ? 3.609 -27.484 6.293 1 94.06 105 GLY B CA 1
ATOM 2925 C C . GLY B 1 105 ? 4.77 -27.125 5.387 1 94.06 105 GLY B C 1
ATOM 2926 O O . GLY B 1 105 ? 5.168 -25.969 5.301 1 94.06 105 GLY B O 1
ATOM 2927 N N . LEU B 1 106 ? 5.355 -28.219 4.793 1 96.75 106 LEU B N 1
ATOM 2928 C CA . LEU B 1 106 ? 6.516 -28.047 3.922 1 96.75 106 LEU B CA 1
ATOM 2929 C C . LEU B 1 106 ? 6.082 -27.859 2.471 1 96.75 106 LEU B C 1
ATOM 2931 O O . LEU B 1 106 ? 5.301 -28.656 1.946 1 96.75 106 LEU B O 1
ATOM 2935 N N . VAL B 1 107 ? 6.562 -26.812 1.886 1 95.56 107 VAL B N 1
ATOM 2936 C CA . VAL B 1 107 ? 6.258 -26.5 0.494 1 95.56 107 VAL B CA 1
ATOM 2937 C C . VAL B 1 107 ? 7.516 -26.641 -0.356 1 95.56 107 VAL B C 1
ATOM 2939 O O . VAL B 1 107 ? 8.547 -26.031 -0.062 1 95.56 107 VAL B O 1
ATOM 2942 N N . ARG B 1 108 ? 7.398 -27.375 -1.396 1 96.94 108 ARG B N 1
ATOM 2943 C CA . ARG B 1 108 ? 8.516 -27.594 -2.309 1 96.94 108 ARG B CA 1
ATOM 2944 C C . ARG B 1 108 ? 8.562 -26.5 -3.379 1 96.94 108 ARG B C 1
ATOM 2946 O O . ARG B 1 108 ? 7.531 -26.156 -3.965 1 96.94 108 ARG B O 1
ATOM 2953 N N . ILE B 1 109 ? 9.758 -25.969 -3.566 1 98 109 ILE B N 1
ATOM 2954 C CA . ILE B 1 109 ? 10.008 -24.938 -4.578 1 98 109 ILE B CA 1
ATOM 2955 C C . ILE B 1 109 ? 11.164 -25.375 -5.477 1 98 109 ILE B C 1
ATOM 2957 O O . ILE B 1 109 ? 12.141 -25.953 -4.996 1 98 109 ILE B O 1
ATOM 2961 N N . ARG B 1 110 ? 11.062 -25.062 -6.703 1 97.19 110 ARG B N 1
ATOM 2962 C CA . ARG B 1 110 ? 12.156 -25.375 -7.621 1 97.19 110 ARG B CA 1
ATOM 2963 C C . ARG B 1 110 ? 12.516 -24.172 -8.477 1 97.19 110 ARG B C 1
ATOM 2965 O O . ARG B 1 110 ? 11.719 -23.234 -8.625 1 97.19 110 ARG B O 1
ATOM 2972 N N . ARG B 1 111 ? 13.688 -24.234 -8.961 1 94.19 111 ARG B N 1
ATOM 2973 C CA . ARG B 1 111 ? 14.102 -23.266 -9.969 1 94.19 111 ARG B CA 1
ATOM 2974 C C . ARG B 1 111 ? 13.562 -23.641 -11.344 1 94.19 111 ARG B C 1
ATOM 2976 O O . ARG B 1 111 ? 13.539 -24.828 -11.711 1 94.19 111 ARG B O 1
ATOM 2983 N N . GLN B 1 112 ? 13.047 -22.703 -11.992 1 89 112 GLN B N 1
ATOM 2984 C CA . GLN B 1 112 ? 12.484 -22.891 -13.328 1 89 112 GLN B CA 1
ATOM 2985 C C . GLN B 1 112 ? 12.914 -21.766 -14.266 1 89 112 GLN B C 1
ATOM 2987 O O . GLN B 1 112 ? 12.367 -20.656 -14.203 1 89 112 GLN B O 1
ATOM 2992 N N . GLY B 1 113 ? 13.82 -22.062 -15.172 1 82.31 113 GLY B N 1
ATOM 2993 C CA . GLY B 1 113 ? 14.375 -21 -15.984 1 82.31 113 GLY B CA 1
ATOM 2994 C C . GLY B 1 113 ? 14.945 -19.859 -15.164 1 82.31 113 GLY B C 1
ATOM 2995 O O . GLY B 1 113 ? 15.805 -20.062 -14.305 1 82.31 113 GLY B O 1
ATOM 2996 N N . ASP B 1 114 ? 14.32 -18.703 -15.453 1 81.62 114 ASP B N 1
ATOM 2997 C CA . ASP B 1 114 ? 14.789 -17.516 -14.75 1 81.62 114 ASP B CA 1
ATOM 2998 C C . ASP B 1 114 ? 13.898 -17.203 -13.555 1 81.62 114 ASP B C 1
ATOM 3000 O O . ASP B 1 114 ? 14.047 -16.156 -12.922 1 81.62 114 ASP B O 1
ATOM 3004 N N . GLY B 1 115 ? 13.086 -18.234 -13.25 1 94.31 115 GLY B N 1
ATOM 3005 C CA . GLY B 1 115 ? 12.164 -17.984 -12.164 1 94.31 115 GLY B CA 1
ATOM 3006 C C . GLY B 1 115 ? 12.078 -19.125 -11.164 1 94.31 115 GLY B C 1
ATOM 3007 O O . GLY B 1 115 ? 13.047 -19.859 -10.992 1 94.31 115 GLY B O 1
ATOM 3008 N N . LEU B 1 116 ? 11.102 -19.094 -10.336 1 97.56 116 LEU B N 1
ATOM 3009 C CA . LEU B 1 116 ? 10.805 -20.109 -9.328 1 97.56 116 LEU B CA 1
ATOM 3010 C C . LEU B 1 116 ? 9.398 -20.672 -9.523 1 97.56 116 LEU B C 1
ATOM 3012 O O . LEU B 1 116 ? 8.562 -20.062 -10.18 1 97.56 116 LEU B O 1
ATOM 3016 N N . ALA B 1 117 ? 9.219 -21.875 -9.016 1 98.12 117 ALA B N 1
ATOM 3017 C CA . ALA B 1 117 ? 7.891 -22.484 -9.047 1 98.12 117 ALA B CA 1
ATOM 3018 C C . ALA B 1 117 ? 7.625 -23.281 -7.773 1 98.12 117 ALA B C 1
ATOM 3020 O O . ALA B 1 117 ? 8.523 -23.938 -7.246 1 98.12 117 ALA B O 1
ATOM 3021 N N . PHE B 1 118 ? 6.414 -23.25 -7.34 1 97.56 118 PHE B N 1
ATOM 3022 C CA . PHE B 1 118 ? 5.988 -24.062 -6.207 1 97.56 118 PHE B CA 1
ATOM 3023 C C . PHE B 1 118 ? 4.922 -25.062 -6.625 1 97.56 118 PHE B C 1
ATOM 3025 O O . PHE B 1 118 ? 4.277 -24.891 -7.664 1 97.56 118 PHE B O 1
ATOM 3032 N N . ILE B 1 119 ? 4.73 -26.047 -5.816 1 96.06 119 ILE B N 1
ATOM 3033 C CA . ILE B 1 119 ? 3.703 -27.047 -6.082 1 96.06 119 ILE B CA 1
ATOM 3034 C C . ILE B 1 119 ? 2.342 -26.531 -5.629 1 96.06 119 ILE B C 1
ATOM 3036 O O . ILE B 1 119 ? 2.213 -25.984 -4.531 1 96.06 119 ILE B O 1
ATOM 3040 N N . ALA B 1 120 ? 1.373 -26.719 -6.496 1 94.38 120 ALA B N 1
ATOM 3041 C CA . ALA B 1 120 ? 0.009 -26.344 -6.129 1 94.38 120 ALA B CA 1
ATOM 3042 C C . ALA B 1 120 ? -0.492 -27.188 -4.957 1 94.38 120 ALA B C 1
ATOM 3044 O O . ALA B 1 120 ? -0.456 -28.422 -5.004 1 94.38 120 ALA B O 1
ATOM 3045 N N . PRO B 1 121 ? -0.936 -26.531 -3.975 1 91.12 121 PRO B N 1
ATOM 3046 C CA . PRO B 1 121 ? -1.538 -27.312 -2.893 1 91.12 121 PRO B CA 1
ATOM 3047 C C . PRO B 1 121 ? -2.854 -27.969 -3.299 1 91.12 121 PRO B C 1
ATOM 3049 O O . PRO B 1 121 ? -3.504 -27.516 -4.25 1 91.12 121 PRO B O 1
ATOM 3052 N N . PRO B 1 122 ? -3.205 -29.047 -2.527 1 91.88 122 PRO B N 1
ATOM 3053 C CA . PRO B 1 122 ? -4.504 -29.672 -2.816 1 91.88 122 PRO B CA 1
ATOM 3054 C C . PRO B 1 122 ? -5.676 -28.719 -2.547 1 91.88 122 PRO B C 1
ATOM 3056 O O . PRO B 1 122 ? -5.574 -27.828 -1.697 1 91.88 122 PRO B O 1
ATOM 3059 N N . LEU B 1 123 ? -6.754 -28.984 -3.238 1 93.94 123 LEU B N 1
ATOM 3060 C CA . LEU B 1 123 ? -7.957 -28.188 -3.023 1 93.94 123 LEU B CA 1
ATOM 3061 C C . LEU B 1 123 ? -8.68 -28.625 -1.754 1 93.94 123 LEU B C 1
ATOM 3063 O O . LEU B 1 123 ? -8.766 -29.812 -1.46 1 93.94 123 LEU B O 1
ATOM 3067 N N . LEU B 1 124 ? -9.109 -27.656 -1.053 1 93.75 124 LEU B N 1
ATOM 3068 C CA . LEU B 1 124 ? -9.977 -27.922 0.095 1 93.75 124 LEU B CA 1
ATOM 3069 C C . LEU B 1 124 ? -11.43 -28.062 -0.341 1 93.75 124 LEU B C 1
ATOM 3071 O O . LEU B 1 124 ? -12.211 -28.766 0.301 1 93.75 124 LEU B O 1
ATOM 3075 N N . ARG B 1 125 ? -11.797 -27.328 -1.363 1 95.44 125 ARG B N 1
ATOM 3076 C CA . ARG B 1 125 ? -13.133 -27.375 -1.954 1 95.44 125 ARG B CA 1
ATOM 3077 C C . ARG B 1 125 ? -13.055 -27.359 -3.477 1 95.44 125 ARG B C 1
ATOM 3079 O O . ARG B 1 125 ? -12.359 -26.531 -4.059 1 95.44 125 ARG B O 1
ATOM 3086 N N . ALA B 1 126 ? -13.727 -28.359 -4.059 1 96.25 126 ALA B N 1
ATOM 3087 C CA . ALA B 1 126 ? -13.852 -28.469 -5.508 1 96.25 126 ALA B CA 1
ATOM 3088 C C . ALA B 1 126 ? -15.289 -28.781 -5.906 1 96.25 126 ALA B C 1
ATOM 3090 O O . ALA B 1 126 ? -16.141 -29.047 -5.051 1 96.25 126 ALA B O 1
ATOM 3091 N N . GLY B 1 127 ? -15.562 -28.688 -7.148 1 96.12 127 GLY B N 1
ATOM 3092 C CA . GLY B 1 127 ? -16.875 -29.078 -7.625 1 96.12 127 GLY B CA 1
ATOM 3093 C C . GLY B 1 127 ? -17.75 -27.891 -8.016 1 96.12 127 GLY B C 1
ATOM 3094 O O . GLY B 1 127 ? -17.25 -26.766 -8.133 1 96.12 127 GLY B O 1
ATOM 3095 N N . PRO B 1 128 ? -19 -28.203 -8.211 1 97.19 128 PRO B N 1
ATOM 3096 C CA . PRO B 1 128 ? -19.891 -27.188 -8.766 1 97.19 128 PRO B CA 1
ATOM 3097 C C . PRO B 1 128 ? -20.188 -26.062 -7.781 1 97.19 128 PRO B C 1
ATOM 3099 O O . PRO B 1 128 ? -20.281 -26.297 -6.574 1 97.19 128 PRO B O 1
ATOM 3102 N N . VAL B 1 129 ? -20.297 -24.922 -8.336 1 97.81 129 VAL B N 1
ATOM 3103 C CA . VAL B 1 129 ? -20.703 -23.75 -7.566 1 97.81 129 VAL B CA 1
ATOM 3104 C C . VAL B 1 129 ? -22.234 -23.688 -7.504 1 97.81 129 VAL B C 1
ATOM 3106 O O . VAL B 1 129 ? -22.906 -23.938 -8.5 1 97.81 129 VAL B O 1
ATOM 3109 N N . GLU B 1 130 ? -22.75 -23.328 -6.375 1 97.44 130 GLU B N 1
ATOM 3110 C CA . GLU B 1 130 ? -24.203 -23.234 -6.199 1 97.44 130 GLU B CA 1
ATOM 3111 C C . GLU B 1 130 ? -24.797 -22.141 -7.09 1 97.44 130 GLU B C 1
ATOM 3113 O O . GLU B 1 130 ? -24.172 -21.094 -7.305 1 97.44 130 GLU B O 1
ATOM 3118 N N . ASP B 1 131 ? -26.078 -22.375 -7.461 1 96.38 131 ASP B N 1
ATOM 3119 C CA . ASP B 1 131 ? -26.75 -21.484 -8.398 1 96.38 131 ASP B CA 1
ATOM 3120 C C . ASP B 1 131 ? -26.906 -20.078 -7.805 1 96.38 131 ASP B C 1
ATOM 3122 O O . ASP B 1 131 ? -26.75 -19.078 -8.516 1 96.38 131 ASP B O 1
ATOM 3126 N N . ASP B 1 132 ? -27.172 -20.016 -6.629 1 96.31 132 ASP B N 1
ATOM 3127 C CA . ASP B 1 132 ? -27.391 -18.719 -5.996 1 96.31 132 ASP B CA 1
ATOM 3128 C C . ASP B 1 132 ? -26.094 -17.922 -5.934 1 96.31 132 ASP B C 1
ATOM 3130 O O . ASP B 1 132 ? -26.094 -16.703 -6.094 1 96.31 132 ASP B O 1
ATOM 3134 N N . VAL B 1 133 ? -25 -18.625 -5.672 1 96.38 133 VAL B N 1
ATOM 3135 C CA . VAL B 1 133 ? -23.703 -17.969 -5.648 1 96.38 133 VAL B CA 1
ATOM 3136 C C . VAL B 1 133 ? -23.344 -17.469 -7.047 1 96.38 133 VAL B C 1
ATOM 3138 O O . VAL B 1 133 ? -22.875 -16.344 -7.211 1 96.38 133 VAL B O 1
ATOM 3141 N N . LEU B 1 134 ? -23.641 -18.25 -8.047 1 97 134 LEU B N 1
ATOM 3142 C CA . LEU B 1 134 ? -23.359 -17.859 -9.43 1 97 134 LEU B CA 1
ATOM 3143 C C . LEU B 1 134 ? -24.172 -16.656 -9.844 1 97 134 LEU B C 1
ATOM 3145 O O . LEU B 1 134 ? -23.688 -15.781 -10.562 1 97 134 LEU B O 1
ATOM 3149 N N . GLU B 1 135 ? -25.391 -16.641 -9.43 1 96.31 135 GLU B N 1
ATOM 3150 C CA . GLU B 1 135 ? -26.25 -15.492 -9.727 1 96.31 135 GLU B CA 1
ATOM 3151 C C . GLU B 1 135 ? -25.688 -14.211 -9.109 1 96.31 135 GLU B C 1
ATOM 3153 O O . GLU B 1 135 ? -25.672 -13.156 -9.758 1 96.31 135 GLU B O 1
ATOM 3158 N N . ARG B 1 136 ? -25.234 -14.359 -7.949 1 96.12 136 ARG B N 1
ATOM 3159 C CA . ARG B 1 136 ? -24.625 -13.227 -7.266 1 96.12 136 ARG B CA 1
ATOM 3160 C C . ARG B 1 136 ? -23.375 -12.75 -8 1 96.12 136 ARG B C 1
ATOM 3162 O O . ARG B 1 136 ? -23.172 -11.547 -8.188 1 96.12 136 ARG B O 1
ATOM 3169 N N . VAL B 1 137 ? -22.562 -13.688 -8.438 1 97.06 137 VAL B N 1
ATOM 3170 C CA . VAL B 1 137 ? -21.344 -13.359 -9.164 1 97.06 137 VAL B CA 1
ATOM 3171 C C . VAL B 1 137 ? -21.688 -12.68 -10.484 1 97.06 137 VAL B C 1
ATOM 3173 O O . VAL B 1 137 ? -21.078 -11.672 -10.852 1 97.06 137 VAL B O 1
ATOM 3176 N N . CYS B 1 138 ? -22.688 -13.18 -11.117 1 97 138 CYS B N 1
ATOM 3177 C CA . CYS B 1 138 ? -23.125 -12.609 -12.383 1 97 138 CYS B CA 1
ATOM 3178 C C . CYS B 1 138 ? -23.578 -11.156 -12.203 1 97 138 CYS B C 1
ATOM 3180 O O . CYS B 1 138 ? -23.203 -10.289 -13 1 97 138 CYS B O 1
ATOM 3182 N N . GLN B 1 139 ? -24.281 -10.945 -11.234 1 95.88 139 GLN B N 1
ATOM 3183 C CA . GLN B 1 139 ? -24.766 -9.602 -10.945 1 95.88 139 GLN B CA 1
ATOM 3184 C C . GLN B 1 139 ? -23.609 -8.672 -10.555 1 95.88 139 GLN B C 1
ATOM 3186 O O . GLN B 1 139 ? -23.516 -7.555 -11.055 1 95.88 139 GLN B O 1
ATOM 3191 N N . ALA B 1 140 ? -22.75 -9.18 -9.75 1 95.38 140 ALA B N 1
ATOM 3192 C CA . ALA B 1 140 ? -21.656 -8.375 -9.219 1 95.38 140 ALA B CA 1
ATOM 3193 C C . ALA B 1 140 ? -20.672 -8 -10.328 1 95.38 140 ALA B C 1
ATOM 3195 O O . ALA B 1 140 ? -20.062 -6.926 -10.289 1 95.38 140 ALA B O 1
ATOM 3196 N N . LEU B 1 141 ? -20.547 -8.844 -11.305 1 96.88 141 LEU B N 1
ATOM 3197 C CA . LEU B 1 141 ? -19.609 -8.602 -12.391 1 96.88 141 LEU B CA 1
ATOM 3198 C C . LEU B 1 141 ? -20.328 -7.996 -13.594 1 96.88 141 LEU B C 1
ATOM 3200 O O . LEU B 1 141 ? -19.703 -7.773 -14.641 1 96.88 141 LEU B O 1
ATOM 3204 N N . ASN B 1 142 ? -21.609 -7.785 -13.477 1 96.12 142 ASN B N 1
ATOM 3205 C CA . ASN B 1 142 ? -22.438 -7.211 -14.523 1 96.12 142 ASN B CA 1
ATOM 3206 C C . ASN B 1 142 ? -22.375 -8.031 -15.805 1 96.12 142 ASN B C 1
ATOM 3208 O O . ASN B 1 142 ? -22.156 -7.492 -16.891 1 96.12 142 ASN B O 1
ATOM 3212 N N . LEU B 1 143 ? -22.547 -9.242 -15.617 1 96.5 143 LEU B N 1
ATOM 3213 C CA . LEU B 1 143 ? -22.5 -10.164 -16.75 1 96.5 143 LEU B CA 1
ATOM 3214 C C . LEU B 1 143 ? -23.906 -10.461 -17.266 1 96.5 143 LEU B C 1
ATOM 3216 O O . LEU B 1 143 ? -24.859 -10.523 -16.484 1 96.5 143 LEU B O 1
ATOM 3220 N N . ALA B 1 144 ? -23.969 -10.648 -18.5 1 92.31 144 ALA B N 1
ATOM 3221 C CA . ALA B 1 144 ? -25.234 -11.102 -19.094 1 92.31 144 ALA B CA 1
ATOM 3222 C C . ALA B 1 144 ? -25.531 -12.555 -18.719 1 92.31 144 ALA B C 1
ATOM 3224 O O . ALA B 1 144 ? -24.609 -13.328 -18.453 1 92.31 144 ALA B O 1
ATOM 3225 N N . PRO B 1 145 ? -26.844 -12.82 -18.688 1 87.5 145 PRO B N 1
ATOM 3226 C CA . PRO B 1 145 ? -27.172 -14.227 -18.469 1 87.5 145 PRO B CA 1
ATOM 3227 C C . PRO B 1 145 ? -26.5 -15.156 -19.484 1 87.5 145 PRO B C 1
ATOM 3229 O O . PRO B 1 145 ? -26.469 -14.859 -20.672 1 87.5 145 PRO B O 1
ATOM 3232 N N . GLY B 1 146 ? -25.875 -16.203 -19.016 1 92.19 146 GLY B N 1
ATOM 3233 C CA . GLY B 1 146 ? -25.234 -17.172 -19.891 1 92.19 146 GLY B CA 1
ATOM 3234 C C . GLY B 1 146 ? -23.797 -16.828 -20.219 1 92.19 146 GLY B C 1
ATOM 3235 O O . GLY B 1 146 ? -23.125 -17.578 -20.922 1 92.19 146 GLY B O 1
ATOM 3236 N N . ALA B 1 147 ? -23.344 -15.711 -19.734 1 95.62 147 ALA B N 1
ATOM 3237 C CA . ALA B 1 147 ? -21.984 -15.281 -20.047 1 95.62 147 ALA B CA 1
ATOM 3238 C C . ALA B 1 147 ? -20.953 -16.234 -19.422 1 95.62 147 ALA B C 1
ATOM 3240 O O . ALA B 1 147 ? -19.859 -16.406 -19.969 1 95.62 147 ALA B O 1
ATOM 3241 N N . ILE B 1 148 ? -21.328 -16.797 -18.328 1 97.75 148 ILE B N 1
ATOM 3242 C CA . ILE B 1 148 ? -20.453 -17.766 -17.656 1 97.75 148 ILE B CA 1
ATOM 3243 C C . ILE B 1 148 ? -20.547 -19.109 -18.359 1 97.75 148 ILE B C 1
ATOM 3245 O O . ILE B 1 148 ? -21.609 -19.75 -18.359 1 97.75 148 ILE B O 1
ATOM 3249 N N . VAL B 1 149 ? -19.453 -19.531 -18.859 1 97.56 149 VAL B N 1
ATOM 3250 C CA . VAL B 1 149 ? -19.406 -20.75 -19.656 1 97.56 149 VAL B CA 1
ATOM 3251 C C . VAL B 1 149 ? -19.219 -21.953 -18.734 1 97.56 149 VAL B C 1
ATOM 3253 O O . VAL B 1 149 ? -19.766 -23.031 -18.984 1 97.56 149 VAL B O 1
ATOM 3256 N N . ARG B 1 150 ? -18.406 -21.828 -17.766 1 97.81 150 ARG B N 1
ATOM 3257 C CA . ARG B 1 150 ? -18.078 -22.859 -16.781 1 97.81 150 ARG B CA 1
ATOM 3258 C C . ARG B 1 150 ? -17.781 -22.219 -15.422 1 97.81 150 ARG B C 1
ATOM 3260 O O . ARG B 1 150 ? -17.453 -21.047 -15.344 1 97.81 150 ARG B O 1
ATOM 3267 N N . SER B 1 151 ? -17.969 -23.016 -14.422 1 98.31 151 SER B N 1
ATOM 3268 C CA . SER B 1 151 ? -17.641 -22.562 -13.07 1 98.31 151 SER B CA 1
ATOM 3269 C C . SER B 1 151 ? -17.219 -23.734 -12.188 1 98.31 151 SER B C 1
ATOM 3271 O O . SER B 1 151 ? -17.609 -24.891 -12.453 1 98.31 151 SER B O 1
ATOM 3273 N N . GLN B 1 152 ? -16.453 -23.406 -11.227 1 98.44 152 GLN B N 1
ATOM 3274 C CA . GLN B 1 152 ? -16 -24.438 -10.281 1 98.44 152 GLN B CA 1
ATOM 3275 C C . GLN B 1 152 ? -15.438 -23.812 -9.016 1 98.44 152 GLN B C 1
ATOM 3277 O O . GLN B 1 152 ? -14.75 -22.781 -9.078 1 98.44 152 GLN B O 1
ATOM 3282 N N . TRP B 1 153 ? -15.742 -24.5 -7.941 1 98.38 153 TRP B N 1
ATOM 3283 C CA . TRP B 1 153 ? -14.938 -24.203 -6.758 1 98.38 153 TRP B CA 1
ATOM 3284 C C . TRP B 1 153 ? -13.5 -24.656 -6.945 1 98.38 153 TRP B C 1
ATOM 3286 O O . TRP B 1 153 ? -13.25 -25.781 -7.418 1 98.38 153 TRP B O 1
ATOM 3296 N N . VAL B 1 154 ? -12.57 -23.781 -6.613 1 97.75 154 VAL B N 1
ATOM 3297 C CA . VAL B 1 154 ? -11.148 -24.094 -6.707 1 97.75 154 VAL B CA 1
ATOM 3298 C C . VAL B 1 154 ? -10.43 -23.641 -5.438 1 97.75 154 VAL B C 1
ATOM 3300 O O . VAL B 1 154 ? -9.359 -23.031 -5.508 1 97.75 154 VAL B O 1
ATOM 3303 N N . ASP B 1 155 ? -10.977 -23.922 -4.34 1 95.25 155 ASP B N 1
ATOM 3304 C CA . ASP B 1 155 ? -10.547 -23.375 -3.053 1 95.25 155 ASP B CA 1
ATOM 3305 C C . ASP B 1 155 ? -9.375 -24.172 -2.488 1 95.25 155 ASP B C 1
ATOM 3307 O O . ASP B 1 155 ? -9.5 -25.375 -2.223 1 95.25 155 ASP B O 1
ATOM 3311 N N . ASN B 1 156 ? -8.297 -23.531 -2.352 1 91.44 156 ASN B N 1
ATOM 3312 C CA . ASN B 1 156 ? -7.129 -24.125 -1.703 1 91.44 156 ASN B CA 1
ATOM 3313 C C . ASN B 1 156 ? -6.777 -23.391 -0.41 1 91.44 156 ASN B C 1
ATOM 3315 O O . ASN B 1 156 ? -5.617 -23.359 -0.003 1 91.44 156 ASN B O 1
ATOM 3319 N N . GLY B 1 157 ? -7.754 -22.719 0.17 1 84.44 157 GLY B N 1
ATOM 3320 C CA . GLY B 1 157 ? -7.559 -22.031 1.442 1 84.44 157 GLY B CA 1
ATOM 3321 C C . GLY B 1 157 ? -8.094 -20.625 1.451 1 84.44 157 GLY B C 1
ATOM 3322 O O . GLY B 1 157 ? -8.508 -20.109 2.496 1 84.44 157 GLY B O 1
ATOM 3323 N N . ALA B 1 158 ? -8.148 -19.938 0.287 1 83.38 158 ALA B N 1
ATOM 3324 C CA . ALA B 1 158 ? -8.562 -18.547 0.2 1 83.38 158 ALA B CA 1
ATOM 3325 C C . ALA B 1 158 ? -10.047 -18.438 -0.147 1 83.38 158 ALA B C 1
ATOM 3327 O O . ALA B 1 158 ? -10.594 -17.328 -0.195 1 83.38 158 ALA B O 1
ATOM 3328 N N . GLY B 1 159 ? -10.688 -19.594 -0.464 1 90.56 159 GLY B N 1
ATOM 3329 C CA . GLY B 1 159 ? -12.109 -19.578 -0.766 1 90.56 159 GLY B CA 1
ATOM 3330 C C . GLY B 1 159 ? -12.406 -19.25 -2.215 1 90.56 159 GLY B C 1
ATOM 3331 O O . GLY B 1 159 ? -13.508 -18.781 -2.535 1 90.56 159 GLY B O 1
ATOM 3332 N N . TRP B 1 160 ? -11.586 -19.562 -3.109 1 95.12 160 TRP B N 1
ATOM 3333 C CA . TRP B 1 160 ? -11.719 -19.188 -4.512 1 95.12 160 TRP B CA 1
ATOM 3334 C C . TRP B 1 160 ? -12.828 -19.984 -5.191 1 95.12 160 TRP B C 1
ATOM 3336 O O . TRP B 1 160 ? -12.898 -21.203 -5.055 1 95.12 160 TRP B O 1
ATOM 3346 N N . LEU B 1 161 ? -13.648 -19.328 -5.812 1 97.94 161 LEU B N 1
ATOM 3347 C CA . LEU B 1 161 ? -14.414 -19.891 -6.918 1 97.94 161 LEU B CA 1
ATOM 3348 C C . LEU B 1 161 ? -13.961 -19.312 -8.25 1 97.94 161 LEU B C 1
ATOM 3350 O O . LEU B 1 161 ? -13.492 -18.172 -8.305 1 97.94 161 LEU B O 1
ATOM 3354 N N . ALA B 1 162 ? -14.062 -20.062 -9.312 1 98.5 162 ALA B N 1
ATOM 3355 C CA . ALA B 1 162 ? -13.641 -19.625 -10.633 1 98.5 162 ALA B CA 1
ATOM 3356 C C . ALA B 1 162 ? -14.789 -19.688 -11.633 1 98.5 162 ALA B C 1
ATOM 3358 O O . ALA B 1 162 ? -15.586 -20.641 -11.602 1 98.5 162 ALA B O 1
ATOM 3359 N N . VAL B 1 163 ? -14.867 -18.703 -12.43 1 98.56 163 VAL B N 1
ATOM 3360 C CA . VAL B 1 163 ? -15.805 -18.719 -13.547 1 98.56 163 VAL B CA 1
ATOM 3361 C C . VAL B 1 163 ? -15.062 -18.469 -14.859 1 98.56 163 VAL B C 1
ATOM 3363 O O . VAL B 1 163 ? -14.086 -17.719 -14.898 1 98.56 163 VAL B O 1
ATOM 3366 N N . MET B 1 164 ? -15.516 -19.141 -15.891 1 98.75 164 MET B N 1
ATOM 3367 C CA . MET B 1 164 ? -14.922 -19.016 -17.219 1 98.75 164 MET B CA 1
ATOM 3368 C C . MET B 1 164 ? -15.82 -18.203 -18.156 1 98.75 164 MET B C 1
ATOM 3370 O O . MET B 1 164 ? -17.031 -18.453 -18.219 1 98.75 164 MET B O 1
ATOM 3374 N N . LEU B 1 165 ? -15.234 -17.219 -18.75 1 98.56 165 LEU B N 1
ATOM 3375 C CA . LEU B 1 165 ? -15.922 -16.469 -19.781 1 98.56 165 LEU B CA 1
ATOM 3376 C C . LEU B 1 165 ? -15.445 -16.891 -21.172 1 98.56 165 LEU B C 1
ATOM 3378 O O . LEU B 1 165 ? -14.547 -17.719 -21.297 1 98.56 165 LEU B O 1
ATOM 3382 N N . ALA B 1 166 ? -16.047 -16.266 -22.188 1 97.12 166 ALA B N 1
ATOM 3383 C CA . ALA B 1 166 ? -15.883 -16.766 -23.562 1 97.12 166 ALA B CA 1
ATOM 3384 C C . ALA B 1 166 ? -14.516 -16.375 -24.109 1 97.12 166 ALA B C 1
ATOM 3386 O O . ALA B 1 166 ? -13.914 -17.141 -24.875 1 97.12 166 ALA B O 1
ATOM 3387 N N . ASP B 1 167 ? -14.117 -15.141 -23.75 1 97.06 167 ASP B N 1
ATOM 3388 C CA . ASP B 1 167 ? -12.867 -14.695 -24.344 1 97.06 167 ASP B CA 1
ATOM 3389 C C . ASP B 1 167 ? -12.188 -13.633 -23.484 1 97.06 167 ASP B C 1
ATOM 3391 O O . ASP B 1 167 ? -12.766 -13.156 -22.5 1 97.06 167 ASP B O 1
ATOM 3395 N N . ARG B 1 168 ? -11.016 -13.312 -23.875 1 97.81 168 ARG B N 1
ATOM 3396 C CA . ARG B 1 168 ? -10.125 -12.422 -23.141 1 97.81 168 ARG B CA 1
ATOM 3397 C C . ARG B 1 168 ? -10.758 -11.047 -22.953 1 97.81 168 ARG B C 1
ATOM 3399 O O . ARG B 1 168 ? -10.688 -10.469 -21.859 1 97.81 168 ARG B O 1
ATOM 3406 N N . GLN B 1 169 ? -11.398 -10.539 -23.969 1 96.94 169 GLN B N 1
ATOM 3407 C CA . GLN B 1 169 ? -11.969 -9.203 -23.922 1 96.94 169 GLN B CA 1
ATOM 3408 C C . GLN B 1 169 ? -13.086 -9.117 -22.875 1 96.94 169 GLN B C 1
ATOM 3410 O O . GLN B 1 169 ? -13.211 -8.109 -22.172 1 96.94 169 GLN B O 1
ATOM 3415 N N . ALA B 1 170 ? -13.852 -10.203 -22.766 1 97.19 170 ALA B N 1
ATOM 3416 C CA . ALA B 1 170 ? -14.914 -10.25 -21.766 1 97.19 170 ALA B CA 1
ATOM 3417 C C . ALA B 1 170 ? -14.344 -10.117 -20.359 1 97.19 170 ALA B C 1
ATOM 3419 O O . ALA B 1 170 ? -14.945 -9.477 -19.5 1 97.19 170 ALA B O 1
ATOM 3420 N N . VAL B 1 171 ? -13.211 -10.703 -20.094 1 98.06 171 VAL B N 1
ATOM 3421 C CA . VAL B 1 171 ? -12.547 -10.633 -18.797 1 98.06 171 VAL B CA 1
ATOM 3422 C C . VAL B 1 171 ? -12.039 -9.219 -18.547 1 98.06 171 VAL B C 1
ATOM 3424 O O . VAL B 1 171 ? -12.242 -8.656 -17.469 1 98.06 171 VAL B O 1
ATOM 3427 N N . LEU B 1 172 ? -11.461 -8.586 -19.562 1 97.38 172 LEU B N 1
ATOM 3428 C CA . LEU B 1 172 ? -10.836 -7.273 -19.438 1 97.38 172 LEU B CA 1
ATOM 3429 C C . LEU B 1 172 ? -11.891 -6.184 -19.25 1 97.38 172 LEU B C 1
ATOM 3431 O O . LEU B 1 172 ? -11.641 -5.176 -18.594 1 97.38 172 LEU B O 1
ATOM 3435 N N . ASP B 1 173 ? -13.117 -6.441 -19.719 1 96.69 173 ASP B N 1
ATOM 3436 C CA . ASP B 1 173 ? -14.172 -5.43 -19.734 1 96.69 173 ASP B CA 1
ATOM 3437 C C . ASP B 1 173 ? -14.945 -5.43 -18.406 1 96.69 173 ASP B C 1
ATOM 3439 O O . ASP B 1 173 ? -15.805 -4.574 -18.188 1 96.69 173 ASP B O 1
ATOM 3443 N N . LEU B 1 174 ? -14.625 -6.324 -17.547 1 96.94 174 LEU B N 1
ATOM 3444 C CA . LEU B 1 174 ? -15.383 -6.461 -16.312 1 96.94 174 LEU B CA 1
ATOM 3445 C C . LEU B 1 174 ? -15.297 -5.188 -15.484 1 96.94 174 LEU B C 1
ATOM 3447 O O . LEU B 1 174 ? -14.242 -4.562 -15.398 1 96.94 174 LEU B O 1
ATOM 3451 N N . GLN B 1 175 ? -16.391 -4.859 -14.93 1 92.69 175 GLN B N 1
ATOM 3452 C CA . GLN B 1 175 ? -16.516 -3.777 -13.953 1 92.69 175 GLN B CA 1
ATOM 3453 C C . GLN B 1 175 ? -17.172 -4.266 -12.664 1 92.69 175 GLN B C 1
ATOM 3455 O O . GLN B 1 175 ? -18.375 -4.078 -12.469 1 92.69 175 GLN B O 1
ATOM 3460 N N . PRO B 1 176 ? -16.406 -4.762 -11.789 1 93.62 176 PRO B N 1
ATOM 3461 C CA . PRO B 1 176 ? -16.953 -5.414 -10.602 1 93.62 176 PRO B CA 1
ATOM 3462 C C . PRO B 1 176 ? -17.625 -4.43 -9.641 1 93.62 176 PRO B C 1
ATOM 3464 O O . PRO B 1 176 ? -17.125 -3.316 -9.453 1 93.62 176 PRO B O 1
ATOM 3467 N N . ASP B 1 177 ? -18.734 -4.828 -9.164 1 90 177 ASP B N 1
ATOM 3468 C CA . ASP B 1 177 ? -19.344 -4.215 -7.984 1 90 177 ASP B CA 1
ATOM 3469 C C . ASP B 1 177 ? -18.875 -4.902 -6.707 1 90 177 ASP B C 1
ATOM 3471 O O . ASP B 1 177 ? -19.453 -5.91 -6.285 1 90 177 ASP B O 1
ATOM 3475 N N . TYR B 1 178 ? -17.938 -4.352 -6.031 1 87.06 178 TYR B N 1
ATOM 3476 C CA . TYR B 1 178 ? -17.266 -5.012 -4.926 1 87.06 178 TYR B CA 1
ATOM 3477 C C . TYR B 1 178 ? -18.188 -5.156 -3.721 1 87.06 178 TYR B C 1
ATOM 3479 O O . TYR B 1 178 ? -18.031 -6.074 -2.914 1 87.06 178 TYR B O 1
ATOM 3487 N N . ALA B 1 179 ? -19.078 -4.297 -3.607 1 82.94 179 ALA B N 1
ATOM 3488 C CA . ALA B 1 179 ? -20.031 -4.422 -2.52 1 82.94 179 ALA B CA 1
ATOM 3489 C C . ALA B 1 179 ? -20.828 -5.727 -2.633 1 82.94 179 ALA B C 1
ATOM 3491 O O . ALA B 1 179 ? -21.141 -6.359 -1.622 1 82.94 179 ALA B O 1
ATOM 3492 N N . GLN B 1 180 ? -21.094 -6.121 -3.832 1 88.81 180 GLN B N 1
ATOM 3493 C CA . GLN B 1 180 ? -21.859 -7.336 -4.07 1 88.81 180 GLN B CA 1
ATOM 3494 C C . GLN B 1 180 ? -20.969 -8.578 -3.986 1 88.81 180 GLN B C 1
ATOM 3496 O O . GLN B 1 180 ? -21.469 -9.703 -3.916 1 88.81 180 GLN B O 1
ATOM 3501 N N . LEU B 1 181 ? -19.688 -8.344 -3.977 1 91.06 181 LEU B N 1
ATOM 3502 C CA . LEU B 1 181 ? -18.75 -9.461 -3.949 1 91.06 181 LEU B CA 1
ATOM 3503 C C . LEU B 1 181 ? -18.25 -9.711 -2.531 1 91.06 181 LEU B C 1
ATOM 3505 O O . LEU B 1 181 ? -17.422 -10.602 -2.309 1 91.06 181 LEU B O 1
ATOM 3509 N N . LEU B 1 182 ? -18.766 -8.922 -1.605 1 87.12 182 LEU B N 1
ATOM 3510 C CA . LEU B 1 182 ? -18.297 -9.062 -0.233 1 87.12 182 LEU B CA 1
ATOM 3511 C C . LEU B 1 182 ? -18.453 -10.5 0.255 1 87.12 182 LEU B C 1
ATOM 3513 O O . LEU B 1 182 ? -19.516 -11.094 0.094 1 87.12 182 LEU B O 1
ATOM 3517 N N . GLY B 1 183 ? -17.359 -11.016 0.778 1 87.56 183 GLY B N 1
ATOM 3518 C CA . GLY B 1 183 ? -17.391 -12.367 1.314 1 87.56 183 GLY B CA 1
ATOM 3519 C C . GLY B 1 183 ? -17.047 -13.43 0.281 1 87.56 183 GLY B C 1
ATOM 3520 O O . GLY B 1 183 ? -16.984 -14.617 0.601 1 87.56 183 GLY B O 1
ATOM 3521 N N . LEU B 1 184 ? -16.828 -13.016 -0.908 1 92.19 184 LEU B N 1
ATOM 3522 C CA . LEU B 1 184 ? -16.469 -13.953 -1.971 1 92.19 184 LEU B CA 1
ATOM 3523 C C . LEU B 1 184 ? -15.078 -13.656 -2.52 1 92.19 184 LEU B C 1
ATOM 3525 O O . LEU B 1 184 ? -14.672 -12.492 -2.596 1 92.19 184 LEU B O 1
ATOM 3529 N N . ALA B 1 185 ? -14.383 -14.695 -2.852 1 94 185 ALA B N 1
ATOM 3530 C CA . ALA B 1 185 ? -13.188 -14.633 -3.686 1 94 185 ALA B CA 1
ATOM 3531 C C . ALA B 1 185 ? -13.445 -15.234 -5.066 1 94 185 ALA B C 1
ATOM 3533 O O . ALA B 1 185 ? -13.711 -16.422 -5.191 1 94 185 ALA B O 1
ATOM 3534 N N . VAL B 1 186 ? -13.328 -14.391 -6.094 1 97.12 186 VAL B N 1
ATOM 3535 C CA . VAL B 1 186 ? -13.773 -14.82 -7.414 1 97.12 186 VAL B CA 1
ATOM 3536 C C . VAL B 1 186 ? -12.625 -14.688 -8.414 1 97.12 186 VAL B C 1
ATOM 3538 O O . VAL B 1 186 ? -12.039 -13.609 -8.562 1 97.12 186 VAL B O 1
ATOM 3541 N N . GLY B 1 187 ? -12.281 -15.742 -9.023 1 98.19 187 GLY B N 1
ATOM 3542 C CA . GLY B 1 187 ? -11.398 -15.727 -10.18 1 98.19 187 GLY B CA 1
ATOM 3543 C C . GLY B 1 187 ? -12.148 -15.852 -11.5 1 98.19 187 GLY B C 1
ATOM 3544 O O . GLY B 1 187 ? -13.023 -16.703 -11.641 1 98.19 187 GLY B O 1
ATOM 3545 N N . VAL B 1 188 ? -11.828 -14.984 -12.391 1 98.75 188 VAL B N 1
ATOM 3546 C CA . VAL B 1 188 ? -12.414 -15.039 -13.727 1 98.75 188 VAL B CA 1
ATOM 3547 C C . VAL B 1 188 ? -11.336 -15.406 -14.742 1 98.75 188 VAL B C 1
ATOM 3549 O O . VAL B 1 188 ? -10.25 -14.82 -14.742 1 98.75 188 VAL B O 1
ATOM 3552 N N . VAL B 1 189 ? -11.656 -16.359 -15.594 1 98.75 189 VAL B N 1
ATOM 3553 C CA . VAL B 1 189 ? -10.672 -16.828 -16.562 1 98.75 189 VAL B CA 1
ATOM 3554 C C . VAL B 1 189 ? -11.297 -16.938 -17.938 1 98.75 189 VAL B C 1
ATOM 3556 O O . VAL B 1 189 ? -12.492 -17.219 -18.062 1 98.75 189 VAL B O 1
ATOM 3559 N N . ALA B 1 190 ? -10.531 -16.688 -18.938 1 98.62 190 ALA B N 1
ATOM 3560 C CA . ALA B 1 190 ? -10.938 -16.922 -20.328 1 98.62 190 ALA B CA 1
ATOM 3561 C C . ALA B 1 190 ? -9.734 -17.281 -21.203 1 98.62 190 ALA B C 1
ATOM 3563 O O . ALA B 1 190 ? -8.617 -16.828 -20.938 1 98.62 190 ALA B O 1
ATOM 3564 N N . PRO B 1 191 ? -9.961 -18.078 -22.234 1 98.06 191 PRO B N 1
ATOM 3565 C CA . PRO B 1 191 ? -8.867 -18.391 -23.156 1 98.06 191 PRO B CA 1
ATOM 3566 C C . PRO B 1 191 ? -8.461 -17.172 -24.016 1 98.06 191 PRO B C 1
ATOM 3568 O O . PRO B 1 191 ? -9.32 -16.375 -24.375 1 98.06 191 PRO B O 1
ATOM 3571 N N . CYS B 1 192 ? -7.176 -17.125 -24.203 1 97.75 192 CYS B N 1
ATOM 3572 C CA . CYS B 1 192 ? -6.656 -16.172 -25.172 1 97.75 192 CYS B CA 1
ATOM 3573 C C . CYS B 1 192 ? -6.621 -16.766 -26.578 1 97.75 192 CYS B C 1
ATOM 3575 O O . CYS B 1 192 ? -6.492 -17.984 -26.734 1 97.75 192 CYS B O 1
ATOM 3577 N N . ASP B 1 193 ? -6.82 -15.898 -27.5 1 94.19 193 ASP B N 1
ATOM 3578 C CA . ASP B 1 193 ? -6.695 -16.266 -28.906 1 94.19 193 ASP B CA 1
ATOM 3579 C C . ASP B 1 193 ? -5.48 -15.609 -29.547 1 94.19 193 ASP B C 1
ATOM 3581 O O . ASP B 1 193 ? -5.473 -14.391 -29.75 1 94.19 193 ASP B O 1
ATOM 3585 N N . PRO B 1 194 ? -4.484 -16.375 -29.875 1 86.94 194 PRO B N 1
ATOM 3586 C CA . PRO B 1 194 ? -3.256 -15.805 -30.438 1 86.94 194 PRO B CA 1
ATOM 3587 C C . PRO B 1 194 ? -3.502 -14.992 -31.703 1 86.94 194 PRO B C 1
ATOM 3589 O O . PRO B 1 194 ? -2.715 -14.102 -32.031 1 86.94 194 PRO B O 1
ATOM 3592 N N . ALA B 1 195 ? -4.52 -15.32 -32.406 1 87.75 195 ALA B N 1
ATOM 3593 C CA . ALA B 1 195 ? -4.828 -14.617 -33.656 1 87.75 195 ALA B CA 1
ATOM 3594 C C . ALA B 1 195 ? -5.457 -13.25 -33.375 1 87.75 195 ALA B C 1
ATOM 3596 O O . ALA B 1 195 ? -5.238 -12.297 -34.125 1 87.75 195 ALA B O 1
ATOM 3597 N N . ARG B 1 196 ? -6.129 -13.172 -32.281 1 89.12 196 ARG B N 1
ATOM 3598 C CA . ARG B 1 196 ? -6.906 -11.969 -32.031 1 89.12 196 ARG B CA 1
ATOM 3599 C C . ARG B 1 196 ? -6.262 -11.141 -30.906 1 89.12 196 ARG B C 1
ATOM 3601 O O . ARG B 1 196 ? -6.344 -9.914 -30.922 1 89.12 196 ARG B O 1
ATOM 3608 N N . ASP B 1 197 ? -5.633 -11.938 -30.078 1 88.69 197 ASP B N 1
ATOM 3609 C CA . ASP B 1 197 ? -5.141 -11.273 -28.875 1 88.69 197 ASP B CA 1
ATOM 3610 C C . ASP B 1 197 ? -3.639 -11 -28.969 1 88.69 197 ASP B C 1
ATOM 3612 O O . ASP B 1 197 ? -2.877 -11.867 -29.422 1 88.69 197 ASP B O 1
ATOM 3616 N N . GLU B 1 198 ? -3.197 -9.805 -28.906 1 86.69 198 GLU B N 1
ATOM 3617 C CA . GLU B 1 198 ? -1.771 -9.484 -28.891 1 86.69 198 GLU B CA 1
ATOM 3618 C C . GLU B 1 198 ? -1.178 -9.695 -27.5 1 86.69 198 GLU B C 1
ATOM 3620 O O . GLU B 1 198 ? -0.729 -8.734 -26.859 1 86.69 198 GLU B O 1
ATOM 3625 N N . VAL B 1 199 ? -1.235 -10.977 -27.047 1 89.75 199 VAL B N 1
ATOM 3626 C CA . VAL B 1 199 ? -0.712 -11.312 -25.734 1 89.75 199 VAL B CA 1
ATOM 3627 C C . VAL B 1 199 ? -0.01 -12.664 -25.781 1 89.75 199 VAL B C 1
ATOM 3629 O O . VAL B 1 199 ? -0.446 -13.57 -26.5 1 89.75 199 VAL B O 1
ATOM 3632 N N . ASP B 1 200 ? 1.091 -12.773 -25.094 1 91 200 ASP B N 1
ATOM 3633 C CA . ASP B 1 200 ? 1.838 -14.023 -25.016 1 91 200 ASP B CA 1
ATOM 3634 C C . ASP B 1 200 ? 1.385 -14.867 -23.828 1 91 200 ASP B C 1
ATOM 3636 O O . ASP B 1 200 ? 2.17 -15.141 -22.922 1 91 200 ASP B O 1
ATOM 3640 N N . ALA B 1 201 ? 0.11 -15.258 -23.844 1 97.19 201 ALA B N 1
ATOM 3641 C CA . ALA B 1 201 ? -0.485 -16.062 -22.781 1 97.19 201 ALA B CA 1
ATOM 3642 C C . ALA B 1 201 ? -1.633 -16.906 -23.312 1 97.19 201 ALA B C 1
ATOM 3644 O O . ALA B 1 201 ? -2.246 -16.578 -24.328 1 97.19 201 ALA B O 1
ATOM 3645 N N . ASP B 1 202 ? -1.88 -17.969 -22.641 1 98.12 202 ASP B N 1
ATOM 3646 C CA . ASP B 1 202 ? -2.941 -18.891 -23.047 1 98.12 202 ASP B CA 1
ATOM 3647 C C . ASP B 1 202 ? -4.277 -18.484 -22.422 1 98.12 202 ASP B C 1
ATOM 3649 O O . ASP B 1 202 ? -5.336 -18.766 -22.984 1 98.12 202 ASP B O 1
ATOM 3653 N N . PHE B 1 203 ? -4.223 -17.875 -21.281 1 98.69 203 PHE B N 1
ATOM 3654 C CA . PHE B 1 203 ? -5.426 -17.453 -20.578 1 98.69 203 PHE B CA 1
ATOM 3655 C C . PHE B 1 203 ? -5.254 -16.062 -19.984 1 98.69 203 PHE B C 1
ATOM 3657 O O . PHE B 1 203 ? -4.137 -15.648 -19.688 1 98.69 203 PHE B O 1
ATOM 3664 N N . GLU B 1 204 ? -6.348 -15.297 -19.922 1 98.69 204 GLU B N 1
ATOM 3665 C CA . GLU B 1 204 ? -6.465 -14.078 -19.125 1 98.69 204 GLU B CA 1
ATOM 3666 C C . GLU B 1 204 ? -7.25 -14.328 -17.844 1 98.69 204 GLU B C 1
ATOM 3668 O O . GLU B 1 204 ? -8.297 -14.977 -17.859 1 98.69 204 GLU B O 1
ATOM 3673 N N . VAL B 1 205 ? -6.691 -13.844 -16.75 1 98.69 205 VAL B N 1
ATOM 3674 C CA . VAL B 1 205 ? -7.332 -14.062 -15.461 1 98.69 205 VAL B CA 1
ATOM 3675 C C . VAL B 1 205 ? -7.426 -12.742 -14.703 1 98.69 205 VAL B C 1
ATOM 3677 O O . VAL B 1 205 ? -6.527 -11.898 -14.789 1 98.69 205 VAL B O 1
ATOM 3680 N N . ARG B 1 206 ? -8.484 -12.523 -14.039 1 98.31 206 ARG B N 1
ATOM 3681 C CA . ARG B 1 206 ? -8.625 -11.5 -13.008 1 98.31 206 ARG B CA 1
ATOM 3682 C C . ARG B 1 206 ? -9.102 -12.102 -11.695 1 98.31 206 ARG B C 1
ATOM 3684 O O . ARG B 1 206 ? -9.945 -13 -11.688 1 98.31 206 ARG B O 1
ATOM 3691 N N . GLY B 1 207 ? -8.539 -11.711 -10.586 1 96.56 207 GLY B N 1
ATOM 3692 C CA . GLY B 1 207 ? -8.898 -12.188 -9.258 1 96.56 207 GLY B CA 1
ATOM 3693 C C . GLY B 1 207 ? -9.445 -11.102 -8.359 1 96.56 207 GLY B C 1
ATOM 3694 O O . GLY B 1 207 ? -8.766 -10.109 -8.086 1 96.56 207 GLY B O 1
ATOM 3695 N N . PHE B 1 208 ? -10.672 -11.32 -7.867 1 95 208 PHE B N 1
ATOM 3696 C CA . PHE B 1 208 ? -11.359 -10.328 -7.047 1 95 208 PHE B CA 1
ATOM 3697 C C . PHE B 1 208 ? -11.57 -10.852 -5.629 1 95 208 PHE B C 1
ATOM 3699 O O . PHE B 1 208 ? -12.117 -11.945 -5.441 1 95 208 PHE B O 1
ATOM 3706 N N . ILE B 1 209 ? -11.047 -10.125 -4.656 1 88.12 209 ILE B N 1
ATOM 3707 C CA . ILE B 1 209 ? -11.266 -10.398 -3.242 1 88.12 209 ILE B CA 1
ATOM 3708 C C . ILE B 1 209 ? -11.82 -9.156 -2.555 1 88.12 209 ILE B C 1
ATOM 3710 O O . ILE B 1 209 ? -11.07 -8.234 -2.223 1 88.12 209 ILE B O 1
ATOM 3714 N N . ALA B 1 210 ? -13.172 -9.133 -2.361 1 75.94 210 ALA B N 1
ATOM 3715 C CA . ALA B 1 210 ? -13.805 -7.938 -1.803 1 75.94 210 ALA B CA 1
ATOM 3716 C C . ALA B 1 210 ? -13.617 -7.879 -0.289 1 75.94 210 ALA B C 1
ATOM 3718 O O . ALA B 1 210 ? -13.734 -8.898 0.397 1 75.94 210 ALA B O 1
ATOM 3719 N N . GLY B 1 211 ? -13.258 -6.746 0.366 1 63.88 211 GLY B N 1
ATOM 3720 C CA . GLY B 1 211 ? -13.203 -6.504 1.799 1 63.88 211 GLY B CA 1
ATOM 3721 C C . GLY B 1 211 ? -11.781 -6.352 2.318 1 63.88 211 GLY B C 1
ATOM 3722 O O . GLY B 1 211 ? -11.578 -5.926 3.459 1 63.88 211 GLY B O 1
ATOM 3723 N N . ASP B 1 212 ? -10.828 -6.879 1.64 1 56.12 212 ASP B N 1
ATOM 3724 C CA . ASP B 1 212 ? -9.469 -6.879 2.166 1 56.12 212 ASP B CA 1
ATOM 3725 C C . ASP B 1 212 ? -8.664 -5.719 1.596 1 56.12 212 ASP B C 1
ATOM 3727 O O . ASP B 1 212 ? -7.445 -5.824 1.43 1 56.12 212 ASP B O 1
ATOM 3731 N N . GLY B 1 213 ? -9.172 -4.523 1.543 1 56.03 213 GLY B N 1
ATOM 3732 C CA . GLY B 1 213 ? -8.398 -3.352 1.164 1 56.03 213 GLY B CA 1
ATOM 3733 C C . GLY B 1 213 ? -8.156 -3.254 -0.33 1 56.03 213 GLY B C 1
ATOM 3734 O O . GLY B 1 213 ? -8.25 -2.17 -0.91 1 56.03 213 GLY B O 1
ATOM 3735 N N . ALA B 1 214 ? -7.555 -4.434 -0.952 1 60.62 214 ALA B N 1
ATOM 3736 C CA . ALA B 1 214 ? -7.348 -4.43 -2.396 1 60.62 214 ALA B CA 1
ATOM 3737 C C . ALA B 1 214 ? -8.383 -5.301 -3.104 1 60.62 214 ALA B C 1
ATOM 3739 O O . ALA B 1 214 ? -8.305 -6.531 -3.055 1 60.62 214 ALA B O 1
ATOM 3740 N N . PRO B 1 215 ? -9.117 -4.566 -3.76 1 80.94 215 PRO B N 1
ATOM 3741 C CA . PRO B 1 215 ? -10.25 -5.359 -4.254 1 80.94 215 PRO B CA 1
ATOM 3742 C C . PRO B 1 215 ? -9.859 -6.285 -5.402 1 80.94 215 PRO B C 1
ATOM 3744 O O . PRO B 1 215 ? -10.578 -7.242 -5.699 1 80.94 215 PRO B O 1
ATOM 3747 N N . GLU B 1 216 ? -8.703 -6.051 -6.027 1 91.75 216 GLU B N 1
ATOM 3748 C CA . GLU B 1 216 ? -8.219 -6.906 -7.102 1 91.75 216 GLU B CA 1
ATOM 3749 C C . GLU B 1 216 ? -6.719 -7.168 -6.961 1 91.75 216 GLU B C 1
ATOM 3751 O O . GLU B 1 216 ? -5.953 -6.254 -6.652 1 91.75 216 GLU B O 1
ATOM 3756 N N . ASP B 1 217 ? -6.34 -8.391 -7.109 1 93.62 217 ASP B N 1
ATOM 3757 C CA . ASP B 1 217 ? -4.938 -8.789 -7.02 1 93.62 217 ASP B CA 1
ATOM 3758 C C . ASP B 1 217 ? -4.293 -8.844 -8.398 1 93.62 217 ASP B C 1
ATOM 3760 O O . ASP B 1 217 ? -4.863 -9.414 -9.336 1 93.62 217 ASP B O 1
ATOM 3764 N N . PRO B 1 218 ? -3.127 -8.273 -8.562 1 95.25 218 PRO B N 1
ATOM 3765 C CA . PRO B 1 218 ? -2.529 -8.164 -9.891 1 95.25 218 PRO B CA 1
ATOM 3766 C C . PRO B 1 218 ? -2.025 -9.508 -10.43 1 95.25 218 PRO B C 1
ATOM 3768 O O . PRO B 1 218 ? -1.963 -9.703 -11.641 1 95.25 218 PRO B O 1
ATOM 3771 N N . ALA B 1 219 ? -1.569 -10.391 -9.602 1 96.75 219 ALA B N 1
ATOM 3772 C CA . ALA B 1 219 ? -1.086 -11.727 -9.945 1 96.75 219 ALA B CA 1
ATOM 3773 C C . ALA B 1 219 ? -1.203 -12.672 -8.75 1 96.75 219 ALA B C 1
ATOM 3775 O O . ALA B 1 219 ? -0.553 -12.469 -7.723 1 96.75 219 ALA B O 1
ATOM 3776 N N . THR B 1 220 ? -1.95 -13.711 -8.945 1 95.44 220 THR B N 1
ATOM 3777 C CA . THR B 1 220 ? -2.352 -14.516 -7.793 1 95.44 220 THR B CA 1
ATOM 3778 C C . THR B 1 220 ? -1.918 -15.961 -7.969 1 95.44 220 THR B C 1
ATOM 3780 O O . THR B 1 220 ? -2.551 -16.719 -8.711 1 95.44 220 THR B O 1
ATOM 3783 N N . GLY B 1 221 ? -0.997 -16.344 -7.168 1 94.75 221 GLY B N 1
ATOM 3784 C CA . GLY B 1 221 ? -0.525 -17.719 -7.242 1 94.75 221 GLY B CA 1
ATOM 3785 C C . GLY B 1 221 ? -1.571 -18.734 -6.816 1 94.75 221 GLY B C 1
ATOM 3786 O O . GLY B 1 221 ? -1.815 -19.703 -7.523 1 94.75 221 GLY B O 1
ATOM 3787 N N . SER B 1 222 ? -2.201 -18.531 -5.703 1 92.5 222 SER B N 1
ATOM 3788 C CA . SER B 1 222 ? -3.168 -19.469 -5.152 1 92.5 222 SER B CA 1
ATOM 3789 C C . SER B 1 222 ? -4.355 -19.656 -6.09 1 92.5 222 SER B C 1
ATOM 3791 O O . SER B 1 222 ? -4.812 -20.781 -6.305 1 92.5 222 SER B O 1
ATOM 3793 N N . LEU B 1 223 ? -4.828 -18.547 -6.645 1 96.12 223 LEU B N 1
ATOM 3794 C CA . LEU B 1 223 ? -5.93 -18.625 -7.594 1 96.12 223 LEU B CA 1
ATOM 3795 C C . LEU B 1 223 ? -5.547 -19.469 -8.805 1 96.12 223 LEU B C 1
ATOM 3797 O O . LEU B 1 223 ? -6.273 -20.391 -9.188 1 96.12 223 LEU B O 1
ATOM 3801 N N . ASN B 1 224 ? -4.426 -19.188 -9.359 1 98.12 224 ASN B N 1
ATOM 3802 C CA . ASN B 1 224 ? -4.008 -19.875 -10.57 1 98.12 224 ASN B CA 1
ATOM 3803 C C . ASN B 1 224 ? -3.662 -21.344 -10.289 1 98.12 224 ASN B C 1
ATOM 3805 O O . ASN B 1 224 ? -3.811 -22.203 -11.164 1 98.12 224 ASN B O 1
ATOM 3809 N N . ALA B 1 225 ? -3.211 -21.594 -9.094 1 96.44 225 ALA B N 1
ATOM 3810 C CA . ALA B 1 225 ? -3.035 -22.984 -8.695 1 96.44 225 ALA B CA 1
ATOM 3811 C C . ALA B 1 225 ? -4.363 -23.734 -8.727 1 96.44 225 ALA B C 1
ATOM 3813 O O . ALA B 1 225 ? -4.445 -24.844 -9.258 1 96.44 225 ALA B O 1
ATOM 3814 N N . GLY B 1 226 ? -5.332 -23.188 -8.125 1 97 226 GLY B N 1
ATOM 3815 C CA . GLY B 1 226 ? -6.652 -23.797 -8.133 1 97 226 GLY B CA 1
ATOM 3816 C C . GLY B 1 226 ? -7.238 -23.922 -9.531 1 97 226 GLY B C 1
ATOM 3817 O O . GLY B 1 226 ? -7.766 -24.984 -9.891 1 97 226 GLY B O 1
ATOM 3818 N N . VAL B 1 227 ? -7.141 -22.906 -10.297 1 98.38 227 VAL B N 1
ATOM 3819 C CA . VAL B 1 227 ? -7.652 -22.891 -11.664 1 98.38 227 VAL B CA 1
ATOM 3820 C C . VAL B 1 227 ? -6.93 -23.953 -12.492 1 98.38 227 VAL B C 1
ATOM 3822 O O . VAL B 1 227 ? -7.547 -24.641 -13.312 1 98.38 227 VAL B O 1
ATOM 3825 N N . ALA B 1 228 ? -5.668 -24.094 -12.297 1 98.44 228 ALA B N 1
ATOM 3826 C CA . ALA B 1 228 ? -4.887 -25.094 -13.023 1 98.44 228 ALA B 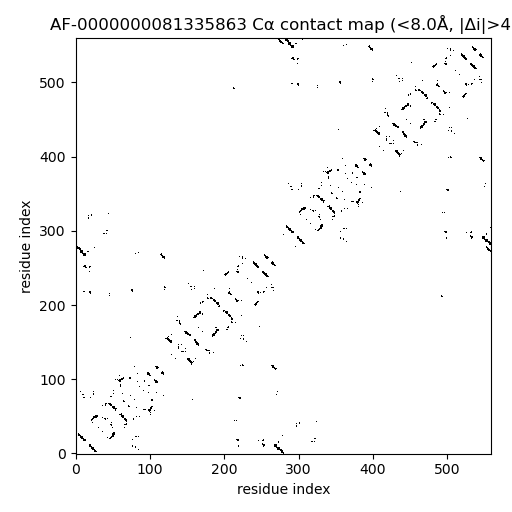CA 1
ATOM 3827 C C . ALA B 1 228 ? -5.406 -26.5 -12.742 1 98.44 228 ALA B C 1
ATOM 3829 O O . ALA B 1 228 ? -5.527 -27.312 -13.656 1 98.44 228 ALA B O 1
ATOM 3830 N N . GLN B 1 229 ? -5.66 -26.75 -11.5 1 97.62 229 GLN B N 1
ATOM 3831 C CA . GLN B 1 229 ? -6.188 -28.062 -11.141 1 97.62 229 GLN B CA 1
ATOM 3832 C C . GLN B 1 229 ? -7.527 -28.328 -11.828 1 97.62 229 GLN B C 1
ATOM 3834 O O . GLN B 1 229 ? -7.781 -29.438 -12.305 1 97.62 229 GLN B O 1
ATOM 3839 N N . TRP B 1 230 ? -8.32 -27.344 -11.883 1 98.06 230 TRP B N 1
ATOM 3840 C CA . TRP B 1 230 ? -9.609 -27.422 -12.555 1 98.06 230 TRP B CA 1
ATOM 3841 C C . TRP B 1 230 ? -9.422 -27.625 -14.055 1 98.06 230 TRP B C 1
ATOM 3843 O O . TRP B 1 230 ? -9.914 -28.609 -14.617 1 98.06 230 TRP B O 1
ATOM 3853 N N . LEU B 1 231 ? -8.672 -26.781 -14.695 1 98 231 LEU B N 1
ATOM 3854 C CA . LEU B 1 231 ? -8.531 -26.781 -16.156 1 98 231 LEU B CA 1
ATOM 3855 C C . LEU B 1 231 ? -7.84 -28.062 -16.625 1 98 231 LEU B C 1
ATOM 3857 O O . LEU B 1 231 ? -8.289 -28.703 -17.578 1 98 231 LEU B O 1
ATOM 3861 N N . LEU B 1 232 ? -6.785 -28.406 -16 1 97.69 232 LEU B N 1
ATOM 3862 C CA . LEU B 1 232 ? -6.047 -29.609 -16.391 1 97.69 232 LEU B CA 1
ATOM 3863 C C . LEU B 1 232 ? -6.863 -30.859 -16.109 1 97.69 232 LEU B C 1
ATOM 3865 O O . LEU B 1 232 ? -6.852 -31.812 -16.891 1 97.69 232 LEU B O 1
ATOM 3869 N N . GLY B 1 233 ? -7.527 -30.875 -14.992 1 95.81 233 GLY B N 1
ATOM 3870 C CA . GLY B 1 233 ? -8.367 -32 -14.641 1 95.81 233 GLY B CA 1
ATOM 3871 C C . GLY B 1 233 ? -9.461 -32.281 -15.656 1 95.81 233 GLY B C 1
ATOM 3872 O O . GLY B 1 233 ? -9.852 -33.438 -15.867 1 95.81 233 GLY B O 1
ATOM 3873 N N . GLU B 1 234 ? -9.922 -31.234 -16.281 1 96.56 234 GLU B N 1
ATOM 3874 C CA . GLU B 1 234 ? -11.023 -31.375 -17.234 1 96.56 234 GLU B CA 1
ATOM 3875 C C . GLU B 1 234 ? -10.523 -31.375 -18.672 1 96.56 234 GLU B C 1
ATOM 3877 O O . GLU B 1 234 ? -11.32 -31.359 -19.609 1 96.56 234 GLU B O 1
ATOM 3882 N N . GLY B 1 235 ? -9.258 -31.281 -18.812 1 96.94 235 GLY B N 1
ATOM 3883 C CA . GLY B 1 235 ? -8.68 -31.297 -20.141 1 96.94 235 GLY B CA 1
ATOM 3884 C C . GLY B 1 235 ? -8.914 -30.016 -20.922 1 96.94 235 GLY B C 1
ATOM 3885 O O . GLY B 1 235 ? -8.977 -30.047 -22.156 1 96.94 235 GLY B O 1
ATOM 3886 N N . LEU B 1 236 ? -9.016 -28.922 -20.219 1 97 236 LEU B N 1
ATOM 3887 C CA . LEU B 1 236 ? -9.344 -27.641 -20.844 1 97 236 LEU B CA 1
ATOM 3888 C C . LEU B 1 236 ? -8.086 -26.828 -21.125 1 97 236 LEU B C 1
ATOM 3890 O O . LEU B 1 236 ? -8.164 -25.75 -21.719 1 97 236 LEU B O 1
ATOM 3894 N N . ALA B 1 237 ? -6.941 -27.328 -20.688 1 97.75 237 ALA B N 1
ATOM 3895 C CA . ALA B 1 237 ? -5.668 -26.641 -20.891 1 97.75 237 ALA B CA 1
ATOM 3896 C C . ALA B 1 237 ? -4.559 -27.625 -21.219 1 97.75 237 ALA B C 1
ATOM 3898 O O . ALA B 1 237 ? -4.637 -28.797 -20.859 1 97.75 237 ALA B O 1
ATOM 3899 N N . PRO B 1 238 ? -3.539 -27.156 -21.984 1 96.94 238 PRO B N 1
ATOM 3900 C CA . PRO B 1 238 ? -2.361 -28 -22.172 1 96.94 238 PRO B CA 1
ATOM 3901 C C . PRO B 1 238 ? -1.563 -28.188 -20.875 1 96.94 238 PRO B C 1
ATOM 3903 O O . PRO B 1 238 ? -1.78 -27.469 -19.906 1 96.94 238 PRO B O 1
ATOM 3906 N N . GLU B 1 239 ? -0.662 -29.125 -20.906 1 97.44 239 GLU B N 1
ATOM 3907 C CA . GLU B 1 239 ? 0.114 -29.5 -19.719 1 97.44 239 GLU B CA 1
ATOM 3908 C C . GLU B 1 239 ? 1.002 -28.359 -19.25 1 97.44 239 GLU B C 1
ATOM 3910 O O . GLU B 1 239 ? 1.404 -28.312 -18.094 1 97.44 239 GLU B O 1
ATOM 3915 N N . CYS B 1 240 ? 1.396 -27.531 -20.188 1 97.25 240 CYS B N 1
ATOM 3916 C CA . CYS B 1 240 ? 2.137 -26.297 -19.922 1 97.25 240 CYS B CA 1
ATOM 3917 C C . CYS B 1 240 ? 1.446 -25.094 -20.547 1 97.25 240 CYS B C 1
ATOM 3919 O O . CYS B 1 240 ? 1.122 -25.109 -21.734 1 97.25 240 CYS B O 1
ATOM 3921 N N . TYR B 1 241 ? 1.187 -24.078 -19.703 1 97.94 241 TYR B N 1
ATOM 3922 C CA . TYR B 1 241 ? 0.565 -22.891 -20.25 1 97.94 241 TYR B CA 1
ATOM 3923 C C . TYR B 1 241 ? 0.912 -21.656 -19.422 1 97.94 241 TYR B C 1
ATOM 3925 O O . TYR B 1 241 ? 1.46 -21.766 -18.328 1 97.94 241 TYR B O 1
ATOM 3933 N N . VAL B 1 242 ? 0.642 -20.5 -20.016 1 97.69 242 VAL B N 1
ATOM 3934 C CA . VAL B 1 242 ? 0.947 -19.219 -19.391 1 97.69 242 VAL B CA 1
ATOM 3935 C C . VAL B 1 242 ? -0.341 -18.438 -19.172 1 97.69 242 VAL B C 1
ATOM 3937 O O . VAL B 1 242 ? -1.215 -18.422 -20.047 1 97.69 242 VAL B O 1
ATOM 3940 N N . VAL B 1 243 ? -0.429 -17.797 -18.031 1 98.5 243 VAL B N 1
ATOM 3941 C CA . VAL B 1 243 ? -1.578 -16.969 -17.672 1 98.5 243 VAL B CA 1
ATOM 3942 C C . VAL B 1 243 ? -1.158 -15.5 -17.609 1 98.5 243 VAL B C 1
ATOM 3944 O O . VAL B 1 243 ? -0.121 -15.172 -17.031 1 98.5 243 VAL B O 1
ATOM 3947 N N . SER B 1 244 ? -1.917 -14.641 -18.281 1 98.25 244 SER B N 1
ATOM 3948 C CA . SER B 1 244 ? -1.823 -13.203 -18.078 1 98.25 244 SER B CA 1
ATOM 3949 C C . SER B 1 244 ? -2.791 -12.727 -17 1 98.25 244 SER B C 1
ATOM 3951 O O . SER B 1 244 ? -3.971 -13.086 -17.016 1 98.25 244 SER B O 1
ATOM 3953 N N . GLN B 1 245 ? -2.299 -11.992 -16.031 1 98 245 GLN B N 1
ATOM 3954 C CA . GLN B 1 245 ? -3.125 -11.391 -14.992 1 98 245 GLN B CA 1
ATOM 3955 C C . GLN B 1 245 ? -2.662 -9.969 -14.672 1 98 245 GLN B C 1
ATOM 3957 O O . GLN B 1 245 ? -1.464 -9.688 -14.68 1 98 245 GLN B O 1
ATOM 3962 N N . GLY B 1 246 ? -3.611 -9.133 -14.375 1 96.75 246 GLY B N 1
ATOM 3963 C CA . GLY B 1 246 ? -3.307 -7.77 -13.977 1 96.75 246 GLY B CA 1
ATOM 3964 C C . GLY B 1 246 ? -3.393 -6.781 -15.125 1 96.75 246 GLY B C 1
ATOM 3965 O O . GLY B 1 246 ? -3.254 -5.574 -14.922 1 96.75 246 GLY B O 1
ATOM 3966 N N . THR B 1 247 ? -3.693 -7.215 -16.328 1 96.25 247 THR B N 1
ATOM 3967 C CA . THR B 1 247 ? -3.732 -6.359 -17.5 1 96.25 247 THR B CA 1
ATOM 3968 C C . THR B 1 247 ? -4.672 -5.176 -17.281 1 96.25 247 THR B C 1
ATOM 3970 O O . THR B 1 247 ? -4.316 -4.031 -17.562 1 96.25 247 THR B O 1
ATOM 3973 N N . ALA B 1 248 ? -5.789 -5.418 -16.734 1 94.56 248 ALA B N 1
ATOM 3974 C CA . ALA B 1 248 ? -6.805 -4.391 -16.531 1 94.56 248 ALA B CA 1
ATOM 3975 C C . ALA B 1 248 ? -6.34 -3.355 -15.508 1 94.56 248 ALA B C 1
ATOM 3977 O O . ALA B 1 248 ? -6.895 -2.258 -15.43 1 94.56 248 ALA B O 1
ATOM 3978 N N . MET B 1 249 ? -5.297 -3.668 -14.805 1 91.94 249 MET B N 1
ATOM 3979 C CA . MET B 1 249 ? -4.77 -2.793 -13.758 1 91.94 249 MET B CA 1
ATOM 3980 C C . MET B 1 249 ? -3.486 -2.109 -14.219 1 91.94 249 MET B C 1
ATOM 3982 O O . MET B 1 249 ? -2.83 -1.424 -13.43 1 91.94 249 MET B O 1
ATOM 3986 N N . GLY B 1 250 ? -3.143 -2.336 -15.406 1 92.06 250 GLY B N 1
ATOM 3987 C CA . GLY B 1 250 ? -1.893 -1.792 -15.914 1 92.06 250 GLY B CA 1
ATOM 3988 C C . GLY B 1 250 ? -0.676 -2.584 -15.477 1 92.06 250 GLY B C 1
ATOM 3989 O O . GLY B 1 250 ? 0.442 -2.066 -15.469 1 92.06 250 GLY B O 1
ATOM 3990 N N . ARG B 1 251 ? -0.875 -3.799 -15.031 1 95.56 251 ARG B N 1
ATOM 3991 C CA . ARG B 1 251 ? 0.197 -4.703 -14.633 1 95.56 251 ARG B CA 1
ATOM 3992 C C . ARG B 1 251 ? 0.493 -5.719 -15.727 1 95.56 251 ARG B C 1
ATOM 3994 O O . ARG B 1 251 ? -0.135 -5.699 -16.781 1 95.56 251 ARG B O 1
ATOM 4001 N N . ALA B 1 252 ? 1.546 -6.516 -15.477 1 96.25 252 ALA B N 1
ATOM 4002 C CA . ALA B 1 252 ? 1.998 -7.473 -16.484 1 96.25 252 ALA B CA 1
ATOM 4003 C C . ALA B 1 252 ? 2.35 -8.812 -15.852 1 96.25 252 ALA B C 1
ATOM 4005 O O . ALA B 1 252 ? 3.43 -9.359 -16.094 1 96.25 252 ALA B O 1
ATOM 4006 N N . GLY B 1 253 ? 1.399 -9.297 -15.094 1 97.12 253 GLY B N 1
ATOM 4007 C CA . GLY B 1 253 ? 1.607 -10.602 -14.484 1 97.12 253 GLY B CA 1
ATOM 4008 C C . GLY B 1 253 ? 1.647 -11.734 -15.492 1 97.12 253 GLY B C 1
ATOM 4009 O O . GLY B 1 253 ? 0.855 -11.758 -16.438 1 97.12 253 GLY B O 1
ATOM 4010 N N . ARG B 1 254 ? 2.635 -12.633 -15.383 1 97.88 254 ARG B N 1
ATOM 4011 C CA . ARG B 1 254 ? 2.746 -13.875 -16.141 1 97.88 254 ARG B CA 1
ATOM 4012 C C . ARG B 1 254 ? 2.998 -15.062 -15.219 1 97.88 254 ARG B C 1
ATOM 4014 O O . ARG B 1 254 ? 4.074 -15.18 -14.633 1 97.88 254 ARG B O 1
ATOM 4021 N N . ILE B 1 255 ? 1.991 -15.891 -15.141 1 97.94 255 ILE B N 1
ATOM 4022 C CA . ILE B 1 255 ? 2.078 -17.078 -14.297 1 97.94 255 ILE B CA 1
ATOM 4023 C C . ILE B 1 255 ? 2.246 -18.328 -15.164 1 97.94 255 ILE B C 1
ATOM 4025 O O . ILE B 1 255 ? 1.455 -18.562 -16.078 1 97.94 255 ILE B O 1
ATOM 4029 N N . HIS B 1 256 ? 3.26 -19.062 -14.898 1 97.88 256 HIS B N 1
ATOM 4030 C CA . HIS B 1 256 ? 3.559 -20.281 -15.641 1 97.88 256 HIS B CA 1
ATOM 4031 C C . HIS B 1 256 ? 3.029 -21.516 -14.906 1 97.88 256 HIS B C 1
ATOM 4033 O O . HIS B 1 256 ? 3.338 -21.734 -13.734 1 97.88 256 HIS B O 1
ATOM 4039 N N . ILE B 1 257 ? 2.271 -22.312 -15.625 1 98.06 257 ILE B N 1
ATOM 4040 C CA . ILE B 1 257 ? 1.728 -23.562 -15.086 1 98.06 257 ILE B CA 1
ATOM 4041 C C . ILE B 1 257 ? 2.344 -24.75 -15.82 1 98.06 257 ILE B C 1
ATOM 4043 O O . ILE B 1 257 ? 2.42 -24.766 -17.047 1 98.06 257 ILE B O 1
ATOM 4047 N N . GLU B 1 258 ? 2.77 -25.672 -15.055 1 97.5 258 GLU B N 1
ATOM 4048 C CA . GLU B 1 258 ? 3.311 -26.906 -15.633 1 97.5 258 GLU B CA 1
ATOM 4049 C C . GLU B 1 258 ? 2.877 -28.125 -14.828 1 97.5 258 GLU B C 1
ATOM 4051 O O . GLU B 1 258 ? 3.07 -28.188 -13.609 1 97.5 258 GLU B O 1
ATOM 4056 N N . ARG B 1 259 ? 2.359 -29.062 -15.492 1 97.38 259 ARG B N 1
ATOM 4057 C CA . ARG B 1 259 ? 2.072 -30.344 -14.859 1 97.38 259 ARG B CA 1
ATOM 4058 C C . ARG B 1 259 ? 3.184 -31.344 -15.141 1 97.38 259 ARG B C 1
ATOM 4060 O O . ARG B 1 259 ? 3.562 -31.562 -16.297 1 97.38 259 ARG B O 1
ATOM 4067 N N . GLN B 1 260 ? 3.723 -31.875 -14.172 1 93.81 260 GLN B N 1
ATOM 4068 C CA . GLN B 1 260 ? 4.684 -32.969 -14.219 1 93.81 260 GLN B CA 1
ATOM 4069 C C . GLN B 1 260 ? 4.211 -34.156 -13.383 1 93.81 260 GLN B C 1
ATOM 4071 O O . GLN B 1 260 ? 4.312 -34.125 -12.156 1 93.81 260 GLN B O 1
ATOM 4076 N N . GLY B 1 261 ? 3.805 -35.188 -14.047 1 92.94 261 GLY B N 1
ATOM 4077 C CA . GLY B 1 261 ? 3.168 -36.281 -13.32 1 92.94 261 GLY B CA 1
ATOM 4078 C C . GLY B 1 261 ? 1.881 -35.875 -12.633 1 92.94 261 GLY B C 1
ATOM 4079 O O . GLY B 1 261 ? 0.968 -35.344 -13.273 1 92.94 261 GLY B O 1
ATOM 4080 N N . LYS B 1 262 ? 1.918 -36.062 -11.336 1 92.94 262 LYS B N 1
ATOM 4081 C CA . LYS B 1 262 ? 0.726 -35.719 -10.562 1 92.94 262 LYS B CA 1
ATOM 4082 C C . LYS B 1 262 ? 0.84 -34.312 -9.984 1 92.94 262 LYS B C 1
ATOM 4084 O O . LYS B 1 262 ? -0.13 -33.781 -9.438 1 92.94 262 LYS B O 1
ATOM 4089 N N . GLU B 1 263 ? 1.939 -33.75 -10.227 1 95.19 263 GLU B N 1
ATOM 4090 C CA . GLU B 1 263 ? 2.203 -32.438 -9.578 1 95.19 263 GLU B CA 1
ATOM 4091 C C . GLU B 1 263 ? 1.981 -31.297 -10.547 1 95.19 263 GLU B C 1
ATOM 4093 O O . GLU B 1 263 ? 2.307 -31.391 -11.734 1 95.19 263 GLU B O 1
ATOM 4098 N N . ILE B 1 264 ? 1.372 -30.266 -10.07 1 97.38 264 ILE B N 1
ATOM 4099 C CA . ILE B 1 264 ? 1.199 -29.031 -10.82 1 97.38 264 ILE B CA 1
ATOM 4100 C C . ILE B 1 264 ? 2.109 -27.953 -10.242 1 97.38 264 ILE B C 1
ATOM 4102 O O . ILE B 1 264 ? 2.035 -27.641 -9.047 1 97.38 264 ILE B O 1
ATOM 4106 N N . TRP B 1 265 ? 2.955 -27.422 -11.062 1 97.75 265 TRP B N 1
ATOM 4107 C CA . TRP B 1 265 ? 3.895 -26.375 -10.672 1 97.75 265 TRP B CA 1
ATOM 4108 C C . TRP B 1 265 ? 3.398 -25 -11.117 1 97.75 265 TRP B C 1
ATOM 4110 O O . TRP B 1 265 ? 3 -24.828 -12.273 1 97.75 265 TRP B O 1
ATOM 4120 N N . VAL B 1 266 ? 3.389 -24.078 -10.188 1 97.94 266 VAL B N 1
ATOM 4121 C CA . VAL B 1 266 ? 2.996 -22.688 -10.43 1 97.94 266 VAL B CA 1
ATOM 4122 C C . VAL B 1 266 ? 4.211 -21.781 -10.273 1 97.94 266 VAL B C 1
ATOM 4124 O O . VAL B 1 266 ? 4.777 -21.672 -9.18 1 97.94 266 VAL B O 1
ATOM 4127 N N . GLY B 1 267 ? 4.578 -21.094 -11.383 1 97.81 267 GLY B N 1
ATOM 4128 C CA . GLY B 1 267 ? 5.828 -20.359 -11.336 1 97.81 267 GLY B CA 1
ATOM 4129 C C . GLY B 1 267 ? 5.75 -19.016 -12.031 1 97.81 267 GLY B C 1
ATOM 4130 O O . GLY B 1 267 ? 4.746 -18.688 -12.672 1 97.81 267 GLY B O 1
ATOM 4131 N N . GLY B 1 268 ? 6.828 -18.25 -11.836 1 97.44 268 GLY B N 1
ATOM 4132 C CA . GLY B 1 268 ? 6.984 -16.953 -12.461 1 97.44 268 GLY B CA 1
ATOM 4133 C C . GLY B 1 268 ? 8.281 -16.25 -12.086 1 97.44 268 GLY B C 1
ATOM 4134 O O . GLY B 1 268 ? 9.031 -16.75 -11.234 1 97.44 268 GLY B O 1
ATOM 4135 N N . ALA B 1 269 ? 8.523 -15.195 -12.734 1 96.94 269 ALA B N 1
ATOM 4136 C CA . ALA B 1 269 ? 9.719 -14.398 -12.5 1 96.94 269 ALA B CA 1
ATOM 4137 C C . ALA B 1 269 ? 9.617 -13.625 -11.188 1 96.94 269 ALA B C 1
ATOM 4139 O O . ALA B 1 269 ? 8.516 -13.289 -10.742 1 96.94 269 ALA B O 1
ATOM 4140 N N . VAL B 1 270 ? 10.734 -13.438 -10.578 1 96.38 270 VAL B N 1
ATOM 4141 C CA . VAL B 1 270 ? 10.836 -12.609 -9.375 1 96.38 270 VAL B CA 1
ATOM 4142 C C . VAL B 1 270 ? 11.977 -11.609 -9.531 1 96.38 270 VAL B C 1
ATOM 4144 O O . VAL B 1 270 ? 13.062 -11.969 -9.992 1 96.38 270 VAL B O 1
ATOM 4147 N N . ALA B 1 271 ? 11.734 -10.414 -9.164 1 94 271 ALA B N 1
ATOM 4148 C CA . ALA B 1 271 ? 12.781 -9.391 -9.242 1 94 271 ALA B CA 1
ATOM 4149 C C . ALA B 1 271 ? 12.836 -8.578 -7.953 1 94 271 ALA B C 1
ATOM 4151 O O . ALA B 1 271 ? 11.805 -8.234 -7.379 1 94 271 ALA B O 1
ATOM 4152 N N . VAL B 1 272 ? 14.016 -8.289 -7.547 1 95 272 VAL B N 1
ATOM 4153 C CA . VAL B 1 272 ? 14.203 -7.391 -6.414 1 95 272 VAL B CA 1
ATOM 4154 C C . VAL B 1 272 ? 14.133 -5.938 -6.883 1 95 272 VAL B C 1
ATOM 4156 O O . VAL B 1 272 ? 14.844 -5.547 -7.816 1 95 272 VAL B O 1
ATOM 4159 N N . CYS B 1 273 ? 13.336 -5.156 -6.23 1 96.5 273 CYS B N 1
ATOM 4160 C CA . CYS B 1 273 ? 13.211 -3.748 -6.594 1 96.5 273 CYS B CA 1
ATOM 4161 C C . CYS B 1 273 ? 13.828 -2.852 -5.527 1 96.5 273 CYS B C 1
ATOM 4163 O O . CYS B 1 273 ? 14.461 -1.84 -5.848 1 96.5 273 CYS B O 1
ATOM 4165 N N . ILE B 1 274 ? 13.617 -3.197 -4.258 1 97.44 274 ILE B N 1
ATOM 4166 C CA . ILE B 1 274 ? 14.172 -2.461 -3.127 1 97.44 274 ILE B CA 1
ATOM 4167 C C . ILE B 1 274 ? 14.977 -3.408 -2.24 1 97.44 274 ILE B C 1
ATOM 4169 O O . ILE B 1 274 ? 14.523 -4.512 -1.933 1 97.44 274 ILE B O 1
ATOM 4173 N N . GLU B 1 275 ? 16.156 -3.021 -1.912 1 97.75 275 GLU B N 1
ATOM 4174 C CA . GLU B 1 275 ? 17 -3.754 -0.974 1 97.75 275 GLU B CA 1
ATOM 4175 C C . GLU B 1 275 ? 17.625 -2.816 0.063 1 97.75 275 GLU B C 1
ATOM 4177 O O . GLU B 1 275 ? 18.141 -1.753 -0.283 1 97.75 275 GLU B O 1
ATOM 4182 N N . GLY B 1 276 ? 17.453 -3.213 1.354 1 97.56 276 GLY B N 1
ATOM 4183 C CA . GLY B 1 276 ? 18.016 -2.385 2.41 1 97.56 276 GLY B CA 1
ATOM 4184 C C . GLY B 1 276 ? 17.766 -2.938 3.801 1 97.56 276 GLY B C 1
ATOM 4185 O O . GLY B 1 276 ? 17.859 -4.145 4.023 1 97.56 276 GLY B O 1
ATOM 4186 N N . CYS B 1 277 ? 17.547 -1.971 4.703 1 97.75 277 CYS B N 1
ATOM 4187 C CA . CYS B 1 277 ? 17.375 -2.357 6.102 1 97.75 277 CYS B CA 1
ATOM 4188 C C . CYS B 1 277 ? 16.109 -1.757 6.684 1 97.75 277 CYS B C 1
ATOM 4190 O O . CYS B 1 277 ? 15.711 -0.651 6.312 1 97.75 277 CYS B O 1
ATOM 4192 N N . LEU B 1 278 ? 15.547 -2.529 7.539 1 97.12 278 LEU B N 1
ATOM 4193 C CA . LEU B 1 278 ? 14.375 -2.131 8.32 1 97.12 278 LEU B CA 1
ATOM 4194 C C . LEU B 1 278 ? 14.758 -1.875 9.773 1 97.12 278 LEU B C 1
ATOM 4196 O O . LEU B 1 278 ? 15.438 -2.695 10.398 1 97.12 278 LEU B O 1
ATOM 4200 N N . GLN B 1 279 ? 14.352 -0.729 10.258 1 93.56 279 GLN B N 1
ATOM 4201 C CA . GLN B 1 279 ? 14.547 -0.398 11.664 1 93.56 279 GLN B CA 1
ATOM 4202 C C . GLN B 1 279 ? 13.211 -0.304 12.398 1 93.56 279 GLN B C 1
ATOM 4204 O O . GLN B 1 279 ? 12.328 0.458 11.992 1 93.56 279 GLN B O 1
ATOM 4209 N N . LEU B 1 280 ? 13.141 -1.1 13.422 1 88.56 280 LEU B N 1
ATOM 4210 C CA . LEU B 1 280 ? 11.914 -1.089 14.211 1 88.56 280 LEU B CA 1
ATOM 4211 C C . LEU B 1 280 ? 12.227 -0.825 15.68 1 88.56 280 LEU B C 1
ATOM 4213 O O . LEU B 1 280 ? 13.289 -1.21 16.172 1 88.56 280 LEU B O 1
#

Secondary structure (DSSP, 8-state):
--EEEEEEEEES-SSTTSSEEEEEESS-TT--HHHHHHHHHHHTSS-EEEEE--SSTT-SEEEEEE-SS-EES--HHHHHHHHHHHHHTT---SSSSEEEEETTEEEEEEEETTEEEEEPPPPSEEEPPPHHHHHHHHHHTTPPTT---EEEEEESSS-EEEEE-SSHHHHHT----GGGGTT-EEEEEEE--TTT---S-SEEEEEEETTSS-SEESS-HHHHHHHHHHHHHTT-S-SEEEEEESGGGT--EEEEEEEETTEEEEEE-EEEEEEEEEE-/--EEEEEEEEES-SSTTSSEEEEEESS-TT--HHHHHHHHHHHTSS-EEEEE--SSTT-SEEEEEE-SS-EES--HHHHHHHHHHHHHTT---SSSSEEEEETTEEEEEEEETTEEEEEPPPPSEEEPPPHHHHHHHHHHTTPPTT---EEEEEESSS-EEEEE-SSHHHHHT----GGGGBT-EEEEEEE--TTT---S-SEEEEEEEBTSS-SEESS-HHHHHHHHHHHHHTT-S-SEEEEEESGGGT--EEEEEEEETTEEEEEE-EEEEEEEEEE-

pLDDT: mean 94.85, std 5.77, range [56.03, 98.88]

Sequence (560 aa):
MPTFDFKQLDVFSRVPLKGNPLAVVLGADSLSDQQMADFANWTNLSETTFLLTPRDPRADYRVRIFTTVQELPFAGHPTLGSCHAWLQAGGVPQGEEIIQECEIGLVRIRRQGDGLAFIAPPLLRAGPVEDDVLERVCQALNLAPGAIVRSQWVDNGAGWLAVMLADRQAVLDLQPDYAQLLGLAVGVVAPCDPARDEVDADFEVRGFIAGDGAPEDPATGSLNAGVAQWLLGEGLAPECYVVSQGTAMGRAGRIHIERQGKEIWVGGAVAVCIEGCLQLMPTFDFKQLDVFSRVPLKGNPLAVVLGADSLSDQQMADFANWTNLSETTFLLTPRDPRADYRVRIFTTVQELPFAGHPTLGSCHAWLQAGGVPQGEEIIQECEIGLVRIRRQGDGLAFIAPPLLRAGPVEDDVLERVCQALNLAPGAIVRSQWVDNGAGWLAVMLADRQAVLDLQPDYAQLLGLAVGVVAPCDPARDEVDADFEVRGFIAGDGAPEDPATGSLNAGVAQWLLGEGLAPECYVVSQGTAMGRAGRIHIERQGKEIWVGGAVAVCIEGCLQL

Radius of gyration: 24.64 Å; Cα contacts (8 Å, |Δi|>4): 1452; chains: 2; bounding box: 53×72×66 Å

Solvent-accessible surface area (backbone atoms only — not comparable to full-atom values): 28460 Å² total; per-residue (Å²): 113,60,74,30,49,32,36,34,29,21,22,22,15,87,49,85,66,18,26,30,54,34,41,37,34,42,77,39,71,82,59,50,72,65,57,52,43,43,48,16,37,51,52,46,34,73,36,27,35,34,32,31,79,46,88,52,84,82,31,63,31,19,48,48,39,24,27,55,85,48,74,44,54,72,60,36,48,59,49,51,42,47,50,52,52,42,44,76,74,65,54,71,56,89,55,90,47,38,32,38,28,36,76,80,39,81,43,56,30,38,80,45,92,86,22,33,27,33,59,48,73,73,66,77,40,70,47,80,61,56,68,69,59,50,52,42,50,32,60,19,37,68,50,58,90,76,46,63,72,46,61,30,31,28,10,62,78,79,54,31,32,37,37,27,40,84,30,38,66,64,65,60,66,54,61,69,38,52,80,65,31,53,86,40,28,43,34,40,35,15,48,44,44,75,91,78,38,96,58,98,36,48,28,35,38,49,40,35,34,30,86,70,76,50,51,58,54,40,42,55,41,54,60,50,35,24,48,45,53,53,32,49,74,70,65,73,47,68,60,62,46,33,32,33,20,16,60,82,75,74,31,50,13,40,41,36,38,37,53,58,89,94,42,42,34,44,25,31,28,60,40,75,32,33,46,38,36,34,46,91,114,61,73,29,48,30,38,33,30,22,23,22,15,87,49,85,64,18,26,30,55,35,40,35,36,38,78,39,69,83,58,50,71,64,56,52,45,43,47,17,37,50,52,47,34,74,35,26,36,35,31,31,78,46,87,52,85,83,32,64,31,19,47,48,41,24,28,55,85,47,74,45,53,74,60,38,48,60,48,50,41,47,50,51,51,43,44,74,73,66,53,71,54,90,57,90,46,37,32,38,27,38,75,79,39,80,42,55,30,39,80,46,91,85,24,34,27,33,59,50,72,72,66,77,38,68,49,80,62,54,68,69,59,50,51,44,51,32,60,22,37,66,48,60,90,76,47,63,73,46,62,29,31,28,10,61,80,80,55,33,30,37,36,27,38,83,28,40,65,64,63,61,66,54,60,70,39,49,81,64,32,54,87,40,27,44,33,39,35,14,49,44,44,77,90,81,36,97,57,98,35,48,27,35,39,48,40,36,35,29,86,69,76,50,51,59,54,40,44,55,41,53,60,52,34,24,48,45,54,53,32,48,71,69,65,72,48,68,61,61,44,33,34,33,18,16,60,83,73,74,30,48,14,39,42,38,38,37,53,56,89,91,43,42,34,44,25,30,29,60,40,78,34,32,46,36,36,34,47,91

Nearest PDB structures (foldseek):
  1ym5-assembly1_A-2  TM=8.518E-01  e=1.350E-27  Saccharomyces cerevisiae
  1s7j-assembly2_B  TM=8.809E-01  e=1.660E-24  Enterococcus faecalis V583
  3edn-assembly1_B  TM=8.343E-01  e=1.488E-23  Bacillus anthracis
  1qya-assembly1_A  TM=8.141E-01  e=2.912E-21  Escherichia coli
  1u0k-assembly1_B  TM=7.839E-01  e=7.979E-21  Pseudomonas aeruginosa PAO1

InterPro domains:
  IPR003719 Phenazine biosynthesis PhzF-like [PF02567] (9-265)
  IPR003719 Phenazine biosynthesis PhzF-like [PIRSF016184] (2-279)
  IPR003719 Phenazine biosynthesis PhzF-like [PTHR13774] (7-279)
  IPR003719 Phenazine biosynthesis PhzF-like [TIGR00654] (5-259)

Organism: NCBI:txid2813360